Protein AF-A0A928CBV4-F1 (afdb_monomer_lite)

Secondary structure (DSSP, 8-state):
-----SEEEE-HHHHHHHHHHHHHSTTS--EEEEEEEE-TTSEEEEEEEE-S-SS-EEETTEEE--HHHHHHHHHHHHTTBSSPPEEEEEEEEPSTT--S--HHHHHHHHHHHHHSTT-EEEEEEEESSSEEEEEEEE--GGGSS---SS--EEEEEEEE-TTTS-GGGGPBP---STT--------------PPP----------------------------------HHHHHHHHHHHHHHH-HHHHHHHHHHHHHHHHHHHHHHHHHHHHHHHHHHHHT--S-PPPEES-SEEEEETT-EEE--EES--HHHHTTEEEEES-TTTEEE-SSSEEEE-SSEEEEEEEEETTEEEEEEEEEEE--PPP-----EES-SEEEEETT-EEE--EET-S-GGG-EEEES-TTTEEEETTEEEE-SSEEEEEEEEETTEEEEEEEEEEPPP-TT-TTS---EE--TTSSSEEEEETT---EE--EE--TT--GGGEEEEES-TTTEEE-TT-EEEE-SSEEEEEEEEETTEEEEEEEEEEE---

Structure (mmCIF, N/CA/C/O backbone):
data_AF-A0A928CBV4-F1
#
_entry.id   AF-A0A928CBV4-F1
#
loop_
_atom_site.group_PDB
_atom_site.id
_atom_site.type_symbol
_atom_site.label_atom_id
_atom_site.label_alt_id
_atom_site.label_comp_id
_atom_site.label_asym_id
_atom_site.label_entity_id
_atom_site.label_seq_id
_atom_site.pdbx_PDB_ins_code
_atom_site.Cartn_x
_atom_site.Cartn_y
_atom_site.Cartn_z
_atom_site.occupancy
_atom_site.B_iso_or_equiv
_atom_site.auth_seq_id
_atom_site.auth_comp_id
_atom_site.auth_asym_id
_atom_site.auth_atom_id
_atom_site.pdbx_PDB_model_num
ATOM 1 N N . MET A 1 1 ? 35.008 -13.295 -8.088 1.00 47.06 1 MET A N 1
ATOM 2 C CA . MET A 1 1 ? 34.255 -12.497 -7.094 1.00 47.06 1 MET A CA 1
ATOM 3 C C . MET A 1 1 ? 32.815 -12.404 -7.572 1.00 47.06 1 MET A C 1
ATOM 5 O O . MET A 1 1 ? 32.587 -12.706 -8.739 1.00 47.06 1 MET A O 1
ATOM 9 N N . SER A 1 2 ? 31.862 -12.097 -6.693 1.00 55.38 2 SER A N 1
ATOM 10 C CA . SER A 1 2 ? 30.449 -11.984 -7.071 1.00 55.38 2 SER A CA 1
ATOM 11 C C . SER A 1 2 ? 30.082 -10.518 -7.265 1.00 55.38 2 SER A C 1
ATOM 13 O O . SER A 1 2 ? 30.429 -9.701 -6.419 1.00 55.38 2 SER A O 1
ATOM 15 N N . ASN A 1 3 ? 29.360 -10.201 -8.341 1.00 70.12 3 ASN A N 1
ATOM 16 C CA . ASN A 1 3 ? 28.824 -8.856 -8.582 1.00 70.12 3 ASN A CA 1
ATOM 17 C C . ASN A 1 3 ? 27.465 -8.635 -7.885 1.00 70.12 3 ASN A C 1
ATOM 19 O O . ASN A 1 3 ? 26.872 -7.563 -8.017 1.00 70.12 3 ASN A O 1
ATOM 23 N N . ARG A 1 4 ? 26.961 -9.650 -7.164 1.00 87.12 4 ARG A N 1
ATOM 24 C CA . ARG A 1 4 ? 25.744 -9.571 -6.347 1.00 87.12 4 ARG A CA 1
ATOM 25 C C . ARG A 1 4 ? 25.828 -8.372 -5.404 1.00 87.12 4 ARG A C 1
ATOM 27 O O . ARG A 1 4 ? 26.847 -8.206 -4.736 1.00 87.12 4 ARG A O 1
ATOM 34 N N . CYS A 1 5 ? 24.772 -7.565 -5.332 1.00 92.75 5 CYS A N 1
ATOM 35 C CA . CYS A 1 5 ? 24.719 -6.487 -4.352 1.00 92.75 5 CYS A CA 1
ATOM 36 C C . CYS A 1 5 ? 24.679 -7.063 -2.928 1.00 92.75 5 CYS A C 1
ATOM 38 O O . CYS A 1 5 ? 23.989 -8.050 -2.674 1.00 92.75 5 CYS A O 1
ATOM 40 N N . GLN A 1 6 ? 25.435 -6.450 -2.022 1.00 92.12 6 GLN A N 1
ATOM 41 C CA . GLN A 1 6 ? 25.448 -6.740 -0.585 1.00 92.12 6 GLN A CA 1
ATOM 42 C C . GLN A 1 6 ? 25.257 -5.473 0.259 1.00 92.12 6 GLN A C 1
ATOM 44 O O . GLN A 1 6 ? 24.829 -5.569 1.402 1.00 92.12 6 GLN A O 1
ATOM 49 N N . MET A 1 7 ? 25.546 -4.293 -0.303 1.00 94.31 7 MET A N 1
ATOM 50 C CA . MET A 1 7 ? 25.329 -2.990 0.328 1.00 94.31 7 MET A CA 1
ATOM 51 C C . MET A 1 7 ? 25.141 -1.916 -0.750 1.00 94.31 7 MET A C 1
ATOM 53 O O . MET A 1 7 ? 25.846 -1.936 -1.765 1.00 94.31 7 MET A O 1
ATOM 57 N N . VAL A 1 8 ? 24.234 -0.963 -0.523 1.00 98.00 8 VAL A N 1
ATOM 58 C CA . VAL A 1 8 ? 24.065 0.228 -1.371 1.00 98.00 8 VAL A CA 1
ATOM 59 C C . VAL A 1 8 ? 24.601 1.458 -0.638 1.00 98.00 8 VAL A C 1
ATOM 61 O O . VAL A 1 8 ? 24.186 1.736 0.484 1.00 98.00 8 VAL A O 1
ATOM 64 N N . VAL A 1 9 ? 25.493 2.219 -1.274 1.00 97.62 9 VAL A N 1
ATOM 65 C CA . VAL A 1 9 ? 26.042 3.471 -0.721 1.00 97.62 9 VAL A CA 1
ATOM 66 C C . VAL A 1 9 ? 25.567 4.642 -1.571 1.00 97.62 9 VAL A C 1
ATOM 68 O O . VAL A 1 9 ? 25.917 4.738 -2.748 1.00 97.62 9 VAL A O 1
ATOM 71 N N . PHE A 1 10 ? 24.780 5.546 -0.996 1.00 98.50 10 PHE A N 1
ATOM 72 C CA . PHE A 1 10 ? 24.317 6.748 -1.688 1.00 98.50 10 PHE A CA 1
ATOM 73 C C . PHE A 1 10 ? 25.259 7.931 -1.461 1.00 98.50 10 PHE A C 1
ATOM 75 O O . PHE A 1 10 ? 25.691 8.204 -0.338 1.00 98.50 10 PHE A O 1
ATOM 82 N N . SER A 1 11 ? 25.486 8.717 -2.515 1.00 98.25 11 SER A N 1
ATOM 83 C CA . SER A 1 11 ? 26.001 10.075 -2.348 1.00 98.25 11 SER A CA 1
ATOM 84 C C . SER A 1 11 ? 24.976 10.942 -1.605 1.00 98.25 11 SER A C 1
ATOM 86 O O . SER A 1 11 ? 23.759 10.769 -1.739 1.00 98.25 11 SER A O 1
ATOM 88 N N . ASN A 1 12 ? 25.453 11.950 -0.874 1.00 97.69 12 ASN A N 1
ATOM 89 C CA . ASN A 1 12 ? 24.594 12.918 -0.186 1.00 97.69 12 ASN A CA 1
ATOM 90 C C . ASN A 1 12 ? 23.652 13.647 -1.165 1.00 97.69 12 ASN A C 1
ATOM 92 O O . ASN A 1 12 ? 22.557 14.055 -0.784 1.00 97.69 12 ASN A O 1
ATOM 96 N N . LYS A 1 13 ? 24.058 13.792 -2.437 1.00 97.12 13 LYS A N 1
ATOM 97 C CA . LYS A 1 13 ? 23.230 14.371 -3.504 1.00 97.12 13 LYS A CA 1
ATOM 98 C C . LYS A 1 13 ? 22.113 13.411 -3.923 1.00 97.12 13 LYS A C 1
ATOM 100 O O . LYS A 1 13 ? 20.958 13.825 -3.979 1.00 97.12 13 LYS A O 1
ATOM 105 N N . ALA A 1 14 ? 22.458 12.148 -4.175 1.00 98.00 14 ALA A N 1
ATOM 106 C CA . ALA A 1 14 ? 21.537 11.087 -4.568 1.00 98.00 14 ALA A CA 1
ATOM 107 C C . ALA A 1 14 ? 20.443 10.857 -3.511 1.00 98.00 14 ALA A C 1
ATOM 109 O O . ALA A 1 14 ? 19.254 10.908 -3.825 1.00 98.00 14 ALA A O 1
ATOM 110 N N . TYR A 1 15 ? 20.831 10.697 -2.244 1.00 97.81 15 TYR A N 1
ATOM 111 C CA . TYR A 1 15 ? 19.887 10.484 -1.144 1.00 97.81 15 TYR A CA 1
ATOM 112 C C . TYR A 1 15 ? 18.975 11.700 -0.901 1.00 97.81 15 TYR A C 1
ATOM 114 O O . TYR A 1 15 ? 17.758 11.563 -0.773 1.00 97.81 15 TYR A O 1
ATOM 122 N N . ASN A 1 16 ? 19.533 12.916 -0.925 1.00 97.25 16 ASN A N 1
ATOM 123 C CA . ASN A 1 16 ? 18.741 14.140 -0.789 1.00 97.25 16 ASN A CA 1
ATOM 124 C C . ASN A 1 16 ? 17.763 14.352 -1.962 1.00 97.25 16 ASN A C 1
ATOM 126 O O . ASN A 1 16 ? 16.713 14.958 -1.760 1.00 97.25 16 ASN A O 1
ATOM 130 N N . ALA A 1 17 ? 18.068 13.857 -3.168 1.00 97.12 17 ALA A N 1
ATOM 131 C CA . ALA A 1 17 ? 17.142 13.898 -4.301 1.00 97.12 17 ALA A CA 1
ATOM 132 C C . ALA A 1 17 ? 15.922 12.982 -4.087 1.00 97.12 17 ALA A C 1
ATOM 134 O O . ALA A 1 17 ? 14.800 13.434 -4.318 1.00 97.12 17 ALA A O 1
ATOM 135 N N . ILE A 1 18 ? 16.118 11.763 -3.560 1.00 97.06 18 ILE A N 1
ATOM 136 C CA . ILE A 1 18 ? 15.019 10.858 -3.164 1.00 97.06 18 ILE A CA 1
ATOM 137 C C . ILE A 1 18 ? 14.111 11.542 -2.136 1.00 97.06 18 ILE A C 1
ATOM 139 O O . ILE A 1 18 ? 12.898 11.599 -2.332 1.00 97.06 18 ILE A O 1
ATOM 143 N N . ILE A 1 19 ? 14.689 12.116 -1.073 1.00 95.81 19 ILE A N 1
ATOM 144 C CA . ILE A 1 19 ? 13.935 12.846 -0.039 1.00 95.81 19 ILE A CA 1
ATOM 145 C C . ILE A 1 19 ? 13.153 14.013 -0.659 1.00 95.81 19 ILE A C 1
ATOM 147 O O . ILE A 1 19 ? 11.958 14.152 -0.404 1.00 95.81 19 ILE A O 1
ATOM 151 N N . ARG A 1 20 ? 13.801 14.838 -1.495 1.00 95.56 20 ARG A N 1
ATOM 152 C CA . ARG A 1 20 ? 13.164 15.993 -2.148 1.00 95.56 20 ARG A CA 1
ATOM 153 C C . ARG A 1 20 ? 11.945 15.597 -2.969 1.00 95.56 20 ARG A C 1
ATOM 155 O O . ARG A 1 20 ? 10.896 16.198 -2.781 1.00 95.56 20 ARG A O 1
ATOM 162 N N . GLU A 1 21 ? 12.086 14.609 -3.846 1.00 94.06 21 GLU A N 1
ATOM 163 C CA . GLU A 1 21 ? 11.002 14.152 -4.719 1.00 94.06 21 GLU A CA 1
ATOM 164 C C . GLU A 1 21 ? 9.874 13.494 -3.904 1.00 94.06 21 GLU A C 1
ATOM 166 O O . GLU A 1 21 ? 8.704 13.808 -4.104 1.00 94.06 21 GLU A O 1
ATOM 171 N N . SER A 1 22 ? 10.218 12.667 -2.910 1.00 93.38 22 SER A N 1
ATOM 172 C CA . SER A 1 22 ? 9.241 11.948 -2.074 1.00 93.38 22 SER A CA 1
ATOM 173 C C . SER A 1 22 ? 8.344 12.871 -1.243 1.00 93.38 22 SER A C 1
ATOM 175 O O . SER A 1 22 ? 7.163 12.576 -1.081 1.00 93.38 22 SER A O 1
ATOM 177 N N . PHE A 1 23 ? 8.887 13.974 -0.714 1.00 92.38 23 PHE A N 1
ATOM 178 C CA . PHE A 1 23 ? 8.116 14.956 0.061 1.00 92.38 23 PHE A CA 1
ATOM 179 C C . PHE A 1 23 ? 7.431 16.023 -0.808 1.00 92.38 23 PHE A C 1
ATOM 181 O O . PHE A 1 23 ? 6.402 16.550 -0.399 1.00 92.38 23 PHE A O 1
ATOM 188 N N . ASP A 1 24 ? 7.954 16.335 -1.999 1.00 91.38 24 ASP A N 1
ATOM 189 C CA . ASP A 1 24 ? 7.304 17.246 -2.959 1.00 91.38 24 ASP A CA 1
ATOM 190 C C . ASP A 1 24 ? 6.057 16.617 -3.614 1.00 91.38 24 ASP A C 1
ATOM 192 O O . ASP A 1 24 ? 5.159 17.332 -4.055 1.00 91.38 24 ASP A O 1
ATOM 196 N N . LYS A 1 25 ? 5.980 15.277 -3.646 1.00 87.69 25 LYS A N 1
ATOM 197 C CA . LYS A 1 25 ? 4.849 14.508 -4.193 1.00 87.69 25 LYS A CA 1
ATOM 198 C C . LYS A 1 25 ? 3.967 13.827 -3.144 1.00 87.69 25 LYS A C 1
ATOM 200 O O . LYS A 1 25 ? 3.065 13.083 -3.514 1.00 87.69 25 LYS A O 1
ATOM 205 N N . ASP A 1 26 ? 4.164 14.067 -1.850 1.00 84.44 26 ASP A N 1
ATOM 206 C CA . ASP A 1 26 ? 3.254 13.512 -0.843 1.00 84.44 26 ASP A CA 1
ATOM 207 C C . ASP A 1 26 ? 1.815 14.059 -1.047 1.00 84.44 26 ASP A C 1
ATOM 209 O O . ASP A 1 26 ? 1.653 15.267 -1.243 1.00 84.44 26 ASP A O 1
ATOM 213 N N . PRO A 1 27 ? 0.750 13.224 -1.047 1.00 85.31 27 PRO A N 1
ATOM 214 C CA . PRO A 1 27 ? 0.710 11.796 -0.724 1.00 85.31 27 PRO A CA 1
ATOM 215 C C . PRO A 1 27 ? 0.592 10.846 -1.939 1.00 85.31 27 PRO A C 1
ATOM 217 O O . PRO A 1 27 ? 0.231 9.681 -1.742 1.00 85.31 27 PRO A O 1
ATOM 220 N N . VAL A 1 28 ? 0.847 11.298 -3.174 1.00 83.69 28 VAL A N 1
ATOM 221 C CA . VAL A 1 28 ? 0.812 10.452 -4.390 1.00 83.69 28 VAL A CA 1
ATOM 222 C C . VAL A 1 28 ? 2.101 9.640 -4.572 1.00 83.69 28 VAL A C 1
ATOM 224 O O . VAL A 1 28 ? 3.093 9.844 -3.867 1.00 83.69 28 VAL A O 1
ATOM 227 N N . GLU A 1 29 ? 2.086 8.662 -5.474 1.00 83.38 29 GLU A N 1
ATOM 228 C CA . GLU A 1 29 ? 3.308 7.945 -5.843 1.00 83.38 29 GLU A CA 1
ATOM 229 C C . GLU A 1 29 ? 4.219 8.814 -6.717 1.00 83.38 29 GLU A C 1
ATOM 231 O O . GLU A 1 29 ? 3.778 9.724 -7.417 1.00 83.38 29 GLU A O 1
ATOM 236 N N . THR A 1 30 ? 5.514 8.534 -6.645 1.00 91.50 30 THR A N 1
ATOM 237 C CA . THR A 1 30 ? 6.577 9.105 -7.483 1.00 91.50 30 THR A CA 1
ATOM 238 C C . THR A 1 30 ? 7.781 8.168 -7.413 1.00 91.50 30 THR A C 1
ATOM 240 O O . THR A 1 30 ? 7.786 7.231 -6.615 1.00 91.50 30 THR A O 1
ATOM 243 N N . GLY A 1 31 ? 8.825 8.422 -8.191 1.00 92.50 31 GLY A N 1
ATOM 244 C CA . GLY A 1 31 ? 10.029 7.604 -8.174 1.00 92.50 31 GLY A CA 1
ATOM 245 C C . GLY A 1 31 ? 11.146 8.169 -9.031 1.00 92.50 31 GLY A C 1
ATOM 246 O O . GLY A 1 31 ? 11.235 9.372 -9.264 1.00 92.50 31 GLY A O 1
ATOM 247 N N . GLY A 1 32 ? 12.023 7.299 -9.510 1.00 94.00 32 GLY A N 1
ATOM 248 C CA . GLY A 1 32 ? 13.152 7.713 -10.330 1.00 94.00 32 GLY A CA 1
ATOM 249 C C . GLY A 1 32 ? 14.060 6.566 -10.742 1.00 94.00 32 GLY A C 1
ATOM 250 O O . GLY A 1 32 ? 13.740 5.394 -10.545 1.00 94.00 32 GLY A O 1
ATOM 251 N N . ILE A 1 33 ? 15.202 6.924 -11.323 1.00 95.38 33 ILE A N 1
ATOM 252 C CA . ILE A 1 33 ? 16.275 5.992 -11.700 1.00 95.38 33 ILE A CA 1
ATOM 253 C C . ILE 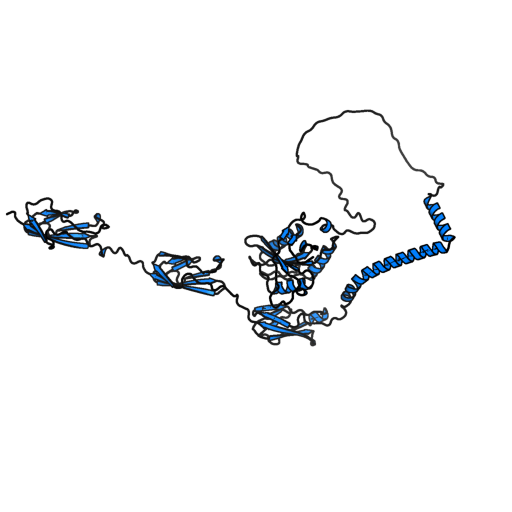A 1 33 ? 17.525 6.237 -10.849 1.00 95.38 33 ILE A C 1
ATOM 255 O O . ILE A 1 33 ? 17.829 7.376 -10.481 1.00 95.38 33 ILE A O 1
ATOM 259 N N . LEU A 1 34 ? 18.249 5.158 -10.555 1.00 97.75 34 LEU A N 1
ATOM 260 C CA . LEU A 1 34 ? 19.475 5.142 -9.758 1.00 97.75 34 LEU A CA 1
ATOM 261 C C . LEU A 1 34 ? 20.688 4.996 -10.689 1.00 97.75 34 LEU A C 1
ATOM 263 O O . LEU A 1 34 ? 20.795 3.996 -11.407 1.00 97.75 34 LEU A O 1
ATOM 267 N N . LEU A 1 35 ? 21.601 5.972 -10.677 1.00 96.31 35 LEU A N 1
ATOM 268 C CA . LEU A 1 35 ? 22.799 5.993 -11.524 1.00 96.31 35 LEU A CA 1
ATOM 269 C C . LEU A 1 35 ? 24.081 5.942 -10.684 1.00 96.31 35 LEU A C 1
ATOM 271 O O . LEU A 1 35 ? 24.207 6.652 -9.683 1.00 96.31 35 LEU A O 1
ATOM 275 N N . GLY A 1 36 ? 25.061 5.140 -11.102 1.00 96.56 36 GLY A N 1
ATOM 276 C CA . GLY A 1 36 ? 26.296 4.969 -10.340 1.00 96.56 36 GLY A CA 1
ATOM 277 C C . GLY A 1 36 ? 27.193 3.827 -10.816 1.00 96.56 36 GLY A C 1
ATOM 278 O O . GLY A 1 36 ? 27.378 3.660 -12.018 1.00 96.56 36 GLY A O 1
ATOM 279 N N . HIS A 1 37 ? 27.782 3.070 -9.885 1.00 93.75 37 HIS A N 1
ATOM 280 C CA . HIS A 1 37 ? 28.795 2.048 -10.183 1.00 93.75 37 HIS A CA 1
ATOM 281 C C . HIS A 1 37 ? 28.633 0.770 -9.346 1.00 93.75 37 HIS A C 1
ATOM 283 O O . HIS A 1 37 ? 28.264 0.822 -8.172 1.00 93.75 37 HIS A O 1
ATOM 289 N N . ILE A 1 38 ? 28.986 -0.373 -9.938 1.00 92.12 38 ILE A N 1
ATOM 290 C CA . ILE A 1 38 ? 29.034 -1.687 -9.278 1.00 92.12 38 ILE A CA 1
ATOM 291 C C . ILE A 1 38 ? 30.487 -2.015 -8.927 1.00 92.12 38 ILE A C 1
ATOM 293 O O . ILE A 1 38 ? 31.346 -2.031 -9.809 1.00 92.12 38 ILE A O 1
ATOM 297 N N . LEU A 1 39 ? 30.775 -2.305 -7.656 1.00 89.12 39 LEU A N 1
ATOM 298 C CA . LEU A 1 39 ? 32.111 -2.699 -7.208 1.00 89.12 39 LEU A CA 1
ATOM 299 C C . LEU A 1 39 ? 32.251 -4.222 -7.063 1.00 89.12 39 LEU A C 1
ATOM 301 O O . LEU A 1 39 ? 31.340 -4.933 -6.642 1.00 89.12 39 LEU A O 1
ATOM 305 N N . ASN A 1 40 ? 33.462 -4.721 -7.331 1.00 85.19 40 ASN A N 1
ATOM 306 C CA . ASN A 1 40 ? 33.817 -6.151 -7.301 1.00 85.19 40 ASN A CA 1
ATOM 307 C C . ASN A 1 40 ? 33.739 -6.813 -5.903 1.00 85.19 40 ASN A C 1
ATOM 309 O O . ASN A 1 40 ? 34.012 -8.008 -5.775 1.00 85.19 40 ASN A O 1
ATOM 313 N N . ASN A 1 41 ? 33.427 -6.044 -4.857 1.00 83.69 41 ASN A N 1
ATOM 314 C CA . ASN A 1 41 ? 33.218 -6.492 -3.478 1.00 83.69 41 ASN A CA 1
ATOM 315 C C . ASN A 1 41 ? 31.727 -6.553 -3.079 1.00 83.69 41 ASN A C 1
ATOM 317 O O . ASN A 1 41 ? 31.441 -6.749 -1.905 1.00 83.69 41 ASN A O 1
ATOM 321 N N . GLY A 1 42 ? 30.797 -6.357 -4.021 1.00 87.69 42 GLY A N 1
ATOM 322 C CA . GLY A 1 42 ? 29.351 -6.374 -3.768 1.00 87.69 42 GLY A CA 1
ATOM 323 C C . GLY A 1 42 ? 28.753 -5.035 -3.322 1.00 87.69 42 GLY A C 1
ATOM 324 O O . GLY A 1 42 ? 27.537 -4.941 -3.160 1.00 87.69 42 GLY A O 1
ATOM 325 N N . VAL A 1 43 ? 29.560 -3.981 -3.167 1.00 92.00 43 VAL A N 1
ATOM 326 C CA . VAL A 1 43 ? 29.062 -2.626 -2.881 1.00 92.00 43 VAL A CA 1
ATOM 327 C C . VAL A 1 43 ? 28.589 -1.959 -4.173 1.00 92.00 43 VAL A C 1
ATOM 329 O O . VAL A 1 43 ? 29.301 -1.959 -5.178 1.00 92.00 43 VAL A O 1
ATOM 332 N N . TRP A 1 44 ? 27.385 -1.394 -4.166 1.00 96.56 44 TRP A N 1
ATOM 333 C CA . TRP A 1 44 ? 26.820 -0.647 -5.292 1.00 96.56 44 TRP A CA 1
ATOM 334 C C . TRP A 1 44 ? 26.702 0.829 -4.892 1.00 96.56 44 TRP A C 1
ATOM 336 O O . TRP A 1 44 ? 25.985 1.169 -3.953 1.00 96.56 44 TRP A O 1
ATOM 346 N N . ILE A 1 45 ? 27.430 1.711 -5.576 1.00 96.69 45 ILE A N 1
ATOM 347 C CA . ILE A 1 45 ? 27.485 3.142 -5.254 1.00 96.69 45 ILE A CA 1
ATOM 348 C C . ILE A 1 45 ? 26.481 3.891 -6.126 1.00 96.69 45 ILE A C 1
ATOM 350 O O . ILE A 1 45 ? 26.659 3.923 -7.340 1.00 96.69 45 ILE A O 1
ATOM 354 N N . VAL A 1 46 ? 25.483 4.547 -5.531 1.00 98.44 46 VAL A N 1
ATOM 355 C CA . VAL A 1 46 ? 24.546 5.443 -6.231 1.00 98.44 46 VAL A CA 1
ATOM 356 C C . VAL A 1 46 ? 25.077 6.876 -6.166 1.00 98.44 46 VAL A C 1
ATOM 358 O O . VAL A 1 46 ? 25.024 7.541 -5.129 1.00 98.44 46 VAL A O 1
ATOM 361 N N . MET A 1 47 ? 25.587 7.363 -7.296 1.00 97.50 47 MET A N 1
ATOM 362 C CA . MET A 1 47 ? 26.172 8.700 -7.428 1.00 97.50 47 MET A CA 1
ATOM 363 C C . MET A 1 47 ? 25.107 9.775 -7.645 1.00 97.50 47 MET A C 1
ATOM 365 O O . MET A 1 47 ? 25.187 10.848 -7.041 1.00 97.50 47 MET A O 1
ATOM 369 N N . GLU A 1 48 ? 24.110 9.474 -8.478 1.00 97.62 48 GLU A N 1
ATOM 370 C CA . GLU A 1 48 ? 23.055 10.386 -8.926 1.00 97.62 48 GLU A CA 1
ATOM 371 C C . GLU A 1 48 ? 21.692 9.685 -8.896 1.00 97.62 48 GLU A C 1
ATOM 373 O O . GLU A 1 48 ? 21.583 8.482 -9.143 1.00 97.62 48 GLU A O 1
ATOM 378 N N . VAL A 1 49 ? 20.637 10.459 -8.645 1.00 98.00 49 VAL A N 1
ATOM 379 C CA . VAL A 1 49 ? 19.241 10.013 -8.754 1.00 98.00 49 VAL A CA 1
ATOM 380 C C . VAL A 1 49 ? 18.486 11.029 -9.588 1.00 98.00 49 VAL A C 1
ATOM 382 O O . VAL A 1 49 ? 18.589 12.231 -9.336 1.00 98.00 49 VAL A O 1
ATOM 385 N N . LEU A 1 50 ? 17.735 10.550 -10.579 1.00 95.00 50 LEU A N 1
ATOM 386 C CA . LEU A 1 50 ? 16.955 11.405 -11.471 1.00 95.00 50 LEU A CA 1
ATOM 387 C C . LEU A 1 50 ? 15.449 11.182 -11.247 1.00 95.00 50 LEU A C 1
ATOM 389 O O . LEU A 1 50 ? 15.042 10.024 -11.114 1.00 95.00 50 LEU A O 1
ATOM 393 N N . PRO A 1 51 ? 14.640 12.262 -11.199 1.00 93.25 51 PRO A N 1
ATOM 394 C CA . PRO A 1 51 ? 13.186 12.197 -11.015 1.00 93.25 51 PRO A CA 1
ATOM 395 C C . PRO A 1 51 ? 12.507 11.562 -12.244 1.00 93.25 51 PRO A C 1
ATOM 397 O O . PRO A 1 51 ? 13.156 11.409 -13.285 1.00 93.25 51 PRO A O 1
ATOM 400 N N . PRO A 1 52 ? 11.203 11.226 -12.191 1.00 89.56 52 PRO A N 1
ATOM 401 C CA . PRO A 1 52 ? 10.582 10.413 -13.233 1.00 89.56 52 PRO A CA 1
ATOM 402 C C . PRO A 1 52 ? 10.293 11.206 -14.519 1.00 89.56 52 PRO A C 1
ATOM 404 O O . PRO A 1 52 ? 9.945 10.622 -15.543 1.00 89.56 52 PRO A O 1
ATOM 407 N N . GLY A 1 53 ? 10.475 12.533 -14.486 1.00 87.00 53 GLY A N 1
ATOM 408 C CA . GLY A 1 53 ? 10.407 13.422 -15.643 1.00 87.00 53 GLY A CA 1
ATOM 409 C C . GLY A 1 53 ? 9.480 14.624 -15.466 1.00 87.00 53 GLY A C 1
ATOM 410 O O . GLY A 1 53 ? 9.126 14.991 -14.349 1.00 87.00 53 GLY A O 1
ATOM 411 N N . ILE A 1 54 ? 9.132 15.277 -16.582 1.00 80.38 54 ILE A N 1
ATOM 412 C CA . ILE A 1 54 ? 8.336 16.521 -16.589 1.00 80.38 54 ILE A CA 1
ATOM 413 C C . ILE A 1 54 ? 6.861 16.255 -16.926 1.00 80.38 54 ILE A C 1
ATOM 415 O O . ILE A 1 54 ? 5.985 16.947 -16.415 1.00 80.38 54 ILE A O 1
ATOM 419 N N . LYS A 1 55 ? 6.570 15.268 -17.782 1.00 82.81 55 LYS A N 1
ATOM 420 C CA . LYS A 1 55 ? 5.202 14.923 -18.224 1.00 82.81 55 LYS A CA 1
ATOM 421 C C . LYS A 1 55 ? 4.615 13.705 -17.510 1.00 82.81 55 LYS A C 1
ATOM 423 O O . LYS A 1 55 ? 3.746 13.038 -18.064 1.00 82.81 55 LYS A O 1
ATOM 428 N N . CYS A 1 56 ? 5.115 13.403 -16.319 1.00 80.31 56 CYS A N 1
ATOM 429 C CA . CYS A 1 56 ? 4.677 12.253 -15.545 1.00 80.31 56 CYS A CA 1
ATOM 430 C C . CYS A 1 56 ? 3.190 12.333 -15.208 1.00 80.31 56 CYS A C 1
ATOM 432 O O . CYS A 1 56 ? 2.656 13.410 -14.925 1.00 80.31 56 CYS A O 1
ATOM 434 N N . ILE A 1 57 ? 2.552 11.171 -15.170 1.00 75.50 57 ILE A N 1
ATOM 435 C CA . ILE A 1 57 ? 1.248 10.999 -14.535 1.00 75.50 57 ILE A CA 1
ATOM 436 C C . ILE A 1 57 ? 1.528 10.539 -13.105 1.00 75.50 57 ILE A C 1
ATOM 438 O O . ILE A 1 57 ? 2.312 9.615 -12.917 1.00 75.50 57 ILE A O 1
ATOM 442 N N . PHE A 1 58 ? 0.916 11.185 -12.112 1.00 75.94 58 PHE A N 1
ATOM 443 C CA . PHE A 1 58 ? 1.038 10.821 -10.699 1.00 75.94 58 PHE A CA 1
ATOM 444 C C . PHE A 1 58 ? -0.353 10.527 -10.130 1.00 75.94 58 PHE A C 1
ATOM 446 O O . PHE A 1 58 ? -1.228 11.397 -10.145 1.00 75.94 58 PHE A O 1
ATOM 453 N N . GLU A 1 59 ? -0.558 9.322 -9.607 1.00 67.56 59 GLU A N 1
ATOM 454 C CA . GLU A 1 59 ? -1.783 8.896 -8.931 1.00 67.56 59 GLU A CA 1
ATOM 455 C C . GLU A 1 59 ? -1.475 8.371 -7.517 1.00 67.56 59 GLU A C 1
ATOM 457 O O . GLU A 1 59 ? -0.329 8.283 -7.082 1.00 67.56 59 GLU A O 1
ATOM 462 N N . ARG A 1 60 ? -2.513 8.033 -6.743 1.00 58.41 60 ARG A N 1
ATOM 463 C CA . ARG A 1 60 ? -2.359 7.577 -5.347 1.00 58.41 60 ARG A CA 1
ATOM 464 C C . ARG A 1 60 ? -1.668 6.207 -5.210 1.00 58.41 60 ARG A C 1
ATOM 466 O O . ARG A 1 60 ? -1.196 5.910 -4.120 1.00 58.41 60 ARG A O 1
ATOM 473 N N . ALA A 1 61 ? -1.671 5.390 -6.263 1.00 58.09 61 ALA A N 1
ATOM 474 C CA . ALA A 1 61 ? -1.140 4.020 -6.281 1.00 58.09 61 ALA A CA 1
ATOM 475 C C . ALA A 1 61 ? -0.613 3.620 -7.683 1.00 58.09 61 ALA A C 1
ATOM 477 O O . ALA A 1 61 ? -0.786 2.479 -8.114 1.00 58.09 61 ALA A O 1
ATOM 478 N N . TYR A 1 62 ? -0.121 4.607 -8.443 1.00 63.12 62 TYR A N 1
ATOM 479 C CA . TYR A 1 62 ? 0.490 4.450 -9.767 1.00 63.12 62 TYR A CA 1
ATOM 480 C C . TYR A 1 62 ? 1.227 5.742 -10.159 1.00 63.12 62 TYR A C 1
ATOM 482 O O . TYR A 1 62 ? 0.774 6.837 -9.816 1.00 63.12 62 TYR A O 1
ATOM 490 N N . PHE A 1 63 ? 2.299 5.644 -10.947 1.00 72.50 63 PHE A N 1
ATOM 491 C CA . PHE A 1 63 ? 2.859 6.777 -11.689 1.00 72.50 63 PHE A CA 1
ATOM 492 C C . PHE A 1 63 ? 3.500 6.324 -13.016 1.00 72.50 63 PHE A C 1
ATOM 494 O O . PHE A 1 63 ? 3.901 5.170 -13.161 1.00 72.50 63 PHE A O 1
ATOM 501 N N . GLU A 1 64 ? 3.603 7.234 -13.989 1.00 73.56 64 GLU A N 1
ATOM 502 C CA . GLU A 1 64 ? 4.196 6.983 -15.315 1.00 73.56 64 GLU A CA 1
ATOM 503 C C . GLU A 1 64 ? 5.371 7.939 -15.582 1.00 73.56 64 GLU A C 1
ATOM 505 O O . GLU A 1 64 ? 5.278 9.132 -15.289 1.00 73.56 64 GLU A O 1
ATOM 510 N N . TYR A 1 65 ? 6.472 7.424 -16.142 1.00 79.00 65 TYR A N 1
ATOM 511 C CA . TYR A 1 65 ? 7.695 8.182 -16.445 1.00 79.00 65 TYR A CA 1
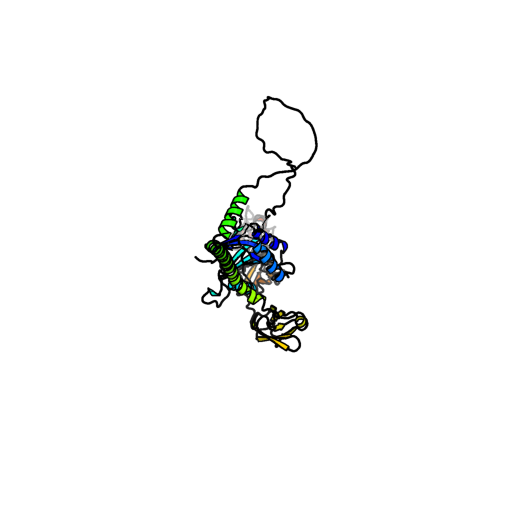ATOM 512 C C . TYR A 1 65 ? 7.588 8.964 -17.772 1.00 79.00 65 TYR A C 1
ATOM 514 O O . TYR A 1 65 ? 7.005 8.495 -18.748 1.00 79.00 65 TYR A O 1
ATOM 522 N N . ASP A 1 66 ? 8.256 10.121 -17.875 1.00 84.25 66 ASP A N 1
ATOM 523 C CA . ASP A 1 66 ? 8.550 10.756 -19.174 1.00 84.25 66 ASP A CA 1
ATOM 524 C C . ASP A 1 66 ? 9.802 10.092 -19.776 1.00 84.25 66 ASP A C 1
ATOM 526 O O . ASP A 1 66 ? 10.899 10.658 -19.753 1.00 84.25 66 ASP A O 1
ATOM 530 N N . ASP A 1 67 ? 9.645 8.862 -20.283 1.00 79.12 67 ASP A N 1
ATOM 531 C CA . ASP A 1 67 ? 10.726 8.007 -20.808 1.00 79.12 67 ASP A CA 1
ATOM 532 C C . ASP A 1 67 ? 11.717 8.761 -21.705 1.00 79.12 67 ASP A C 1
ATOM 534 O O . ASP A 1 67 ? 12.934 8.590 -21.598 1.00 79.12 67 ASP A O 1
ATOM 538 N N . ALA A 1 68 ? 11.208 9.606 -22.604 1.00 79.88 68 ALA A N 1
ATOM 539 C CA . ALA A 1 68 ? 12.029 10.350 -23.553 1.00 79.88 68 ALA A CA 1
ATOM 540 C C . ALA A 1 68 ? 12.908 11.401 -22.855 1.00 79.88 68 ALA A C 1
ATOM 542 O O . ALA A 1 68 ? 14.071 11.581 -23.226 1.00 79.88 68 ALA A O 1
ATOM 543 N N . PHE A 1 69 ? 12.374 12.076 -21.834 1.00 86.06 69 PHE A N 1
ATOM 544 C CA . PHE A 1 69 ? 13.131 13.012 -21.010 1.00 86.06 69 PHE A CA 1
ATOM 545 C C . PHE A 1 69 ? 14.134 12.286 -20.105 1.00 86.06 69 PHE A C 1
ATOM 547 O O . PHE A 1 69 ? 15.293 12.695 -20.038 1.00 86.06 69 PHE A O 1
ATOM 554 N N . VAL A 1 70 ? 13.723 11.200 -19.444 1.00 87.31 70 VAL A N 1
ATOM 555 C CA . VAL A 1 70 ? 14.568 10.469 -18.486 1.00 87.31 70 VAL A CA 1
ATOM 556 C C . VAL A 1 70 ? 15.744 9.787 -19.179 1.00 87.31 70 VAL A C 1
ATOM 558 O O . VAL A 1 70 ? 16.868 9.931 -18.708 1.00 87.31 70 VAL A O 1
ATOM 561 N N . ASN A 1 71 ? 15.542 9.137 -20.330 1.00 84.69 71 ASN A N 1
ATOM 562 C CA . ASN A 1 71 ? 16.647 8.540 -21.093 1.00 84.69 71 ASN A CA 1
ATOM 563 C C . ASN A 1 71 ? 17.663 9.599 -21.566 1.00 84.69 71 ASN A C 1
ATOM 565 O O . ASN A 1 71 ? 18.874 9.388 -21.460 1.00 84.69 71 ASN A O 1
ATOM 569 N N . TYR A 1 72 ? 17.189 10.761 -22.034 1.00 88.94 72 TYR A N 1
ATOM 570 C CA . TYR A 1 72 ? 18.063 11.879 -22.404 1.00 88.94 72 TYR A CA 1
ATOM 571 C C . TYR A 1 72 ? 18.834 12.431 -21.194 1.00 88.94 72 TYR A C 1
ATOM 573 O O . TYR A 1 72 ? 20.053 12.599 -21.261 1.00 88.94 72 TYR A O 1
ATOM 581 N N . LEU A 1 73 ? 18.147 12.688 -20.076 1.00 91.06 73 LEU A N 1
ATOM 582 C CA . LEU A 1 73 ? 18.764 13.241 -18.871 1.00 91.06 73 LEU A CA 1
ATOM 583 C C . LEU A 1 73 ? 19.767 12.260 -18.253 1.00 91.06 73 LEU A C 1
ATOM 585 O O . LEU A 1 73 ? 20.860 12.679 -17.880 1.00 91.06 73 LEU A O 1
ATOM 589 N N . ALA A 1 74 ? 19.447 10.963 -18.218 1.00 88.88 74 ALA A N 1
ATOM 590 C CA . ALA A 1 74 ? 20.347 9.909 -17.761 1.00 88.88 74 ALA A CA 1
ATOM 591 C C . ALA A 1 74 ? 21.652 9.908 -18.556 1.00 88.88 74 ALA A C 1
ATOM 593 O O . ALA A 1 74 ? 22.732 9.995 -17.973 1.00 88.88 74 ALA A O 1
ATOM 594 N N . GLN A 1 75 ? 21.565 9.899 -19.890 1.00 87.31 75 GLN A N 1
ATOM 595 C CA . GLN A 1 75 ? 22.748 9.936 -20.745 1.00 87.31 75 GLN A CA 1
ATOM 596 C C . GLN A 1 75 ? 23.506 11.270 -20.629 1.00 87.31 75 GLN A C 1
ATOM 598 O O . GLN A 1 75 ? 24.739 11.274 -20.656 1.00 87.31 75 GLN A O 1
ATOM 603 N N . SER A 1 76 ? 22.806 12.394 -20.446 1.00 89.81 76 SER A N 1
ATOM 604 C CA . SER A 1 76 ? 23.426 13.709 -20.245 1.00 89.81 76 SER A CA 1
ATOM 605 C C . SER A 1 76 ? 24.154 13.829 -18.903 1.00 89.81 76 SER A C 1
ATOM 607 O O . SER A 1 76 ? 25.182 14.501 -18.845 1.00 89.81 76 SER A O 1
ATOM 609 N N . VAL A 1 77 ? 23.641 13.227 -17.827 1.00 91.44 77 VAL A N 1
ATOM 610 C CA . VAL A 1 77 ? 24.245 13.256 -16.482 1.00 91.44 77 VAL A CA 1
ATOM 611 C C . VAL A 1 77 ? 25.371 12.232 -16.373 1.00 91.44 77 VAL A C 1
ATOM 613 O O . VAL A 1 77 ? 26.476 12.590 -15.973 1.00 91.44 77 VAL A O 1
ATOM 616 N N . ALA A 1 78 ? 25.157 10.995 -16.828 1.00 89.00 78 ALA A N 1
ATOM 617 C CA . ALA A 1 78 ? 26.167 9.938 -16.784 1.00 89.00 78 ALA A CA 1
ATOM 618 C C . ALA A 1 78 ? 27.480 10.321 -17.492 1.00 89.00 78 ALA A C 1
ATOM 620 O O . ALA A 1 78 ? 28.557 9.984 -17.008 1.00 89.00 78 ALA A O 1
ATOM 621 N N . ASN A 1 79 ? 27.406 11.064 -18.604 1.00 87.12 79 ASN A N 1
ATOM 622 C CA . ASN A 1 79 ? 28.578 11.505 -19.371 1.00 87.12 79 ASN A CA 1
ATOM 623 C C . ASN A 1 79 ? 29.300 12.746 -18.802 1.00 87.12 79 ASN A C 1
ATOM 625 O O . ASN A 1 79 ? 30.354 13.110 -19.328 1.00 87.12 79 ASN A O 1
ATOM 629 N N . GLN A 1 80 ? 28.778 13.392 -17.750 1.00 88.31 80 GLN A N 1
ATOM 630 C CA . GLN A 1 80 ? 29.486 14.473 -17.042 1.00 88.31 80 GLN A CA 1
ATOM 631 C C . GLN A 1 80 ? 30.572 13.940 -16.100 1.00 88.31 80 GLN A C 1
ATOM 633 O O . GLN A 1 80 ? 31.454 14.696 -15.700 1.00 88.31 80 GLN A O 1
ATOM 638 N N . TYR A 1 81 ? 30.543 12.651 -15.763 1.00 87.12 81 TYR A N 1
ATOM 639 C CA . TYR A 1 81 ? 31.525 12.009 -14.897 1.00 87.12 81 TYR A CA 1
ATOM 640 C C . TYR A 1 81 ? 32.695 11.426 -15.702 1.00 87.12 81 TYR A C 1
ATOM 642 O O . TYR A 1 81 ? 32.534 10.950 -16.828 1.00 87.12 81 TYR A O 1
ATOM 650 N N . LYS A 1 82 ? 33.905 11.466 -15.128 1.00 86.25 82 LYS A N 1
ATOM 651 C CA . LYS A 1 82 ? 35.128 10.925 -15.746 1.00 86.25 82 LYS A CA 1
ATOM 652 C C . LYS A 1 82 ? 35.114 9.396 -15.806 1.00 86.25 82 LYS A C 1
ATOM 654 O O . LYS A 1 82 ? 35.657 8.821 -16.747 1.00 86.25 82 LYS A O 1
ATOM 659 N N . ILE A 1 83 ? 34.477 8.765 -14.823 1.00 86.75 83 ILE A N 1
ATOM 660 C CA . ILE A 1 83 ? 34.007 7.381 -14.880 1.00 86.75 83 ILE A CA 1
ATOM 661 C C . ILE A 1 83 ? 32.503 7.483 -15.182 1.00 86.75 83 ILE A C 1
ATOM 663 O O . ILE A 1 83 ? 31.773 7.948 -14.309 1.00 86.75 83 ILE A O 1
ATOM 667 N N . PRO A 1 84 ? 32.022 7.147 -16.393 1.00 87.00 84 PRO A N 1
ATOM 668 C CA . PRO A 1 84 ? 30.610 7.314 -16.727 1.00 87.00 84 PRO A CA 1
ATOM 669 C C . PRO A 1 84 ? 29.701 6.495 -15.807 1.00 87.00 84 PRO A C 1
ATOM 671 O O . PRO A 1 84 ? 30.034 5.362 -15.459 1.00 87.00 84 PRO A O 1
ATOM 674 N N . LEU A 1 85 ? 28.560 7.066 -15.415 1.00 92.12 85 LEU A N 1
ATOM 675 C CA . LEU A 1 85 ? 27.606 6.378 -14.541 1.00 92.12 85 LEU A CA 1
ATOM 676 C C . LEU A 1 85 ? 26.821 5.302 -15.309 1.00 92.12 85 LEU A C 1
ATOM 678 O O . LEU A 1 85 ? 26.351 5.540 -16.422 1.00 92.12 85 LEU A O 1
ATOM 682 N N . GLU A 1 86 ? 26.623 4.147 -14.684 1.00 91.69 86 GLU A N 1
ATOM 683 C CA . GLU A 1 86 ? 25.777 3.059 -15.178 1.00 91.69 86 GLU A CA 1
ATOM 684 C C . GLU A 1 86 ? 24.385 3.103 -14.530 1.00 91.69 86 GLU A C 1
ATOM 686 O O . GLU A 1 86 ? 24.200 3.647 -13.440 1.00 91.69 86 GLU A O 1
ATOM 691 N N . LEU A 1 87 ? 23.393 2.510 -15.199 1.00 92.88 87 LEU A N 1
ATOM 692 C CA . LEU A 1 87 ? 22.041 2.344 -14.665 1.00 92.88 87 LEU A CA 1
ATOM 693 C C . LEU A 1 87 ? 22.011 1.166 -13.682 1.00 92.88 87 LEU A C 1
ATOM 695 O O . LEU A 1 87 ? 22.096 0.005 -14.084 1.00 92.88 87 LEU A O 1
ATOM 699 N N . LEU A 1 88 ? 21.878 1.477 -12.393 1.00 94.44 88 LEU A N 1
ATOM 700 C CA . LEU A 1 88 ? 21.846 0.484 -11.316 1.00 94.44 88 LEU A CA 1
ATOM 701 C C . LEU A 1 88 ? 20.431 -0.038 -11.043 1.00 94.44 88 LEU A C 1
ATOM 703 O O . LEU A 1 88 ? 20.267 -1.180 -10.615 1.00 94.44 88 LEU A O 1
ATOM 707 N N . GLY A 1 89 ? 19.413 0.785 -11.306 1.00 93.94 89 GLY A N 1
ATOM 708 C CA . GLY A 1 89 ? 18.015 0.398 -11.161 1.00 93.94 89 GLY A CA 1
ATOM 709 C C . GLY A 1 89 ? 17.085 1.563 -10.851 1.00 93.94 89 GLY A C 1
ATOM 710 O O . GLY A 1 89 ? 17.205 2.633 -11.450 1.00 93.94 89 GLY A O 1
ATOM 711 N N . LEU A 1 90 ? 16.133 1.327 -9.951 1.00 94.62 90 LEU A N 1
ATOM 712 C CA . LEU A 1 90 ? 14.921 2.132 -9.781 1.00 94.62 90 LEU A CA 1
ATOM 713 C C . LEU A 1 90 ? 14.631 2.435 -8.311 1.00 94.62 90 LEU A C 1
ATOM 715 O O . LEU A 1 90 ? 15.129 1.763 -7.409 1.00 94.62 90 LEU A O 1
ATOM 719 N N . TRP A 1 91 ? 13.776 3.422 -8.067 1.00 95.19 91 TRP A N 1
ATOM 720 C CA . TRP A 1 91 ? 13.102 3.579 -6.780 1.00 95.19 91 TRP A CA 1
ATOM 721 C C . TRP A 1 91 ? 11.716 4.194 -6.969 1.00 95.19 91 TRP A C 1
ATOM 723 O O . TRP A 1 91 ? 11.516 4.947 -7.925 1.00 95.19 91 TRP A O 1
ATOM 733 N N . HIS A 1 92 ? 10.796 3.934 -6.039 1.00 92.69 92 HIS A N 1
ATOM 734 C CA . HIS A 1 92 ? 9.515 4.638 -5.956 1.00 92.69 92 HIS A CA 1
ATOM 735 C C . HIS A 1 92 ? 8.952 4.725 -4.535 1.00 92.69 92 HIS A C 1
ATOM 737 O O . HIS A 1 92 ? 9.408 4.047 -3.615 1.00 92.69 92 HIS A O 1
ATOM 743 N N . ARG A 1 93 ? 7.972 5.612 -4.351 1.00 89.62 93 ARG A N 1
ATOM 744 C CA . ARG A 1 93 ? 7.208 5.824 -3.117 1.00 89.62 93 ARG A CA 1
ATOM 745 C C . ARG A 1 93 ? 5.877 5.080 -3.197 1.00 89.62 93 ARG A C 1
ATOM 747 O O . ARG A 1 93 ? 5.132 5.309 -4.144 1.00 89.62 93 ARG A O 1
ATOM 754 N N . HIS A 1 94 ? 5.543 4.305 -2.166 1.00 83.50 94 HIS A N 1
ATOM 755 C CA . HIS A 1 94 ? 4.188 3.779 -1.951 1.00 83.50 94 HIS A CA 1
ATOM 756 C C . HIS A 1 94 ? 3.391 4.665 -0.971 1.00 83.50 94 HIS A C 1
ATOM 758 O O . HIS A 1 94 ? 3.981 5.311 -0.097 1.00 83.50 94 HIS A O 1
ATOM 764 N N . PRO A 1 95 ? 2.046 4.665 -1.031 1.00 68.88 95 PRO A N 1
ATOM 765 C CA . PRO A 1 95 ? 1.209 5.190 0.044 1.00 68.88 95 PRO A CA 1
ATOM 766 C C . PRO A 1 95 ? 1.289 4.295 1.299 1.00 68.88 95 PRO A C 1
ATOM 768 O O . PRO A 1 95 ? 1.097 3.081 1.226 1.00 68.88 95 PRO A O 1
ATOM 771 N N . GLY A 1 96 ? 1.513 4.900 2.470 1.00 73.44 96 GLY A N 1
ATOM 772 C CA . GLY A 1 96 ? 1.596 4.185 3.753 1.00 73.44 96 GLY A CA 1
ATOM 773 C C . GLY A 1 96 ? 2.840 3.294 3.888 1.00 73.44 96 GLY A C 1
ATOM 774 O O . GLY A 1 96 ? 3.853 3.508 3.221 1.00 73.44 96 GLY A O 1
ATOM 775 N N . SER A 1 97 ? 2.765 2.287 4.760 1.00 75.00 97 SER A N 1
ATOM 776 C CA . SER A 1 97 ? 3.906 1.466 5.219 1.00 75.00 97 SER A CA 1
ATOM 777 C C . SER A 1 97 ? 4.224 0.214 4.379 1.00 75.00 97 SER A C 1
ATOM 779 O O . SER A 1 97 ? 4.853 -0.714 4.882 1.00 75.00 97 SER A O 1
ATOM 781 N N . MET A 1 98 ? 3.784 0.133 3.119 1.00 74.06 98 MET A N 1
ATOM 782 C CA . MET A 1 98 ? 3.965 -1.074 2.296 1.00 74.06 98 MET A CA 1
ATOM 783 C C . MET A 1 98 ? 5.394 -1.220 1.735 1.00 74.06 98 MET A C 1
ATOM 785 O O . MET A 1 98 ? 5.747 -0.589 0.740 1.00 74.06 98 MET A O 1
ATOM 789 N N . ASP A 1 99 ? 6.175 -2.131 2.323 1.00 77.12 99 ASP A N 1
ATOM 790 C CA . ASP A 1 99 ? 7.506 -2.591 1.865 1.00 77.12 99 ASP A CA 1
ATOM 791 C C . ASP A 1 99 ? 7.464 -3.668 0.758 1.00 77.12 99 ASP A C 1
ATOM 793 O O . ASP A 1 99 ? 8.449 -4.360 0.499 1.00 77.12 99 ASP A O 1
ATOM 797 N N . VAL A 1 100 ? 6.313 -3.888 0.123 1.00 80.81 100 VAL A N 1
ATOM 798 C CA . VAL A 1 100 ? 6.131 -4.988 -0.832 1.00 80.81 100 VAL A CA 1
ATOM 799 C C . VAL A 1 100 ? 5.779 -4.421 -2.198 1.00 80.81 100 VAL A C 1
ATOM 801 O O . VAL A 1 100 ? 4.720 -3.826 -2.363 1.00 80.81 100 VAL A O 1
ATOM 804 N N . PHE A 1 101 ? 6.661 -4.643 -3.175 1.00 81.69 101 PHE A N 1
ATOM 805 C CA . PHE A 1 101 ? 6.437 -4.338 -4.590 1.00 81.69 101 PHE A CA 1
ATOM 806 C C . PHE A 1 101 ? 5.092 -4.891 -5.102 1.00 81.69 101 PHE A C 1
ATOM 808 O O . PHE A 1 101 ? 4.610 -5.926 -4.624 1.00 81.69 101 PHE A O 1
ATOM 815 N N . SER A 1 102 ? 4.518 -4.265 -6.123 1.00 78.31 102 SER A N 1
ATOM 816 C CA . SER A 1 102 ? 3.393 -4.803 -6.894 1.00 78.31 102 SER A CA 1
ATOM 817 C C . SER A 1 102 ? 3.851 -5.825 -7.949 1.00 78.31 102 SER A C 1
ATOM 819 O O . SER A 1 102 ? 5.039 -5.972 -8.236 1.00 78.31 102 SER A O 1
ATOM 821 N N . SER A 1 103 ? 2.901 -6.510 -8.596 1.00 69.75 103 SER A N 1
ATOM 822 C CA . SER A 1 103 ? 3.193 -7.354 -9.767 1.00 69.75 103 SER A CA 1
ATOM 823 C C . SER A 1 103 ? 3.611 -6.556 -11.011 1.00 69.75 103 SER A C 1
ATOM 825 O O . SER A 1 103 ? 4.199 -7.122 -11.932 1.00 69.75 103 SER A O 1
ATOM 827 N N . THR A 1 104 ? 3.311 -5.255 -11.056 1.00 69.50 104 THR A N 1
ATOM 828 C CA . THR A 1 104 ? 3.780 -4.349 -12.115 1.00 69.50 104 THR A CA 1
ATOM 829 C C . THR A 1 104 ? 5.259 -4.040 -11.903 1.00 69.50 104 THR A C 1
ATOM 831 O O . THR A 1 104 ? 6.064 -4.198 -12.821 1.00 69.50 104 THR A O 1
ATOM 834 N N . ASP A 1 105 ? 5.635 -3.720 -10.663 1.00 77.88 105 ASP A N 1
ATOM 835 C CA . ASP A 1 105 ? 7.026 -3.488 -10.266 1.00 77.88 105 ASP A CA 1
ATOM 836 C C . ASP A 1 105 ? 7.874 -4.745 -10.449 1.00 77.88 105 ASP A C 1
ATOM 838 O O . ASP A 1 105 ? 9.006 -4.650 -10.915 1.00 77.88 105 ASP A O 1
ATOM 842 N N . ASP A 1 106 ? 7.328 -5.931 -10.154 1.00 80.19 106 ASP A N 1
ATOM 843 C CA . ASP A 1 106 ? 7.971 -7.212 -10.462 1.00 80.19 106 ASP A CA 1
ATOM 844 C C . ASP A 1 106 ? 8.360 -7.297 -11.947 1.00 80.19 106 ASP A C 1
ATOM 846 O O . ASP A 1 106 ? 9.490 -7.667 -12.270 1.00 80.19 106 ASP A O 1
ATOM 850 N N . GLY A 1 107 ? 7.455 -6.927 -12.860 1.00 75.38 107 GLY A N 1
ATOM 851 C CA . GLY A 1 107 ? 7.702 -6.925 -14.306 1.00 75.38 107 GLY A CA 1
ATOM 852 C C . GLY A 1 107 ? 8.753 -5.897 -14.736 1.00 75.38 107 GLY A C 1
ATOM 853 O O . GLY A 1 107 ? 9.661 -6.220 -15.512 1.00 75.38 107 GLY A O 1
ATOM 854 N N . THR A 1 108 ? 8.682 -4.681 -14.193 1.00 78.44 108 THR A N 1
ATOM 855 C CA . THR A 1 108 ? 9.645 -3.603 -14.466 1.00 78.44 108 THR A CA 1
ATOM 856 C C . THR A 1 108 ? 11.037 -3.961 -13.941 1.00 78.44 108 THR A C 1
ATOM 858 O O . THR A 1 108 ? 12.001 -3.989 -14.708 1.00 78.44 108 THR A O 1
ATOM 861 N N . ASN A 1 109 ? 11.147 -4.348 -12.669 1.00 84.62 109 ASN A N 1
ATOM 862 C CA . ASN A 1 109 ? 12.394 -4.788 -12.044 1.00 84.62 109 ASN A CA 1
ATOM 863 C C . ASN A 1 109 ? 12.992 -5.998 -12.778 1.00 84.62 109 ASN A C 1
ATOM 865 O O . ASN A 1 109 ? 14.181 -5.989 -13.085 1.00 84.62 109 ASN A O 1
ATOM 869 N N . THR A 1 110 ? 12.176 -6.988 -13.165 1.00 82.25 110 THR A N 1
ATOM 870 C CA . THR A 1 110 ? 12.618 -8.125 -13.999 1.00 82.25 110 THR A CA 1
ATOM 871 C C . THR A 1 110 ? 13.202 -7.655 -15.332 1.00 82.25 110 THR A C 1
ATOM 873 O O . THR A 1 110 ? 14.236 -8.160 -15.770 1.00 82.25 110 THR A O 1
ATOM 876 N N . THR A 1 111 ? 12.578 -6.666 -15.973 1.00 81.12 111 THR A N 1
ATOM 877 C CA . THR A 1 111 ? 13.024 -6.126 -17.265 1.00 81.12 111 THR A CA 1
ATOM 878 C C . THR A 1 111 ? 14.378 -5.421 -17.155 1.00 81.12 111 THR A C 1
ATOM 880 O O . THR A 1 111 ? 15.232 -5.617 -18.021 1.00 81.12 111 THR A O 1
ATOM 883 N N . PHE A 1 112 ? 14.617 -4.663 -16.082 1.00 82.12 112 PHE A N 1
ATOM 884 C CA . PHE A 1 112 ? 15.909 -4.015 -15.818 1.00 82.12 112 PHE A CA 1
ATOM 885 C C . PHE A 1 112 ? 16.969 -5.047 -15.384 1.00 82.12 112 PHE A C 1
ATOM 887 O O . PHE A 1 112 ? 18.080 -5.059 -15.920 1.00 82.12 112 PHE A O 1
ATOM 894 N N . ALA A 1 113 ? 16.608 -5.993 -14.509 1.00 85.69 113 ALA A N 1
ATOM 895 C CA . ALA A 1 113 ? 17.472 -7.092 -14.072 1.00 85.69 113 ALA A CA 1
ATOM 896 C C . ALA A 1 113 ? 17.937 -7.982 -15.233 1.00 85.69 113 ALA A C 1
ATOM 898 O O . ALA A 1 113 ? 19.034 -8.522 -15.174 1.00 85.69 113 ALA A O 1
ATOM 899 N N . LEU A 1 114 ? 17.136 -8.140 -16.293 1.00 80.44 114 LEU A N 1
ATOM 900 C CA . LEU A 1 114 ? 17.514 -8.874 -17.508 1.00 80.44 114 LEU A CA 1
ATOM 901 C C . LEU A 1 114 ? 18.536 -8.133 -18.387 1.00 80.44 114 LEU A C 1
ATOM 903 O O . LEU A 1 114 ? 19.248 -8.791 -19.154 1.00 80.44 114 LEU A O 1
ATOM 907 N N . GLN A 1 115 ? 18.602 -6.801 -18.300 1.00 78.94 115 GLN A N 1
ATOM 908 C CA . GLN A 1 115 ? 19.520 -5.963 -19.082 1.00 78.94 115 GLN A CA 1
ATOM 909 C C . GLN A 1 115 ? 20.911 -5.876 -18.442 1.00 78.94 115 GLN A C 1
ATOM 911 O O . GLN A 1 115 ? 21.910 -5.914 -19.157 1.00 78.94 115 GLN A O 1
ATOM 916 N N . ASN A 1 116 ? 20.987 -5.821 -17.110 1.00 82.69 116 ASN A N 1
ATOM 917 C CA . ASN A 1 116 ? 22.247 -5.783 -16.370 1.00 82.69 116 ASN A CA 1
ATOM 918 C C . ASN A 1 116 ? 22.670 -7.208 -15.926 1.00 82.69 116 ASN A C 1
ATOM 920 O O . ASN A 1 116 ? 21.945 -7.853 -15.166 1.00 82.69 116 ASN A O 1
ATOM 924 N N . PRO A 1 117 ? 23.835 -7.741 -16.356 1.00 84.50 117 PRO A N 1
ATOM 925 C CA . PRO A 1 117 ? 24.301 -9.079 -15.961 1.00 84.50 117 PRO A CA 1
ATOM 926 C C . PRO A 1 117 ? 24.467 -9.286 -14.448 1.00 84.50 117 PRO A C 1
ATOM 928 O O . PRO A 1 117 ? 24.403 -10.423 -13.977 1.00 84.50 117 PRO A O 1
ATOM 931 N N . SER A 1 118 ? 24.668 -8.201 -13.694 1.00 88.00 118 SER A N 1
ATOM 932 C CA . SER A 1 118 ? 24.851 -8.211 -12.240 1.00 88.00 118 SER A CA 1
ATOM 933 C C . SER A 1 118 ? 23.528 -8.190 -11.458 1.00 88.00 118 SER A C 1
ATOM 935 O O . SER A 1 118 ? 23.564 -8.338 -10.240 1.00 88.00 118 SER A O 1
ATOM 937 N N . GLY A 1 119 ? 22.373 -8.032 -12.118 1.00 91.19 119 GLY A N 1
ATOM 938 C CA . GLY A 1 119 ? 21.062 -7.824 -11.484 1.00 91.19 119 GLY A CA 1
ATOM 939 C C . GLY A 1 119 ? 20.654 -6.347 -11.434 1.00 91.19 119 GLY A C 1
ATOM 940 O O . GLY A 1 119 ? 21.169 -5.539 -12.200 1.00 91.19 119 GLY A O 1
ATOM 941 N N . VAL A 1 120 ? 19.732 -5.989 -10.542 1.00 93.88 120 VAL A N 1
ATOM 942 C CA . VAL A 1 120 ? 19.213 -4.620 -10.360 1.00 93.88 120 VAL A CA 1
ATOM 943 C C . VAL A 1 120 ? 19.042 -4.305 -8.871 1.00 93.88 120 VAL A C 1
ATOM 945 O O . VAL A 1 120 ? 18.802 -5.219 -8.078 1.00 93.88 120 VAL A O 1
ATOM 948 N N . ILE A 1 121 ? 19.131 -3.026 -8.498 1.00 96.31 121 ILE A N 1
ATOM 949 C CA . ILE A 1 121 ? 18.681 -2.533 -7.186 1.00 96.31 121 ILE A CA 1
ATOM 950 C C . ILE A 1 121 ? 17.385 -1.722 -7.307 1.00 96.31 121 ILE A C 1
ATOM 952 O O . ILE A 1 121 ? 17.226 -0.910 -8.220 1.00 96.31 121 ILE A O 1
ATOM 956 N N . SER A 1 122 ? 16.470 -1.934 -6.367 1.00 95.88 122 SER A N 1
ATOM 957 C CA . SER A 1 122 ? 15.116 -1.377 -6.381 1.00 95.88 122 SER A CA 1
ATOM 958 C C . SER A 1 122 ? 14.773 -0.825 -4.998 1.00 95.88 122 SER A C 1
ATOM 960 O O . SER A 1 122 ? 14.785 -1.571 -4.019 1.00 95.88 122 SER A O 1
ATOM 962 N N . GLY A 1 123 ? 14.502 0.475 -4.895 1.00 95.50 123 GLY A N 1
ATOM 963 C CA . GLY A 1 123 ? 14.171 1.142 -3.631 1.00 95.50 123 GLY A CA 1
ATOM 964 C C . GLY A 1 123 ? 12.674 1.372 -3.437 1.00 95.50 123 GLY A C 1
ATOM 965 O O . GLY A 1 123 ? 12.010 1.853 -4.350 1.00 95.50 123 GLY A O 1
ATOM 966 N N . LEU A 1 124 ? 12.164 1.101 -2.237 1.00 94.44 124 LEU A N 1
ATOM 967 C CA . LEU A 1 124 ? 10.846 1.558 -1.792 1.00 94.44 124 LEU A CA 1
ATOM 968 C C . LEU A 1 124 ? 10.986 2.674 -0.760 1.00 94.44 124 LEU A C 1
ATOM 970 O O . LEU A 1 124 ? 11.792 2.574 0.165 1.00 94.44 124 LEU A O 1
ATOM 974 N N . VAL A 1 125 ? 10.188 3.727 -0.919 1.00 94.69 125 VAL A N 1
ATOM 975 C CA . VAL A 1 125 ? 10.056 4.823 0.043 1.00 94.69 125 VAL A CA 1
ATOM 976 C C . VAL A 1 125 ? 8.677 4.794 0.691 1.00 94.69 125 VAL A C 1
ATOM 978 O O . VAL A 1 125 ? 7.651 4.784 0.010 1.00 94.69 125 VAL A O 1
ATOM 981 N N . ASN A 1 126 ? 8.667 4.867 2.018 1.00 91.81 126 ASN A N 1
ATOM 982 C CA . ASN A 1 126 ? 7.476 5.035 2.843 1.00 91.81 126 ASN A CA 1
ATOM 983 C C . ASN A 1 126 ? 7.643 6.291 3.719 1.00 91.81 126 ASN A C 1
ATOM 985 O O . ASN A 1 126 ? 8.764 6.669 4.072 1.00 91.81 126 ASN A O 1
ATOM 989 N N . ILE A 1 127 ? 6.536 6.949 4.069 1.00 88.19 127 ILE A N 1
ATOM 990 C CA . ILE A 1 127 ? 6.523 8.153 4.921 1.00 88.19 127 ILE A CA 1
ATOM 991 C C . ILE A 1 127 ? 5.451 7.981 6.006 1.00 88.19 127 ILE A C 1
ATOM 993 O O . ILE A 1 127 ? 4.462 8.705 6.037 1.00 88.19 127 ILE A O 1
ATOM 997 N N . ASP A 1 128 ? 5.612 6.965 6.856 1.00 80.69 128 ASP A N 1
ATOM 998 C CA . ASP A 1 128 ? 4.637 6.654 7.906 1.00 80.69 128 ASP A CA 1
ATOM 999 C C . ASP A 1 128 ? 5.266 5.827 9.052 1.00 80.69 128 ASP A C 1
ATOM 1001 O O . ASP A 1 128 ? 5.865 4.779 8.790 1.00 80.69 128 ASP A O 1
ATOM 1005 N N . PRO A 1 129 ? 5.238 6.291 10.320 1.00 76.44 129 PRO A N 1
ATOM 1006 C CA . PRO A 1 129 ? 5.129 7.695 10.740 1.00 76.44 129 PRO A CA 1
ATOM 1007 C C . PRO A 1 129 ? 6.430 8.488 10.475 1.00 76.44 129 PRO A C 1
ATOM 1009 O O . PRO A 1 129 ? 6.535 9.663 10.824 1.00 76.44 129 PRO A O 1
ATOM 1012 N N . GLN A 1 130 ? 7.456 7.842 9.910 1.00 86.44 130 GLN A N 1
ATOM 1013 C CA . GLN A 1 130 ? 8.769 8.413 9.598 1.00 86.44 130 GLN A CA 1
ATOM 1014 C C . GLN A 1 130 ? 9.159 8.101 8.147 1.00 86.44 130 GLN A C 1
ATOM 1016 O O . GLN A 1 130 ? 8.724 7.097 7.583 1.00 86.44 130 GLN A O 1
ATOM 1021 N N . PHE A 1 131 ? 10.004 8.950 7.549 1.00 90.81 131 PHE A N 1
ATOM 1022 C CA . PHE A 1 131 ? 10.618 8.658 6.251 1.00 90.81 131 PHE A CA 1
ATOM 1023 C C . PHE A 1 131 ? 11.489 7.405 6.349 1.00 90.81 131 PHE A C 1
ATOM 1025 O O . PHE A 1 131 ? 12.335 7.299 7.242 1.00 90.81 131 PHE A O 1
ATOM 1032 N N . ARG A 1 132 ? 11.317 6.484 5.403 1.00 92.69 132 ARG A N 1
ATOM 1033 C CA . ARG A 1 132 ? 12.039 5.217 5.368 1.00 92.69 132 ARG A CA 1
ATOM 1034 C C . ARG A 1 132 ? 12.316 4.813 3.925 1.00 92.69 132 ARG A C 1
ATOM 1036 O O . ARG A 1 132 ? 11.394 4.753 3.121 1.00 92.69 132 ARG A O 1
ATOM 1043 N N . LEU A 1 133 ? 13.584 4.538 3.623 1.00 94.56 133 LEU A N 1
ATOM 1044 C CA . LEU A 1 133 ? 14.038 3.974 2.353 1.00 94.56 133 LEU A CA 1
ATOM 1045 C C . LEU A 1 133 ? 14.443 2.516 2.594 1.00 94.56 133 LEU A C 1
ATOM 1047 O O . LEU A 1 133 ? 15.393 2.256 3.334 1.00 94.56 133 LEU A O 1
ATOM 1051 N N . THR A 1 134 ? 13.742 1.576 1.968 1.00 94.69 134 THR A N 1
ATOM 1052 C CA . THR A 1 134 ? 14.084 0.150 1.990 1.00 94.69 134 THR A CA 1
ATOM 1053 C C . THR A 1 134 ? 14.637 -0.244 0.622 1.00 94.69 134 THR A C 1
ATOM 1055 O O . THR A 1 134 ? 13.918 -0.206 -0.374 1.00 94.69 134 THR A O 1
ATOM 1058 N N . M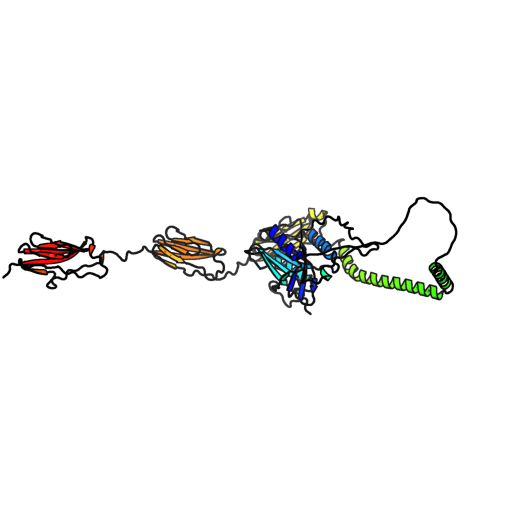ET A 1 135 ? 15.919 -0.615 0.558 1.00 96.25 135 MET A N 1
ATOM 1059 C CA . MET A 1 135 ? 16.549 -1.088 -0.679 1.00 96.25 135 MET A CA 1
ATOM 1060 C C . MET A 1 135 ? 16.466 -2.607 -0.815 1.00 96.25 135 MET A C 1
ATOM 1062 O O . MET A 1 135 ? 16.681 -3.356 0.141 1.00 96.25 135 MET A O 1
ATOM 1066 N N . TYR A 1 136 ? 16.224 -3.046 -2.044 1.00 95.88 136 TYR A N 1
ATOM 1067 C CA . TYR A 1 136 ? 16.228 -4.441 -2.456 1.00 95.88 136 TYR A CA 1
ATOM 1068 C C . TYR A 1 136 ? 17.196 -4.664 -3.612 1.00 95.88 136 TYR A C 1
ATOM 1070 O O . TYR A 1 136 ? 17.431 -3.773 -4.427 1.00 95.88 136 TYR A O 1
ATOM 1078 N N . TYR A 1 137 ? 17.704 -5.884 -3.714 1.00 95.19 137 TYR A N 1
ATOM 1079 C CA . TYR A 1 137 ? 18.434 -6.397 -4.861 1.00 95.19 137 TYR A CA 1
ATOM 1080 C C . TYR A 1 137 ? 17.679 -7.570 -5.481 1.00 95.19 137 TYR A C 1
ATOM 1082 O O . TYR A 1 137 ? 17.182 -8.453 -4.777 1.00 95.19 137 TYR A O 1
ATOM 1090 N N . MET A 1 138 ? 17.636 -7.595 -6.809 1.00 91.62 138 MET A N 1
ATOM 1091 C CA . MET A 1 138 ? 17.141 -8.715 -7.598 1.00 91.62 138 MET A CA 1
ATOM 1092 C C . MET A 1 138 ? 18.238 -9.183 -8.559 1.00 91.62 138 MET A C 1
ATOM 1094 O O . MET A 1 138 ? 18.759 -8.418 -9.371 1.00 91.62 138 MET A O 1
ATOM 1098 N N . GLU A 1 139 ? 18.565 -10.470 -8.498 1.00 89.81 139 GLU A N 1
ATOM 1099 C CA . GLU A 1 139 ? 19.540 -11.100 -9.390 1.00 89.81 139 GLU A CA 1
ATOM 1100 C C . GLU A 1 139 ? 18.994 -11.259 -10.819 1.00 89.81 139 GLU A C 1
ATOM 1102 O O . GLU A 1 139 ? 17.799 -11.490 -11.015 1.00 89.81 139 GLU A O 1
ATOM 1107 N N . ASN A 1 140 ? 19.870 -11.165 -11.831 1.00 86.38 140 ASN A N 1
ATOM 1108 C CA . ASN A 1 140 ? 19.480 -11.340 -13.233 1.00 86.38 140 ASN A CA 1
ATOM 1109 C C . ASN A 1 140 ? 18.822 -12.726 -13.431 1.00 86.38 140 ASN A C 1
ATOM 1111 O O . ASN A 1 140 ? 19.487 -13.742 -13.201 1.00 86.38 140 ASN A O 1
ATOM 1115 N N . PRO A 1 141 ? 17.561 -12.808 -13.907 1.00 80.50 141 PRO A N 1
ATOM 1116 C CA . PRO A 1 141 ? 16.838 -14.073 -14.059 1.00 80.50 141 PRO A CA 1
ATOM 1117 C C . PRO A 1 141 ? 17.567 -15.148 -14.872 1.00 80.50 141 PRO A C 1
ATOM 1119 O O . PRO A 1 141 ? 17.362 -16.336 -14.635 1.00 80.50 141 PRO A O 1
ATOM 1122 N N . ARG A 1 142 ? 18.446 -14.759 -15.806 1.00 79.12 142 ARG A N 1
ATOM 1123 C CA . ARG A 1 142 ? 19.235 -15.696 -16.629 1.00 79.12 142 ARG A CA 1
ATOM 1124 C C . ARG A 1 142 ? 20.253 -16.502 -15.818 1.00 79.12 142 ARG A C 1
ATOM 1126 O O . ARG A 1 142 ? 20.656 -17.571 -16.266 1.00 79.12 142 ARG A O 1
ATOM 1133 N N . ASN A 1 143 ? 20.636 -16.013 -14.640 1.00 70.06 143 ASN A N 1
ATOM 1134 C CA . ASN A 1 143 ? 21.553 -16.691 -13.724 1.00 70.06 143 ASN A CA 1
ATOM 1135 C C . ASN A 1 143 ? 20.812 -17.689 -12.805 1.00 70.06 143 ASN A C 1
ATOM 1137 O O . ASN A 1 143 ? 21.445 -18.539 -12.179 1.00 70.06 143 ASN A O 1
ATOM 1141 N N . VAL A 1 144 ? 19.475 -17.615 -12.723 1.00 66.19 144 VAL A N 1
ATOM 1142 C CA . VAL A 1 144 ? 18.661 -18.377 -11.764 1.00 66.19 144 VAL A CA 1
ATOM 1143 C C . VAL A 1 144 ? 18.119 -19.659 -12.399 1.00 66.19 144 VAL A C 1
ATOM 1145 O O . VAL A 1 144 ? 17.237 -19.645 -13.259 1.00 66.19 144 VAL A O 1
ATOM 1148 N N . VAL A 1 145 ? 18.611 -20.812 -11.939 1.00 49.31 145 VAL A N 1
ATOM 1149 C CA . VAL A 1 145 ? 18.176 -22.123 -12.442 1.00 49.31 145 VAL A CA 1
ATOM 1150 C C . VAL A 1 145 ? 16.780 -22.468 -11.902 1.00 49.31 145 VAL A C 1
ATOM 1152 O O . VAL A 1 145 ? 16.651 -23.071 -10.840 1.00 49.31 145 VAL A O 1
ATOM 1155 N N . ARG A 1 146 ? 15.755 -22.153 -12.712 1.00 46.56 146 ARG A N 1
ATOM 1156 C CA . ARG A 1 146 ? 14.294 -22.279 -12.482 1.00 46.56 146 ARG A CA 1
ATOM 1157 C C . ARG A 1 146 ? 13.673 -21.113 -11.697 1.00 46.56 146 ARG A C 1
ATOM 1159 O O . ARG A 1 146 ? 13.680 -21.103 -10.471 1.00 46.56 146 ARG A O 1
ATOM 1166 N N . GLN A 1 147 ? 12.989 -20.221 -12.412 1.00 50.31 147 GLN A N 1
ATOM 1167 C CA . GLN A 1 147 ? 11.950 -19.353 -11.848 1.00 50.31 147 GLN A CA 1
ATOM 1168 C C . GLN A 1 147 ? 10.571 -19.856 -12.308 1.00 50.31 147 GLN A C 1
ATOM 1170 O O . GLN A 1 147 ? 10.302 -19.932 -13.503 1.00 50.31 147 GLN A O 1
ATOM 1175 N N . TYR A 1 148 ? 9.718 -20.224 -11.348 1.00 42.38 148 TYR A N 1
ATOM 1176 C CA . TYR A 1 148 ? 8.302 -20.597 -11.547 1.00 42.38 148 TYR A CA 1
ATOM 1177 C C . TYR A 1 148 ? 7.354 -19.745 -10.682 1.00 42.38 148 TYR A C 1
ATOM 1179 O O . TYR A 1 148 ? 6.159 -20.012 -10.606 1.00 42.38 148 TYR A O 1
ATOM 1187 N N . HIS A 1 149 ? 7.902 -18.736 -10.005 1.00 56.47 149 HIS A N 1
ATOM 1188 C CA . HIS A 1 149 ? 7.235 -17.898 -9.015 1.00 56.47 149 HIS A CA 1
ATOM 1189 C C . HIS A 1 149 ? 7.725 -16.451 -9.160 1.00 56.47 149 HIS A C 1
ATOM 1191 O O . HIS A 1 149 ? 8.580 -16.161 -9.999 1.00 56.47 149 HIS A O 1
ATOM 1197 N N . ARG A 1 150 ? 7.180 -15.571 -8.316 1.00 70.38 150 ARG A N 1
ATOM 1198 C CA . ARG A 1 150 ? 7.563 -14.165 -8.152 1.00 70.38 150 ARG A CA 1
ATOM 1199 C C . ARG A 1 150 ? 9.095 -13.951 -8.122 1.00 70.38 150 ARG A C 1
ATOM 1201 O O . ARG A 1 150 ? 9.789 -14.807 -7.565 1.00 70.38 150 ARG A O 1
ATOM 1208 N N . PRO A 1 151 ? 9.628 -12.829 -8.656 1.00 76.69 151 PRO A N 1
ATOM 1209 C CA . PRO A 1 151 ? 11.031 -12.463 -8.484 1.00 76.69 151 PRO A CA 1
ATOM 1210 C C . PRO A 1 151 ? 11.490 -12.518 -7.023 1.00 76.69 151 PRO A C 1
ATOM 1212 O O . PRO A 1 151 ? 10.768 -12.112 -6.112 1.00 76.69 151 PRO A O 1
ATOM 1215 N N . ASN A 1 152 ? 12.701 -13.032 -6.804 1.00 83.06 152 ASN A N 1
ATOM 1216 C CA . ASN A 1 152 ? 13.291 -13.115 -5.474 1.00 83.06 152 ASN A CA 1
ATOM 1217 C C . ASN A 1 152 ? 14.060 -11.827 -5.163 1.00 83.06 152 ASN A C 1
ATOM 1219 O O . ASN A 1 152 ? 15.098 -11.572 -5.778 1.00 83.06 152 ASN A O 1
ATOM 1223 N N . TYR A 1 153 ? 13.553 -11.055 -4.204 1.00 89.75 153 TYR A N 1
ATOM 1224 C CA . TYR A 1 153 ? 14.185 -9.840 -3.702 1.00 89.75 153 TYR A CA 1
ATOM 1225 C C . TYR A 1 153 ? 14.924 -10.119 -2.397 1.00 89.75 153 TYR A C 1
ATOM 1227 O O . TYR A 1 153 ? 14.342 -10.610 -1.431 1.00 89.75 153 TYR A O 1
ATOM 1235 N N . GLU A 1 154 ? 16.197 -9.753 -2.352 1.00 91.88 154 GLU A N 1
ATOM 1236 C CA . GLU A 1 154 ? 16.993 -9.710 -1.128 1.00 91.88 154 GLU A CA 1
ATOM 1237 C C . GLU A 1 154 ? 16.982 -8.272 -0.604 1.00 91.88 154 GLU A C 1
ATOM 1239 O O . GLU A 1 154 ? 17.230 -7.346 -1.373 1.00 91.88 154 GLU A O 1
ATOM 1244 N N . ARG A 1 155 ? 16.656 -8.052 0.675 1.00 93.62 155 ARG A N 1
ATOM 1245 C CA . ARG A 1 155 ? 16.763 -6.718 1.286 1.00 93.62 155 ARG A CA 1
ATOM 1246 C C . ARG A 1 155 ? 18.239 -6.413 1.539 1.00 93.62 155 ARG A C 1
ATOM 1248 O O . ARG A 1 155 ? 18.943 -7.265 2.071 1.00 93.62 155 ARG A O 1
ATOM 1255 N N . ILE A 1 156 ? 18.679 -5.214 1.174 1.00 94.25 156 ILE A N 1
ATOM 1256 C CA . ILE A 1 156 ? 20.084 -4.797 1.216 1.00 94.25 156 ILE A CA 1
ATOM 1257 C C . ILE A 1 156 ? 20.273 -3.627 2.185 1.00 94.25 156 ILE A C 1
ATOM 1259 O O . ILE A 1 156 ? 19.422 -2.738 2.267 1.00 94.25 156 ILE A O 1
ATOM 1263 N N . ASP A 1 157 ? 21.400 -3.626 2.898 1.00 94.00 157 ASP A N 1
ATOM 1264 C CA . ASP A 1 157 ? 21.788 -2.545 3.803 1.00 94.00 157 ASP A CA 1
ATOM 1265 C C . ASP A 1 157 ? 22.184 -1.270 3.042 1.00 94.00 157 ASP A C 1
ATOM 1267 O O . ASP A 1 157 ? 22.698 -1.313 1.919 1.00 94.00 157 ASP A O 1
ATOM 1271 N N . VAL A 1 158 ? 21.919 -0.117 3.661 1.00 96.56 158 VAL A N 1
ATOM 1272 C CA . VAL A 1 158 ? 22.036 1.201 3.029 1.00 96.56 158 VAL A CA 1
ATOM 1273 C C . VAL A 1 158 ? 22.898 2.128 3.873 1.00 96.56 158 VAL A C 1
ATOM 1275 O O . VAL A 1 158 ? 22.560 2.418 5.019 1.00 96.56 158 VAL A O 1
ATOM 1278 N N . GLU A 1 159 ? 23.953 2.665 3.268 1.00 95.69 159 GLU A N 1
ATOM 1279 C CA . GLU A 1 159 ? 24.749 3.758 3.828 1.00 95.69 159 GLU A CA 1
ATOM 1280 C C . GLU A 1 159 ? 24.597 5.033 2.983 1.00 95.69 159 GLU A C 1
ATOM 1282 O O . GLU A 1 159 ? 24.272 4.991 1.792 1.00 95.69 159 GLU A O 1
ATOM 1287 N N . VAL A 1 160 ? 24.833 6.191 3.601 1.00 97.06 160 VAL A N 1
ATOM 1288 C CA . VAL A 1 160 ? 24.769 7.503 2.944 1.00 97.06 160 VAL A CA 1
ATOM 1289 C C . VAL A 1 160 ? 25.956 8.342 3.403 1.00 97.06 160 VAL A C 1
ATOM 1291 O O . VAL A 1 160 ? 26.073 8.637 4.591 1.00 97.06 160 VAL A O 1
ATOM 1294 N N . GLY A 1 161 ? 26.817 8.743 2.470 1.00 90.88 161 GLY A N 1
ATOM 1295 C CA . GLY A 1 161 ? 27.977 9.578 2.780 1.00 90.88 161 GLY A CA 1
ATOM 1296 C C . GLY A 1 161 ? 28.905 9.779 1.586 1.00 90.88 161 GLY A C 1
ATOM 1297 O O . GLY A 1 161 ? 29.335 8.825 0.941 1.00 90.88 161 GLY A O 1
ATOM 1298 N N . ASN A 1 162 ? 29.261 11.034 1.297 1.00 93.12 162 ASN A N 1
ATOM 1299 C CA . ASN A 1 162 ? 30.277 11.345 0.280 1.00 93.12 162 ASN A CA 1
ATOM 1300 C C . ASN A 1 162 ? 31.694 10.934 0.718 1.00 93.12 162 ASN A C 1
ATOM 1302 O O . ASN A 1 162 ? 32.564 10.762 -0.123 1.00 93.12 162 ASN A O 1
ATOM 1306 N N . ASP A 1 163 ? 31.917 10.809 2.021 1.00 93.06 163 ASP A N 1
ATOM 1307 C CA . ASP A 1 163 ? 33.147 10.373 2.684 1.00 93.06 163 ASP A CA 1
ATOM 1308 C C . ASP A 1 163 ? 33.355 8.848 2.648 1.00 93.06 163 ASP A C 1
ATOM 1310 O O . ASP A 1 163 ? 34.482 8.378 2.791 1.00 93.06 163 ASP A O 1
ATOM 1314 N N . ILE A 1 164 ? 32.287 8.087 2.385 1.00 92.19 164 ILE A N 1
ATOM 1315 C CA . ILE A 1 164 ? 32.307 6.629 2.174 1.00 92.19 164 ILE A CA 1
ATOM 1316 C C . ILE A 1 164 ? 32.706 6.296 0.720 1.00 92.19 164 ILE A C 1
ATOM 1318 O O . ILE A 1 164 ? 33.276 5.242 0.432 1.00 92.19 164 ILE A O 1
ATOM 1322 N N . ILE A 1 165 ? 32.418 7.206 -0.216 1.00 91.88 165 ILE A N 1
ATOM 1323 C CA . ILE A 1 165 ? 32.612 7.025 -1.660 1.00 91.88 165 ILE A CA 1
ATOM 1324 C C . ILE A 1 165 ? 34.005 7.538 -2.081 1.00 91.88 165 ILE A C 1
ATOM 1326 O O . ILE A 1 165 ? 34.318 8.704 -1.835 1.00 91.88 165 ILE A O 1
ATOM 1330 N N . PRO A 1 166 ? 34.839 6.731 -2.771 1.00 89.94 166 PRO A N 1
ATOM 1331 C CA . PRO A 1 166 ? 36.156 7.173 -3.232 1.00 89.94 166 PRO A CA 1
ATOM 1332 C C . PRO A 1 166 ? 36.108 8.398 -4.160 1.00 89.94 166 PRO A C 1
ATOM 1334 O O . PRO A 1 166 ? 35.285 8.487 -5.075 1.00 89.94 166 PRO A O 1
ATOM 1337 N N . GLU A 1 167 ? 37.028 9.340 -3.939 1.00 91.12 167 GLU A N 1
ATOM 1338 C CA . GLU A 1 167 ? 37.047 10.659 -4.588 1.00 91.12 167 GLU A CA 1
ATOM 1339 C C . GLU A 1 167 ? 37.100 10.576 -6.127 1.00 91.12 167 GLU A C 1
ATOM 1341 O O . GLU A 1 167 ? 36.599 11.460 -6.822 1.00 91.12 167 GLU A O 1
ATOM 1346 N N . GLU A 1 168 ? 37.686 9.519 -6.697 1.00 89.75 168 GLU A N 1
ATOM 1347 C CA . GLU A 1 168 ? 37.725 9.300 -8.144 1.00 89.75 168 GLU A CA 1
ATOM 1348 C C . GLU A 1 168 ? 36.351 9.204 -8.813 1.00 89.75 168 GLU A C 1
ATOM 1350 O O . GLU A 1 168 ? 36.228 9.648 -9.957 1.00 89.75 168 GLU A O 1
ATOM 1355 N N . TYR A 1 169 ? 35.319 8.733 -8.108 1.00 91.19 169 TYR A N 1
ATOM 1356 C CA . TYR A 1 169 ? 33.959 8.670 -8.647 1.00 91.19 169 TYR A CA 1
ATOM 1357 C C . TYR A 1 169 ? 33.283 10.044 -8.711 1.00 91.19 169 TYR A C 1
ATOM 1359 O O . TYR A 1 169 ? 32.394 10.245 -9.529 1.00 91.19 169 TYR A O 1
ATOM 1367 N N . PHE A 1 170 ? 33.733 11.033 -7.931 1.00 91.25 170 PHE A N 1
ATOM 1368 C CA . PHE A 1 170 ? 33.236 12.413 -8.018 1.00 91.25 170 PHE A CA 1
ATOM 1369 C C . PHE A 1 170 ? 33.929 13.254 -9.105 1.00 91.25 170 PHE A C 1
ATOM 1371 O O . PHE A 1 170 ? 33.536 14.399 -9.337 1.00 91.25 170 PHE A O 1
ATOM 1378 N N . LYS A 1 171 ? 34.963 12.730 -9.779 1.00 87.25 171 LYS A N 1
ATOM 1379 C CA . LYS A 1 171 ? 35.747 13.505 -10.754 1.00 87.25 171 LYS A CA 1
ATOM 1380 C C . LYS A 1 171 ? 34.941 13.699 -12.035 1.00 87.25 171 LYS A C 1
ATOM 1382 O O . LYS A 1 171 ? 34.623 12.739 -12.733 1.00 87.25 171 LYS A O 1
ATOM 1387 N N . LEU A 1 172 ? 34.633 14.954 -12.351 1.00 86.62 172 LEU A N 1
ATOM 1388 C CA . LEU A 1 172 ? 33.922 15.326 -13.572 1.00 86.62 172 LEU A CA 1
ATOM 1389 C C . LEU A 1 172 ? 34.832 15.255 -14.807 1.00 86.62 172 LEU A C 1
ATOM 1391 O O . LEU A 1 172 ? 36.064 15.313 -14.721 1.00 86.62 172 LEU A O 1
ATOM 1395 N N . LYS A 1 173 ? 34.200 15.116 -15.969 1.00 79.69 173 LYS A N 1
ATOM 1396 C CA . LYS A 1 173 ? 34.823 15.138 -17.288 1.00 79.69 173 LYS A CA 1
ATOM 1397 C C . LYS A 1 173 ? 34.804 16.564 -17.838 1.00 79.69 173 LYS A C 1
ATOM 1399 O O . LYS A 1 173 ? 33.750 17.188 -17.921 1.00 79.69 173 LYS A O 1
ATOM 1404 N N . TYR A 1 174 ? 35.972 17.054 -18.240 1.00 73.12 174 TYR A N 1
ATOM 1405 C CA . TYR A 1 174 ? 36.158 18.384 -18.823 1.00 73.12 174 TYR A CA 1
ATOM 1406 C C . TYR A 1 174 ? 36.439 18.279 -20.332 1.00 73.12 174 TYR A C 1
ATOM 1408 O O . TYR A 1 174 ? 36.375 17.194 -20.911 1.00 73.12 174 TYR A O 1
ATOM 1416 N N . TYR A 1 175 ? 36.684 19.412 -20.992 1.00 65.69 175 TYR A N 1
ATOM 1417 C CA . TYR A 1 175 ? 36.974 19.468 -22.425 1.00 65.69 175 TYR A CA 1
ATOM 1418 C C . TYR A 1 175 ? 38.483 19.340 -22.685 1.00 65.69 175 TYR A C 1
ATOM 1420 O O . TYR A 1 175 ? 39.247 20.245 -22.359 1.00 65.69 175 TYR A O 1
ATOM 1428 N N . ASP A 1 176 ? 38.902 18.233 -23.302 1.00 57.09 176 ASP A N 1
ATOM 1429 C CA . ASP A 1 176 ? 40.312 17.829 -23.455 1.00 57.09 176 ASP A CA 1
ATOM 1430 C C . ASP A 1 176 ? 41.067 18.515 -24.631 1.00 57.09 176 ASP A C 1
ATOM 1432 O O . ASP A 1 176 ? 41.993 17.938 -25.202 1.00 57.09 176 ASP A O 1
ATOM 1436 N N . GLY A 1 177 ? 40.655 19.717 -25.057 1.00 60.91 177 GLY A N 1
ATOM 1437 C CA . GLY A 1 177 ? 41.264 20.452 -26.183 1.00 60.91 177 GLY A CA 1
ATOM 1438 C C . GLY A 1 177 ? 42.362 21.448 -25.780 1.00 60.91 177 GLY A C 1
ATOM 1439 O O . GLY A 1 177 ? 42.472 21.832 -24.621 1.00 60.91 177 GLY A O 1
ATOM 1440 N N . GLU A 1 178 ? 43.165 21.929 -26.737 1.00 48.88 178 GLU A N 1
ATOM 1441 C CA . GLU A 1 178 ? 44.141 22.998 -26.463 1.00 48.88 178 GLU A CA 1
ATOM 1442 C C . GLU A 1 178 ? 43.440 24.272 -25.949 1.00 48.88 178 GLU A C 1
ATOM 1444 O O . GLU A 1 178 ? 42.415 24.691 -26.487 1.00 48.88 178 GLU A O 1
ATOM 1449 N N . GLY A 1 179 ? 43.989 24.882 -24.891 1.00 55.53 179 GLY A N 1
ATOM 1450 C CA . GLY A 1 179 ? 43.356 26.005 -24.183 1.00 55.53 179 GLY A CA 1
ATOM 1451 C C . GLY A 1 179 ? 42.359 25.601 -23.085 1.00 55.53 179 GLY A C 1
ATOM 1452 O O . GLY A 1 179 ? 41.572 26.436 -22.653 1.00 55.53 179 GLY A O 1
ATOM 1453 N N . CYS A 1 180 ? 42.388 24.349 -22.612 1.00 50.34 180 CYS A N 1
ATOM 1454 C CA . CYS A 1 180 ? 41.451 23.755 -21.645 1.00 50.34 180 CYS A CA 1
ATOM 1455 C C . CYS A 1 180 ? 41.390 24.357 -20.220 1.00 50.34 180 CYS A C 1
ATOM 1457 O O . CYS A 1 180 ? 40.758 23.750 -19.354 1.00 50.34 180 CYS A O 1
ATOM 1459 N N . ASP A 1 181 ? 41.958 25.537 -19.947 1.00 51.97 181 ASP A N 1
ATOM 1460 C CA . ASP A 1 181 ? 41.650 26.275 -18.709 1.00 51.97 181 ASP A CA 1
ATOM 1461 C C . ASP A 1 181 ? 40.331 27.052 -18.865 1.00 51.97 181 ASP A C 1
ATOM 1463 O O . ASP A 1 181 ? 40.283 28.278 -18.919 1.00 51.97 181 ASP A O 1
ATOM 1467 N N . LEU A 1 182 ? 39.232 26.300 -18.981 1.00 60.47 182 LEU A N 1
ATOM 1468 C CA . LEU A 1 182 ? 37.864 26.829 -19.037 1.00 60.47 182 LEU A CA 1
ATOM 1469 C C . LEU A 1 182 ? 37.290 27.113 -17.636 1.00 60.47 182 LEU A C 1
ATOM 1471 O O . LEU A 1 182 ? 36.072 27.221 -17.472 1.00 60.47 182 LEU A O 1
ATOM 1475 N N . ASN A 1 183 ? 38.143 27.227 -16.613 1.00 56.44 183 ASN A N 1
ATOM 1476 C CA . ASN A 1 183 ? 37.713 27.700 -15.305 1.00 56.44 183 ASN A CA 1
ATOM 1477 C C . ASN A 1 183 ? 37.290 29.175 -15.422 1.00 56.44 183 ASN A C 1
ATOM 1479 O O . ASN A 1 183 ? 38.057 29.992 -15.935 1.00 56.44 183 ASN A O 1
ATOM 1483 N N . PRO A 1 184 ? 36.102 29.570 -14.930 1.00 54.41 184 PRO A N 1
ATOM 1484 C CA . PRO A 1 184 ? 35.752 30.980 -14.878 1.00 54.41 184 PRO A CA 1
ATOM 1485 C C . PRO A 1 184 ? 36.727 31.703 -13.943 1.00 54.41 184 PRO A C 1
ATOM 1487 O O . PRO A 1 184 ? 36.876 31.323 -12.779 1.00 54.41 184 PRO A O 1
ATOM 1490 N N . PHE A 1 185 ? 37.371 32.766 -14.430 1.00 53.72 185 PHE A N 1
ATOM 1491 C CA . PHE A 1 185 ? 38.192 33.640 -13.593 1.00 53.72 185 PHE A CA 1
ATOM 1492 C C . PHE A 1 185 ? 37.288 34.405 -12.615 1.00 53.72 185 PHE A C 1
ATOM 1494 O O . PHE A 1 185 ? 36.774 35.483 -12.913 1.00 53.72 185 PHE A O 1
ATOM 1501 N N . VAL A 1 186 ? 37.045 33.814 -11.442 1.00 56.88 186 VAL A N 1
ATOM 1502 C CA . VAL A 1 186 ? 36.266 34.440 -10.369 1.00 56.88 186 VAL A CA 1
ATOM 1503 C C . VAL A 1 186 ? 37.150 35.464 -9.663 1.00 56.88 186 VAL A C 1
ATOM 1505 O O . VAL A 1 186 ? 37.831 35.159 -8.680 1.00 56.88 186 VAL A O 1
ATOM 1508 N N . GLU A 1 187 ? 37.134 36.688 -10.183 1.00 50.66 187 GLU A N 1
ATOM 1509 C CA . GLU A 1 187 ? 37.810 37.838 -9.594 1.00 50.66 187 GLU A CA 1
ATOM 1510 C C . GLU A 1 187 ? 37.286 38.079 -8.167 1.00 50.66 187 GLU A C 1
ATOM 1512 O O . GLU A 1 187 ? 36.138 38.467 -7.943 1.00 50.66 187 GLU A O 1
ATOM 1517 N N . ARG A 1 188 ? 38.118 37.775 -7.163 1.00 45.94 188 ARG A N 1
ATOM 1518 C CA . ARG A 1 188 ? 37.712 37.811 -5.753 1.00 45.94 188 ARG A CA 1
ATOM 1519 C C . ARG A 1 188 ? 37.649 39.248 -5.243 1.00 45.94 188 ARG A C 1
ATOM 1521 O O . ARG A 1 188 ? 38.611 39.742 -4.659 1.00 45.94 188 ARG A O 1
ATOM 1528 N N . SER A 1 189 ? 36.494 39.896 -5.382 1.00 42.53 189 SER A N 1
ATOM 1529 C CA . SER A 1 189 ? 36.218 41.182 -4.733 1.00 42.53 189 SER A CA 1
ATOM 1530 C C . SER A 1 189 ? 36.428 41.074 -3.213 1.00 42.53 189 SER A C 1
ATOM 1532 O O . SER A 1 189 ? 35.683 40.385 -2.509 1.00 42.53 189 SER A O 1
ATOM 1534 N N . HIS A 1 190 ? 37.464 41.734 -2.692 1.00 47.19 190 HIS A N 1
ATOM 1535 C CA . HIS A 1 190 ? 37.860 41.639 -1.287 1.00 47.19 190 HIS A CA 1
ATOM 1536 C C . HIS A 1 190 ? 36.899 42.408 -0.362 1.00 47.19 190 HIS A C 1
ATOM 1538 O O . HIS A 1 190 ? 37.170 43.535 0.042 1.00 47.19 190 HIS A O 1
ATOM 1544 N N . THR A 1 191 ? 35.801 41.768 0.048 1.00 41.03 191 THR A N 1
ATOM 1545 C CA . THR A 1 191 ? 34.874 42.305 1.065 1.00 41.03 191 THR A CA 1
ATOM 1546 C C . THR A 1 191 ? 34.695 41.334 2.237 1.00 41.03 191 THR A C 1
ATOM 1548 O O . THR A 1 191 ? 33.595 40.916 2.591 1.00 41.03 191 THR A O 1
ATOM 1551 N N . ARG A 1 192 ? 35.812 40.966 2.884 1.00 38.12 192 ARG A N 1
ATOM 1552 C CA . ARG A 1 192 ? 35.794 40.262 4.178 1.00 38.12 192 ARG A CA 1
ATOM 1553 C C . ARG A 1 192 ? 35.251 41.186 5.278 1.00 38.12 192 ARG A C 1
ATOM 1555 O O . ARG A 1 192 ? 36.023 41.877 5.936 1.00 38.12 192 ARG A O 1
ATOM 1562 N N . MET A 1 193 ? 33.952 41.118 5.565 1.00 33.03 193 MET A N 1
ATOM 1563 C CA . MET A 1 193 ? 33.457 41.430 6.912 1.00 33.03 193 MET A CA 1
ATOM 1564 C C . MET A 1 193 ? 33.628 40.199 7.805 1.00 33.03 193 MET A C 1
ATOM 1566 O O . MET A 1 193 ? 32.756 39.340 7.905 1.00 33.03 193 MET A O 1
ATOM 1570 N N . SER A 1 194 ? 34.794 40.090 8.438 1.00 36.91 194 SER A N 1
ATOM 1571 C CA . SER A 1 194 ? 35.082 39.039 9.415 1.00 36.91 194 SER A CA 1
ATOM 1572 C C . SER A 1 194 ? 34.360 39.291 10.740 1.00 36.91 194 SER A C 1
ATOM 1574 O O . SER A 1 194 ? 34.526 40.361 11.328 1.00 36.91 194 SER A O 1
ATOM 1576 N N . ARG A 1 195 ? 33.669 38.278 11.278 1.00 30.22 195 ARG A N 1
ATOM 1577 C CA . ARG A 1 195 ? 33.372 38.203 12.719 1.00 30.22 195 ARG A CA 1
ATOM 1578 C C . ARG A 1 195 ? 34.423 37.316 13.394 1.00 30.22 195 ARG A C 1
ATOM 1580 O O . ARG A 1 195 ? 34.868 36.330 12.817 1.00 30.22 195 ARG A O 1
ATOM 1587 N N . SER A 1 196 ? 34.900 37.742 14.557 1.00 36.09 196 SER A N 1
ATOM 1588 C CA . SER A 1 196 ? 36.196 37.335 15.110 1.00 36.09 196 SER A CA 1
ATOM 1589 C C . SER A 1 196 ? 36.184 36.040 15.925 1.00 36.09 196 SER A C 1
ATOM 1591 O O . SER A 1 196 ? 35.324 35.870 16.785 1.00 36.09 196 SER A O 1
ATOM 1593 N N . VAL A 1 197 ? 37.268 35.270 15.812 1.00 30.41 197 VAL A N 1
ATOM 1594 C CA . VAL A 1 197 ? 37.904 34.597 16.961 1.00 30.41 197 VAL A CA 1
ATOM 1595 C C . VAL A 1 197 ? 39.238 35.314 17.217 1.00 30.41 197 VAL A C 1
ATOM 1597 O O . VAL A 1 197 ? 39.830 35.846 16.275 1.00 30.41 197 VAL A O 1
ATOM 1600 N N . ARG A 1 198 ? 39.662 35.440 18.482 1.00 30.22 198 ARG A N 1
ATOM 1601 C CA . ARG A 1 198 ? 40.671 36.424 18.911 1.00 30.22 198 ARG A CA 1
ATOM 1602 C C . ARG A 1 198 ? 41.679 35.844 19.909 1.00 30.22 198 ARG A C 1
ATOM 1604 O O . ARG A 1 198 ? 41.319 35.590 21.051 1.00 30.22 198 ARG A O 1
ATOM 1611 N N . THR A 1 199 ? 42.936 35.778 19.484 1.00 30.16 199 THR A N 1
ATOM 1612 C CA . THR A 1 199 ? 44.167 35.708 20.296 1.00 30.16 199 THR A CA 1
ATOM 1613 C C . THR A 1 199 ? 45.220 36.476 19.485 1.00 30.16 199 THR A C 1
ATOM 1615 O O . THR A 1 199 ? 45.443 36.147 18.325 1.00 30.16 199 THR A O 1
ATOM 1618 N N . GLU A 1 200 ? 45.681 37.664 19.877 1.00 27.84 200 GLU A N 1
ATOM 1619 C CA . GLU A 1 200 ? 46.642 37.919 20.966 1.00 27.84 200 GLU A CA 1
ATOM 1620 C C . GLU A 1 200 ? 47.988 37.199 20.728 1.00 27.84 200 GLU A C 1
ATOM 1622 O O . GLU A 1 200 ? 48.047 35.979 20.812 1.00 27.84 200 GLU A O 1
ATOM 1627 N N . GLY A 1 201 ? 49.081 37.904 20.392 1.00 27.88 201 GLY A N 1
ATOM 1628 C CA . GLY A 1 201 ? 49.188 39.350 20.121 1.00 27.88 201 GLY A CA 1
ATOM 1629 C C . GLY A 1 201 ? 50.619 39.846 19.833 1.00 27.88 201 GLY A C 1
ATOM 1630 O O . GLY A 1 201 ? 51.521 39.038 19.668 1.00 27.88 201 GLY A O 1
ATOM 1631 N N . THR A 1 202 ? 50.800 41.181 19.862 1.00 27.33 202 THR A N 1
ATOM 1632 C CA . THR A 1 202 ? 52.100 41.905 19.985 1.00 27.33 202 THR A CA 1
ATOM 1633 C C . THR A 1 202 ? 53.002 41.863 18.721 1.00 27.33 202 THR A C 1
ATOM 1635 O O . THR A 1 202 ? 53.493 40.812 18.347 1.00 27.33 202 THR A O 1
ATOM 1638 N N . ARG A 1 203 ? 53.112 42.932 17.899 1.00 25.73 203 ARG A N 1
ATOM 1639 C CA . ARG A 1 203 ? 53.890 44.205 18.061 1.00 25.73 203 ARG A CA 1
ATOM 1640 C C . ARG A 1 203 ? 55.426 43.991 18.048 1.00 25.73 203 ARG A C 1
ATOM 1642 O O . ARG A 1 203 ? 55.882 43.120 18.768 1.00 25.73 203 ARG A O 1
ATOM 1649 N N . HIS A 1 204 ? 56.269 44.778 17.357 1.00 24.55 204 HIS A N 1
ATOM 1650 C CA . HIS A 1 204 ? 56.080 45.929 16.437 1.00 24.55 204 HIS A CA 1
ATOM 1651 C C . HIS A 1 204 ? 57.349 46.135 15.546 1.00 24.55 204 HIS A C 1
ATOM 1653 O O . HIS A 1 204 ? 58.191 45.246 15.495 1.00 24.55 204 HIS A O 1
ATOM 1659 N N . CYS A 1 205 ? 57.464 47.275 14.843 1.00 23.66 205 CYS A N 1
ATOM 1660 C CA . CYS A 1 205 ? 58.611 47.732 14.022 1.00 23.66 205 CYS A CA 1
ATOM 1661 C C . CYS A 1 205 ? 59.919 47.879 14.854 1.00 23.66 205 CYS A C 1
ATOM 1663 O O . CYS A 1 205 ? 59.837 47.828 16.080 1.00 23.66 205 CYS A O 1
ATOM 1665 N N . THR A 1 206 ? 61.137 48.021 14.298 1.00 25.39 206 THR A N 1
ATOM 1666 C CA . THR A 1 206 ? 61.684 49.084 13.394 1.00 25.39 206 THR A CA 1
ATOM 1667 C C . THR A 1 206 ? 63.027 48.634 12.723 1.00 25.39 206 THR A C 1
ATOM 1669 O O . THR A 1 206 ? 63.534 47.592 13.126 1.00 25.39 206 THR A O 1
ATOM 1672 N N . GLU A 1 207 ? 63.721 49.275 11.750 1.00 26.00 207 GLU A N 1
ATOM 1673 C CA . GLU A 1 207 ? 63.502 50.351 10.733 1.00 26.00 207 GLU A CA 1
ATOM 1674 C C . GLU A 1 207 ? 64.698 50.431 9.714 1.00 26.00 207 GLU A C 1
ATOM 1676 O O . GLU A 1 207 ? 65.694 49.753 9.931 1.00 26.00 207 GLU A O 1
ATOM 1681 N N . ILE A 1 208 ? 64.561 51.240 8.633 1.00 28.47 208 ILE A N 1
ATOM 1682 C CA . ILE A 1 208 ? 65.537 52.132 7.901 1.00 28.47 208 ILE A CA 1
ATOM 1683 C C . ILE A 1 208 ? 67.025 51.659 7.745 1.00 28.47 208 ILE A C 1
ATOM 1685 O O . ILE A 1 208 ? 67.664 51.341 8.740 1.00 28.47 208 ILE A O 1
ATOM 1689 N N . THR A 1 209 ? 67.675 51.575 6.562 1.00 27.50 209 THR A N 1
ATOM 1690 C CA . THR A 1 209 ? 68.106 52.585 5.530 1.00 27.50 209 THR A CA 1
ATOM 1691 C C . THR A 1 209 ? 68.264 51.929 4.115 1.00 27.50 209 THR A C 1
ATOM 1693 O O . THR A 1 209 ? 68.269 50.703 4.042 1.00 27.50 209 THR A O 1
ATOM 1696 N N . ASP A 1 210 ? 68.442 52.577 2.940 1.00 25.64 210 ASP A N 1
ATOM 1697 C CA . ASP A 1 210 ? 68.395 53.992 2.478 1.00 25.64 210 ASP A CA 1
ATOM 1698 C C . ASP A 1 210 ? 68.263 54.119 0.922 1.00 25.64 210 ASP A C 1
ATOM 1700 O O . ASP A 1 210 ? 68.579 53.170 0.212 1.00 25.64 210 ASP A O 1
ATOM 1704 N N . VAL A 1 211 ? 67.862 55.319 0.440 1.00 30.58 211 VAL A N 1
ATOM 1705 C CA . VAL A 1 211 ? 68.318 56.098 -0.767 1.00 30.58 211 VAL A CA 1
ATOM 1706 C C . VAL A 1 211 ? 68.511 55.407 -2.146 1.00 30.58 211 VAL A C 1
ATOM 1708 O O . VAL A 1 211 ? 69.290 54.468 -2.252 1.00 30.58 211 VAL A O 1
ATOM 1711 N N . THR A 1 212 ? 68.008 55.881 -3.309 1.00 28.95 212 THR A N 1
ATOM 1712 C CA . THR A 1 212 ? 66.933 56.831 -3.754 1.00 28.95 212 THR A CA 1
ATOM 1713 C C . THR A 1 212 ? 66.442 56.359 -5.176 1.00 28.95 212 THR A C 1
ATOM 1715 O O . THR A 1 212 ? 66.265 55.152 -5.304 1.00 28.95 212 THR A O 1
ATOM 1718 N N . ASP A 1 213 ? 66.152 57.059 -6.302 1.00 27.17 213 ASP A N 1
ATOM 1719 C CA . ASP A 1 213 ? 66.175 58.471 -6.774 1.00 27.17 213 ASP A CA 1
ATOM 1720 C C . ASP A 1 213 ? 65.222 58.734 -7.989 1.00 27.17 213 ASP A C 1
ATOM 1722 O O . ASP A 1 213 ? 64.171 58.102 -8.088 1.00 27.17 213 ASP A O 1
ATOM 1726 N N . THR A 1 214 ? 65.514 59.721 -8.855 1.00 26.23 214 THR A N 1
ATOM 1727 C CA . THR A 1 214 ? 64.538 60.477 -9.673 1.00 26.23 214 THR A CA 1
ATOM 1728 C C . THR A 1 214 ? 64.318 60.079 -11.150 1.00 26.23 214 THR A C 1
ATOM 1730 O O . THR A 1 214 ? 65.125 59.451 -11.828 1.00 26.23 214 THR A O 1
ATOM 1733 N N . THR A 1 215 ? 63.143 60.502 -11.628 1.00 30.41 215 THR A N 1
ATOM 1734 C CA . THR A 1 215 ? 62.468 60.340 -12.933 1.00 30.41 215 THR A CA 1
ATOM 1735 C C . THR A 1 215 ? 63.035 61.148 -14.119 1.00 30.41 215 THR A C 1
ATOM 1737 O O . THR A 1 215 ? 63.359 62.312 -13.908 1.00 30.41 215 THR A O 1
ATOM 1740 N N . GLN A 1 216 ? 62.895 60.659 -15.373 1.00 26.66 216 GLN A N 1
ATOM 1741 C CA . GLN A 1 216 ? 61.997 61.286 -16.388 1.00 26.66 216 GLN A CA 1
ATOM 1742 C C . GLN A 1 216 ? 61.815 60.524 -17.738 1.00 26.66 216 GLN A C 1
ATOM 1744 O O . GLN A 1 216 ? 62.754 59.986 -18.305 1.00 26.66 216 GLN A O 1
ATOM 1749 N N . GLU A 1 217 ? 60.563 60.538 -18.223 1.00 26.27 217 GLU A N 1
ATOM 1750 C CA . GLU A 1 217 ? 60.022 60.696 -19.603 1.00 26.27 217 GLU A CA 1
ATOM 1751 C C . GLU A 1 217 ? 60.609 60.103 -20.930 1.00 26.27 217 GLU A C 1
ATOM 1753 O O . GLU A 1 217 ? 61.705 60.419 -21.370 1.00 26.27 217 GLU A O 1
ATOM 1758 N N . ASN A 1 218 ? 59.672 59.488 -21.685 1.00 27.03 218 ASN A N 1
ATOM 1759 C CA . ASN A 1 218 ? 59.308 59.685 -23.117 1.00 27.03 218 ASN A CA 1
ATOM 1760 C C . ASN A 1 218 ? 59.996 59.002 -24.346 1.00 27.03 218 ASN A C 1
ATOM 1762 O O . ASN A 1 218 ? 61.147 59.225 -24.689 1.00 27.03 218 ASN A O 1
ATOM 1766 N N . HIS A 1 219 ? 59.114 58.336 -25.121 1.00 25.64 219 HIS A N 1
ATOM 1767 C CA . HIS A 1 219 ? 58.977 58.198 -26.594 1.00 25.64 219 HIS A CA 1
ATOM 1768 C C . HIS A 1 219 ? 60.057 57.619 -27.555 1.00 25.64 219 HIS A C 1
ATOM 1770 O O . HIS A 1 219 ? 61.095 58.204 -27.829 1.00 25.64 219 HIS A O 1
ATOM 1776 N N . ASN A 1 220 ? 59.623 56.560 -28.263 1.00 29.23 220 ASN A N 1
ATOM 1777 C CA . ASN A 1 220 ? 59.844 56.177 -29.677 1.00 29.23 220 ASN A CA 1
ATOM 1778 C C . ASN A 1 220 ? 60.868 56.943 -30.554 1.00 29.23 220 ASN A C 1
ATOM 1780 O O . ASN A 1 220 ? 60.600 58.083 -30.946 1.00 29.23 220 ASN A O 1
ATOM 1784 N N . ARG A 1 221 ? 61.810 56.199 -31.167 1.00 24.30 221 ARG A N 1
ATOM 1785 C CA . ARG A 1 221 ? 61.968 56.174 -32.645 1.00 24.30 221 ARG A CA 1
ATOM 1786 C C . ARG A 1 221 ? 62.766 54.973 -33.190 1.00 24.30 221 ARG A C 1
ATOM 1788 O O . ARG A 1 221 ? 63.364 54.219 -32.436 1.00 24.30 221 ARG A O 1
ATOM 1795 N N . THR A 1 222 ? 62.665 54.823 -34.512 1.00 30.22 222 THR A N 1
ATOM 1796 C CA . THR A 1 222 ? 63.333 53.896 -35.453 1.00 30.22 222 THR A CA 1
ATOM 1797 C C . THR A 1 222 ? 64.864 53.813 -35.253 1.00 30.22 222 THR A C 1
ATOM 1799 O O . THR A 1 222 ? 65.444 54.717 -34.665 1.00 30.22 222 THR A O 1
ATOM 1802 N N . ASP A 1 223 ? 65.593 52.761 -35.651 1.00 26.17 223 ASP A N 1
ATOM 1803 C CA . ASP A 1 223 ? 65.622 52.091 -36.969 1.00 26.17 223 ASP A CA 1
ATOM 1804 C C . ASP A 1 223 ? 66.081 50.610 -36.918 1.00 26.17 223 ASP A C 1
ATOM 1806 O O . ASP A 1 223 ? 66.378 50.071 -35.854 1.00 26.17 223 ASP A O 1
ATOM 1810 N N . ALA A 1 224 ? 66.135 49.935 -38.076 1.00 31.92 224 ALA A N 1
ATOM 1811 C CA . ALA A 1 224 ? 66.479 48.513 -38.203 1.00 31.92 224 ALA A CA 1
ATOM 1812 C C . ALA A 1 224 ? 67.796 48.249 -38.961 1.00 31.92 224 ALA A C 1
ATOM 1814 O O . ALA A 1 224 ? 67.995 48.794 -40.047 1.00 31.92 224 ALA A O 1
ATOM 1815 N N . ASN A 1 225 ? 68.623 47.312 -38.467 1.00 33.38 225 ASN A N 1
ATOM 1816 C CA . ASN A 1 225 ? 69.022 46.108 -39.225 1.00 33.38 225 ASN A CA 1
ATOM 1817 C C . ASN A 1 225 ? 69.957 45.155 -38.454 1.00 33.38 225 ASN A C 1
ATOM 1819 O O . ASN A 1 225 ? 70.749 45.584 -37.624 1.00 33.38 225 ASN A O 1
ATOM 1823 N N . ASN A 1 226 ? 69.921 43.884 -38.878 1.00 31.31 226 ASN A N 1
ATOM 1824 C CA . ASN A 1 226 ? 70.827 42.767 -38.561 1.00 31.31 226 ASN A CA 1
ATOM 1825 C C . ASN A 1 226 ? 70.862 42.262 -37.090 1.00 31.31 226 ASN A C 1
ATOM 1827 O O . ASN A 1 226 ? 70.887 43.037 -36.147 1.00 31.31 226 ASN A O 1
ATOM 1831 N N . GLY A 1 227 ? 70.928 40.949 -36.827 1.00 40.97 227 GLY A N 1
ATOM 1832 C CA . GLY A 1 227 ? 70.818 39.843 -37.789 1.00 40.97 227 GLY A CA 1
ATOM 1833 C C . GLY A 1 227 ? 71.501 38.535 -37.385 1.00 40.97 227 GLY A C 1
ATOM 1834 O O . GLY A 1 227 ? 72.358 38.073 -38.131 1.00 40.97 227 GLY A O 1
ATOM 1835 N N . GLU A 1 228 ? 71.115 37.910 -36.269 1.00 43.72 228 GLU A N 1
ATOM 1836 C CA . GLU A 1 228 ? 71.553 36.543 -35.933 1.00 43.72 228 GLU A CA 1
ATOM 1837 C C . GLU A 1 228 ? 70.374 35.561 -35.892 1.00 43.72 228 GLU A C 1
ATOM 1839 O O . GLU A 1 228 ? 69.286 35.879 -35.413 1.00 43.72 228 GLU A O 1
ATOM 1844 N N . ILE A 1 229 ? 70.590 34.354 -36.425 1.00 52.88 229 ILE A N 1
ATOM 1845 C CA . ILE A 1 229 ? 69.577 33.295 -36.525 1.00 52.88 229 ILE A CA 1
ATOM 1846 C C . ILE A 1 229 ? 69.784 32.301 -35.367 1.00 52.88 229 ILE A C 1
ATOM 1848 O O . ILE A 1 229 ? 70.892 31.777 -35.225 1.00 52.88 229 ILE A O 1
ATOM 1852 N N . PRO A 1 230 ? 68.750 31.988 -34.560 1.00 58.94 230 PRO A N 1
ATOM 1853 C CA . PRO A 1 230 ? 68.896 31.116 -33.395 1.00 58.94 230 PRO A CA 1
ATOM 1854 C C . PRO A 1 230 ? 69.275 29.677 -33.784 1.00 58.94 230 PRO A C 1
ATOM 1856 O O . PRO A 1 230 ? 68.827 29.145 -34.804 1.00 58.94 230 PRO A O 1
ATOM 1859 N N . SER A 1 231 ? 70.094 29.027 -32.949 1.00 51.88 231 SER A N 1
ATOM 1860 C CA . SER A 1 231 ? 70.795 27.771 -33.277 1.00 51.88 231 SER A CA 1
ATOM 1861 C C . SER A 1 231 ? 69.887 26.621 -33.720 1.00 51.88 231 SER A C 1
ATOM 1863 O O . SER A 1 231 ? 70.238 25.908 -34.659 1.00 51.88 231 SER A O 1
ATOM 1865 N N . TRP A 1 232 ? 68.693 26.488 -33.134 1.00 64.88 232 TRP A N 1
ATOM 1866 C CA . TRP A 1 232 ? 67.725 25.444 -33.494 1.00 64.88 232 TRP A CA 1
ATOM 1867 C C . TRP A 1 232 ? 67.316 25.481 -34.977 1.00 64.88 232 TRP A C 1
ATOM 1869 O O . TRP A 1 232 ? 67.018 24.437 -35.559 1.00 64.88 232 TRP A O 1
ATOM 1879 N N . LEU A 1 233 ? 67.363 26.651 -35.629 1.00 56.41 233 LEU A N 1
ATOM 1880 C CA . LEU A 1 233 ? 67.102 26.760 -37.065 1.00 56.41 233 LEU A CA 1
ATOM 1881 C C . LEU A 1 233 ? 68.268 26.193 -37.895 1.00 56.41 233 LEU A C 1
ATOM 1883 O O . LEU A 1 233 ? 68.038 25.544 -38.915 1.00 56.41 233 LEU A O 1
ATOM 1887 N N . ASN A 1 234 ? 69.513 26.360 -37.435 1.00 62.91 234 ASN A N 1
ATOM 1888 C CA . ASN A 1 234 ? 70.680 25.705 -38.036 1.00 62.91 234 ASN A CA 1
ATOM 1889 C C . ASN A 1 234 ? 70.634 24.180 -37.849 1.00 62.91 234 ASN A C 1
ATOM 1891 O O . ASN A 1 234 ? 71.014 23.449 -38.766 1.00 62.91 234 ASN A O 1
ATOM 1895 N N . ASP A 1 235 ? 70.123 23.683 -36.722 1.00 62.09 235 ASP A N 1
ATOM 1896 C CA . ASP A 1 235 ? 69.940 22.244 -36.504 1.00 62.09 235 ASP A CA 1
ATOM 1897 C C . ASP A 1 235 ? 68.810 21.659 -37.368 1.00 62.09 235 ASP A C 1
ATOM 1899 O O . ASP A 1 235 ? 68.987 20.591 -37.960 1.00 62.09 235 ASP A O 1
ATOM 1903 N N . LEU A 1 236 ? 67.711 22.394 -37.581 1.00 58.50 236 LEU A N 1
ATOM 1904 C CA . LEU A 1 236 ? 66.695 22.030 -38.579 1.00 58.50 236 LEU A CA 1
ATOM 1905 C C . LEU A 1 236 ? 67.260 22.018 -40.008 1.00 58.50 236 LEU A C 1
ATOM 1907 O O . LEU A 1 236 ? 67.001 21.078 -40.758 1.00 58.50 236 LEU A O 1
ATOM 1911 N N . ILE A 1 237 ? 68.083 23.002 -40.387 1.00 61.56 237 ILE A N 1
ATOM 1912 C CA . ILE A 1 237 ? 68.756 23.035 -41.698 1.00 61.56 237 ILE A CA 1
ATOM 1913 C C . ILE A 1 237 ? 69.754 21.867 -41.835 1.00 61.56 237 ILE A C 1
ATOM 1915 O O . ILE A 1 237 ? 69.870 21.271 -42.912 1.00 61.56 237 ILE A O 1
ATOM 1919 N N . ARG A 1 238 ? 70.438 21.469 -40.755 1.00 57.97 238 ARG A N 1
ATOM 1920 C CA . ARG A 1 238 ? 71.288 20.264 -40.717 1.00 57.97 238 ARG A CA 1
ATOM 1921 C C . ARG A 1 238 ? 70.465 18.985 -40.888 1.00 57.97 238 ARG A C 1
ATOM 1923 O O . ARG A 1 238 ? 70.803 18.185 -41.761 1.00 57.97 238 ARG A O 1
ATOM 1930 N N . MET A 1 239 ? 69.369 18.814 -40.146 1.00 58.03 239 MET A N 1
ATOM 1931 C CA . MET A 1 239 ? 68.437 17.688 -40.312 1.00 58.03 239 MET A CA 1
ATOM 1932 C C . MET A 1 239 ? 67.890 17.610 -41.741 1.00 58.03 239 MET A C 1
ATOM 1934 O O . MET A 1 239 ? 67.933 16.546 -42.359 1.00 58.03 239 MET A O 1
ATOM 1938 N N . TRP A 1 240 ? 67.445 18.737 -42.301 1.00 53.56 240 TRP A N 1
ATOM 1939 C CA . TRP A 1 240 ? 66.924 18.828 -43.666 1.00 53.56 240 TRP A CA 1
ATOM 1940 C C . TRP A 1 240 ? 67.960 18.389 -44.708 1.00 53.56 240 TRP A C 1
ATOM 1942 O O . TRP A 1 240 ? 67.645 17.619 -45.615 1.00 53.56 240 TRP A O 1
ATOM 1952 N N . ASN A 1 241 ? 69.222 18.800 -44.552 1.00 56.28 241 ASN A N 1
ATOM 1953 C CA . ASN A 1 241 ? 70.313 18.396 -45.442 1.00 56.28 241 ASN A CA 1
ATOM 1954 C C . ASN A 1 241 ? 70.734 16.922 -45.268 1.00 56.28 241 ASN A C 1
ATOM 1956 O O . ASN A 1 241 ? 71.093 16.274 -46.254 1.00 56.28 241 ASN A O 1
ATOM 1960 N N . ILE A 1 242 ? 70.640 16.357 -44.059 1.00 59.03 242 ILE A N 1
ATOM 1961 C CA . ILE A 1 242 ? 70.851 14.917 -43.814 1.00 59.03 242 ILE A CA 1
ATOM 1962 C C . ILE A 1 242 ? 69.746 14.091 -44.495 1.00 59.03 242 ILE A C 1
ATOM 1964 O O . ILE A 1 242 ? 70.050 13.142 -45.225 1.00 59.03 242 ILE A O 1
ATOM 1968 N N . LEU A 1 243 ? 68.482 14.498 -44.334 1.00 54.94 243 LEU A N 1
ATOM 1969 C CA . LEU A 1 243 ? 67.317 13.884 -44.983 1.00 54.94 243 LEU A CA 1
ATOM 1970 C C . LEU A 1 243 ? 67.400 13.967 -46.516 1.00 54.94 243 LEU A C 1
ATOM 1972 O O . LEU A 1 243 ? 67.120 12.980 -47.195 1.00 54.94 243 LEU A O 1
ATOM 1976 N N . LYS A 1 244 ? 67.860 15.100 -47.067 1.00 51.00 244 LYS A N 1
ATOM 1977 C CA . LYS A 1 244 ? 68.076 15.275 -48.516 1.00 51.00 244 LYS A CA 1
ATOM 1978 C C . LYS A 1 244 ? 69.155 14.355 -49.092 1.00 51.00 244 LYS A C 1
ATOM 1980 O O . LYS A 1 244 ? 69.065 13.989 -50.262 1.00 51.00 244 LYS A O 1
ATOM 1985 N N . ARG A 1 245 ? 70.192 14.016 -48.313 1.00 56.09 245 ARG A N 1
ATOM 1986 C CA . ARG A 1 245 ? 71.367 13.279 -48.814 1.00 56.09 245 ARG A CA 1
ATOM 1987 C C . ARG A 1 245 ? 71.197 11.759 -48.770 1.00 56.09 245 ARG A C 1
ATOM 1989 O O . ARG A 1 245 ? 71.660 11.084 -49.685 1.00 56.09 245 ARG A O 1
ATOM 1996 N N . ASN A 1 246 ? 70.500 11.219 -47.767 1.00 58.94 246 ASN A N 1
ATOM 1997 C CA . ASN A 1 246 ? 70.283 9.775 -47.624 1.00 58.94 246 ASN A CA 1
ATOM 1998 C C . ASN A 1 246 ? 68.822 9.382 -47.890 1.00 58.94 246 ASN A C 1
ATOM 2000 O O . ASN A 1 246 ? 68.001 9.352 -46.972 1.00 58.94 246 ASN A O 1
ATOM 2004 N N . LYS A 1 247 ? 68.529 8.953 -49.129 1.00 59.69 247 LYS A N 1
ATOM 2005 C CA . LYS A 1 247 ? 67.211 8.408 -49.525 1.00 59.69 247 LYS A CA 1
ATOM 2006 C C . LYS A 1 247 ? 66.703 7.308 -48.579 1.00 59.69 247 LYS A C 1
ATOM 2008 O O . LYS A 1 247 ? 65.511 7.247 -48.313 1.00 59.69 247 LYS A O 1
ATOM 2013 N N . ILE A 1 248 ? 67.605 6.487 -48.029 1.00 63.44 248 ILE A N 1
ATOM 2014 C CA . ILE A 1 248 ? 67.283 5.424 -47.060 1.00 63.44 248 ILE A CA 1
ATOM 2015 C C . ILE A 1 248 ? 66.720 6.001 -45.748 1.00 63.44 248 ILE A C 1
ATOM 2017 O O . ILE A 1 248 ? 65.733 5.486 -45.236 1.00 63.44 248 ILE A O 1
ATOM 2021 N N . ILE A 1 249 ? 67.287 7.092 -45.219 1.00 61.28 249 ILE A N 1
ATOM 2022 C CA . ILE A 1 249 ? 66.813 7.708 -43.964 1.00 61.28 249 ILE A CA 1
ATOM 2023 C C . ILE A 1 249 ? 65.465 8.401 -44.191 1.00 61.28 249 ILE A C 1
ATOM 2025 O O . ILE A 1 249 ? 64.553 8.248 -43.382 1.00 61.28 249 ILE A O 1
ATOM 2029 N N . SER A 1 250 ? 65.303 9.094 -45.323 1.00 63.03 250 SER A N 1
ATOM 2030 C CA . SER A 1 250 ? 64.011 9.672 -45.715 1.00 63.03 250 SER A CA 1
ATOM 2031 C C . SER A 1 250 ? 62.923 8.595 -45.871 1.00 63.03 250 SER A C 1
ATOM 2033 O O . SER A 1 250 ? 61.802 8.801 -45.410 1.00 63.03 250 SER A O 1
ATOM 2035 N N . LEU A 1 251 ? 63.265 7.424 -46.426 1.00 65.00 251 LEU A N 1
ATOM 2036 C CA . LEU A 1 251 ? 62.361 6.274 -46.515 1.00 65.00 251 LEU A CA 1
ATOM 2037 C C . LEU A 1 251 ? 62.000 5.709 -45.130 1.00 65.00 251 LEU A C 1
ATOM 2039 O O . LEU A 1 251 ? 60.834 5.420 -44.889 1.00 65.00 251 LEU A O 1
ATOM 2043 N N . ILE A 1 252 ? 62.960 5.590 -44.205 1.00 71.25 252 ILE A N 1
ATOM 2044 C CA . ILE A 1 252 ? 62.709 5.105 -42.835 1.00 71.25 252 ILE A CA 1
ATOM 2045 C C . ILE A 1 252 ? 61.775 6.052 -42.071 1.00 71.25 252 ILE A C 1
ATOM 2047 O O . ILE A 1 252 ? 60.831 5.586 -41.440 1.00 71.25 252 ILE A O 1
ATOM 2051 N N . VAL A 1 253 ? 61.975 7.372 -42.160 1.00 69.31 253 VAL A N 1
ATOM 2052 C CA . VAL A 1 253 ? 61.077 8.353 -41.520 1.00 69.31 253 VAL A CA 1
ATOM 2053 C C . VAL A 1 253 ? 59.674 8.292 -42.134 1.00 69.31 253 VAL A C 1
ATOM 2055 O O . VAL A 1 253 ? 58.690 8.292 -41.398 1.00 69.31 253 VAL A O 1
ATOM 2058 N N . LEU A 1 254 ? 59.564 8.153 -43.461 1.00 69.94 254 LEU A N 1
ATOM 2059 C CA . LEU A 1 254 ? 58.276 7.958 -44.133 1.00 69.94 254 LEU A CA 1
ATOM 2060 C C . LEU A 1 254 ? 57.581 6.663 -43.677 1.00 69.94 254 LEU A C 1
ATOM 2062 O O . LEU A 1 254 ? 56.386 6.682 -43.399 1.00 69.94 254 LEU A O 1
ATOM 2066 N N . ILE A 1 255 ? 58.322 5.559 -43.538 1.00 72.19 255 ILE A N 1
ATOM 2067 C CA . ILE A 1 255 ? 57.808 4.282 -43.020 1.00 72.19 255 ILE A CA 1
ATOM 2068 C C . ILE A 1 255 ? 57.346 4.425 -41.565 1.00 72.19 255 ILE A C 1
ATOM 2070 O O . ILE A 1 255 ? 56.275 3.929 -41.235 1.00 72.19 255 ILE A O 1
ATOM 2074 N N . LEU A 1 256 ? 58.083 5.133 -40.704 1.00 68.75 256 LEU A N 1
ATOM 2075 C CA . LEU A 1 256 ? 57.683 5.368 -39.309 1.00 68.75 256 LEU A CA 1
ATOM 2076 C C . LEU A 1 256 ? 56.422 6.239 -39.198 1.00 68.75 256 LEU A C 1
ATOM 2078 O O . LEU A 1 256 ? 55.570 5.957 -38.359 1.00 68.75 256 LEU A O 1
ATOM 2082 N N . ILE A 1 257 ? 56.256 7.239 -40.070 1.00 68.31 257 ILE A N 1
ATOM 2083 C CA . ILE A 1 257 ? 55.024 8.041 -40.161 1.00 68.31 257 ILE A CA 1
ATOM 2084 C C . ILE A 1 257 ? 53.858 7.187 -40.684 1.00 68.31 257 ILE A C 1
ATOM 2086 O O . ILE A 1 257 ? 52.762 7.233 -40.135 1.00 68.31 257 ILE A O 1
ATOM 2090 N N . ILE A 1 258 ? 54.081 6.349 -41.700 1.00 67.31 258 ILE A N 1
ATOM 2091 C CA . ILE A 1 258 ? 53.058 5.416 -42.196 1.00 67.31 258 ILE A CA 1
ATOM 2092 C C . ILE A 1 258 ? 52.679 4.397 -41.112 1.00 67.31 258 ILE A C 1
ATOM 2094 O O . ILE A 1 258 ? 51.496 4.112 -40.953 1.00 67.31 258 ILE A O 1
ATOM 2098 N N . LEU A 1 259 ? 53.636 3.890 -40.329 1.00 61.28 259 LEU A N 1
ATOM 2099 C CA . LEU A 1 259 ? 53.395 2.967 -39.216 1.00 61.28 259 LEU A CA 1
ATOM 2100 C C . LEU A 1 259 ? 52.690 3.636 -38.029 1.00 61.28 259 LEU A C 1
ATOM 2102 O O . LEU A 1 259 ? 51.848 2.987 -37.408 1.00 61.28 259 LEU A O 1
ATOM 2106 N N . SER A 1 260 ? 52.960 4.909 -37.721 1.00 62.31 260 SER A N 1
ATOM 2107 C CA . SER A 1 260 ? 52.205 5.629 -36.686 1.00 62.31 260 SER A CA 1
ATOM 2108 C C . SER A 1 260 ? 50.776 5.911 -37.151 1.00 62.31 260 SER A C 1
ATOM 2110 O O . SER A 1 260 ? 49.845 5.667 -36.390 1.00 62.31 260 SER A O 1
ATOM 2112 N N . ILE A 1 261 ? 50.574 6.275 -38.423 1.00 59.84 261 ILE A N 1
ATOM 2113 C CA . ILE A 1 261 ? 49.245 6.386 -39.047 1.00 59.84 261 ILE A CA 1
ATOM 2114 C C . ILE A 1 261 ? 48.527 5.025 -39.062 1.00 59.84 261 ILE A C 1
ATOM 2116 O O . ILE A 1 261 ? 47.334 4.973 -38.776 1.00 59.84 261 ILE A O 1
ATOM 2120 N N . PHE A 1 262 ? 49.220 3.910 -39.319 1.00 51.72 262 PHE A N 1
ATOM 2121 C CA . PHE A 1 262 ? 48.639 2.560 -39.245 1.00 51.72 262 PHE A CA 1
ATOM 2122 C C . PHE A 1 262 ? 48.299 2.140 -37.806 1.00 51.72 262 PHE A C 1
ATOM 2124 O O . PHE A 1 262 ? 47.270 1.508 -37.571 1.00 51.72 262 PHE A O 1
ATOM 2131 N N . SER A 1 263 ? 49.126 2.517 -36.830 1.00 52.69 263 SER A N 1
ATOM 2132 C CA . SER A 1 263 ? 48.868 2.281 -35.402 1.00 52.69 263 SER A CA 1
ATOM 2133 C C . SER A 1 263 ? 47.666 3.100 -34.927 1.00 52.69 263 SER A C 1
ATOM 2135 O O . SER A 1 263 ? 46.759 2.569 -34.293 1.00 52.69 263 SER A O 1
ATOM 2137 N N . PHE A 1 264 ? 47.594 4.373 -35.319 1.00 47.47 264 PHE A N 1
ATOM 2138 C CA . PHE A 1 264 ? 46.456 5.241 -35.032 1.00 47.47 264 PHE A CA 1
ATOM 2139 C C . PHE A 1 264 ? 45.191 4.742 -35.736 1.00 47.47 264 PHE A C 1
ATOM 2141 O O . PHE A 1 264 ? 44.128 4.695 -35.126 1.00 47.47 264 PHE A O 1
ATOM 2148 N N . LYS A 1 265 ? 45.305 4.268 -36.984 1.00 49.56 265 LYS A N 1
ATOM 2149 C CA . LYS A 1 265 ? 44.202 3.628 -37.704 1.00 49.56 265 LYS A CA 1
ATOM 2150 C C . LYS A 1 265 ? 43.730 2.355 -37.004 1.00 49.56 265 LYS A C 1
ATOM 2152 O O . LYS A 1 265 ? 42.537 2.219 -36.800 1.00 49.56 265 LYS A O 1
ATOM 2157 N N . THR A 1 266 ? 44.616 1.461 -36.566 1.00 49.97 266 THR A N 1
ATOM 2158 C CA . THR A 1 266 ? 44.210 0.245 -35.830 1.00 49.97 266 THR A CA 1
ATOM 2159 C C . THR A 1 266 ? 43.648 0.542 -34.434 1.00 49.97 266 THR A C 1
ATOM 2161 O O . THR A 1 266 ? 42.787 -0.201 -33.966 1.00 49.97 266 THR A O 1
ATOM 2164 N N . ALA A 1 267 ? 44.047 1.644 -33.791 1.00 48.81 267 ALA A N 1
ATOM 2165 C CA . ALA A 1 267 ? 43.405 2.141 -32.572 1.00 48.81 267 ALA A CA 1
ATOM 2166 C C . ALA A 1 267 ? 41.999 2.707 -32.854 1.00 48.81 267 ALA A C 1
ATOM 2168 O O . ALA A 1 267 ? 41.039 2.322 -32.190 1.00 48.81 267 ALA A O 1
ATOM 2169 N N . VAL A 1 268 ? 41.850 3.545 -33.886 1.00 49.16 268 VAL A N 1
ATOM 2170 C CA . VAL A 1 268 ? 40.555 4.072 -34.353 1.00 49.16 268 VAL A CA 1
ATOM 2171 C C . VAL A 1 268 ? 39.629 2.948 -34.816 1.00 49.16 268 VAL A C 1
ATOM 2173 O O . VAL A 1 268 ? 38.450 2.974 -34.488 1.00 49.16 268 VAL A O 1
ATOM 2176 N N . ASP A 1 269 ? 40.140 1.936 -35.514 1.00 47.56 269 ASP A N 1
ATOM 2177 C CA . ASP A 1 269 ? 39.366 0.790 -35.993 1.00 47.56 269 ASP A CA 1
ATOM 2178 C C . ASP A 1 269 ? 38.992 -0.159 -34.830 1.00 47.56 269 ASP A C 1
ATOM 2180 O O . ASP A 1 269 ? 37.909 -0.743 -34.842 1.00 47.56 269 ASP A O 1
ATOM 2184 N N . ARG A 1 270 ? 39.792 -0.231 -33.749 1.00 41.53 270 ARG A N 1
ATOM 2185 C CA . ARG A 1 270 ? 39.372 -0.859 -32.478 1.00 41.53 270 ARG A CA 1
ATOM 2186 C C . ARG A 1 270 ? 38.255 -0.072 -31.790 1.00 41.53 270 ARG A C 1
ATOM 2188 O O . ARG A 1 270 ? 37.259 -0.683 -31.408 1.00 41.53 270 ARG A O 1
ATOM 2195 N N . CYS A 1 271 ? 38.354 1.255 -31.699 1.00 40.91 271 CYS A N 1
ATOM 2196 C CA . CYS A 1 271 ? 37.257 2.089 -31.194 1.00 40.91 271 CYS A CA 1
ATOM 2197 C C . CYS A 1 271 ? 35.993 1.952 -32.064 1.00 40.91 271 CYS A C 1
ATOM 2199 O O . CYS A 1 271 ? 34.893 1.826 -31.532 1.00 40.91 271 CYS A O 1
ATOM 2201 N N . LYS A 1 272 ? 36.138 1.876 -33.394 1.00 39.56 272 LYS A N 1
ATOM 2202 C CA . LYS A 1 272 ? 35.028 1.609 -34.318 1.00 39.56 272 LYS A CA 1
ATOM 2203 C C . LYS A 1 272 ? 34.425 0.223 -34.150 1.00 39.56 272 LYS A C 1
ATOM 2205 O O . LYS A 1 272 ? 33.214 0.118 -34.262 1.00 39.56 272 LYS A O 1
ATOM 2210 N N . SER A 1 273 ? 35.193 -0.820 -33.835 1.00 43.97 273 SER A N 1
ATOM 2211 C CA . SER A 1 273 ? 34.619 -2.164 -33.637 1.00 43.97 273 SER A CA 1
ATOM 2212 C C . SER A 1 273 ? 33.603 -2.217 -32.478 1.00 43.97 273 SER A C 1
ATOM 2214 O O . SER A 1 273 ? 32.574 -2.885 -32.583 1.00 43.97 273 SER A O 1
ATOM 2216 N N . GLY A 1 274 ? 33.815 -1.419 -31.423 1.00 45.00 274 GLY A N 1
ATOM 2217 C CA . GLY A 1 274 ? 32.818 -1.209 -30.364 1.00 45.00 274 GLY A CA 1
ATOM 2218 C C . GLY A 1 274 ? 31.615 -0.355 -30.795 1.00 45.00 274 GLY A C 1
ATOM 2219 O O . GLY A 1 274 ? 30.540 -0.481 -30.221 1.00 45.00 274 GLY A O 1
ATOM 2220 N N . ILE A 1 275 ? 31.772 0.485 -31.823 1.00 45.56 275 ILE A N 1
ATOM 2221 C CA . ILE A 1 275 ? 30.774 1.466 -32.276 1.00 45.56 275 ILE A CA 1
ATOM 2222 C C . ILE A 1 275 ? 29.928 0.958 -33.459 1.00 45.56 275 ILE A C 1
ATOM 2224 O O . ILE A 1 275 ? 28.734 1.236 -33.496 1.00 45.56 275 ILE A O 1
ATOM 2228 N N . GLU A 1 276 ? 30.460 0.179 -34.404 1.00 39.34 276 GLU A N 1
ATOM 2229 C CA . GLU A 1 276 ? 29.680 -0.381 -35.528 1.00 39.34 276 GLU A CA 1
ATOM 2230 C C . GLU A 1 276 ? 28.646 -1.413 -35.049 1.00 39.34 276 GLU A C 1
ATOM 2232 O O . GLU A 1 276 ? 27.548 -1.500 -35.605 1.00 39.34 276 GLU A O 1
ATOM 2237 N N . THR A 1 277 ? 28.932 -2.091 -33.933 1.00 43.16 277 THR A N 1
ATOM 2238 C CA . THR A 1 277 ? 27.970 -2.931 -33.197 1.00 43.16 277 THR A CA 1
ATOM 2239 C C . THR A 1 277 ? 26.773 -2.123 -32.662 1.00 43.16 277 THR A C 1
ATOM 2241 O O . THR A 1 277 ? 25.706 -2.687 -32.450 1.00 43.16 277 THR A O 1
ATOM 2244 N N . VAL A 1 278 ? 26.906 -0.798 -32.505 1.00 43.31 278 VAL A N 1
ATOM 2245 C CA . VAL A 1 278 ? 25.827 0.122 -32.092 1.00 43.31 278 VAL A CA 1
ATOM 2246 C C . VAL A 1 278 ? 25.205 0.837 -33.303 1.00 43.31 278 VAL A C 1
ATOM 2248 O O . VAL A 1 278 ? 23.984 0.883 -33.448 1.00 43.31 278 VAL A O 1
ATOM 2251 N N . ILE A 1 279 ? 26.018 1.353 -34.231 1.00 41.44 279 ILE A N 1
ATOM 2252 C CA . ILE A 1 279 ? 25.548 2.130 -35.395 1.00 41.44 279 ILE A CA 1
ATOM 2253 C C . ILE A 1 279 ? 24.743 1.273 -36.389 1.00 41.44 279 ILE A C 1
ATOM 2255 O O . ILE A 1 279 ? 23.788 1.779 -36.987 1.00 41.44 279 ILE A O 1
ATOM 2259 N N . SER A 1 280 ? 25.040 -0.027 -36.512 1.00 35.56 280 SER A N 1
ATOM 2260 C CA . SER A 1 280 ? 24.231 -0.966 -37.315 1.00 35.56 280 SER A CA 1
ATOM 2261 C C . SER A 1 280 ? 22.811 -1.198 -36.768 1.00 35.56 280 SER A C 1
ATOM 2263 O O . SER A 1 280 ? 21.942 -1.663 -37.505 1.00 35.56 280 SER A O 1
ATOM 2265 N N . TRP A 1 281 ? 22.541 -0.818 -35.513 1.00 40.94 281 TRP A N 1
ATOM 2266 C CA . TRP A 1 281 ? 21.207 -0.873 -34.901 1.00 40.94 281 TRP A CA 1
ATOM 2267 C C . TRP A 1 281 ? 20.492 0.484 -34.917 1.00 40.94 281 TRP A C 1
ATOM 2269 O O . TRP A 1 281 ? 19.267 0.520 -35.007 1.00 40.94 281 TRP A O 1
ATOM 2279 N N . VAL A 1 282 ? 21.240 1.594 -34.915 1.00 45.44 282 VAL A N 1
ATOM 2280 C CA . VAL A 1 282 ? 20.697 2.967 -35.004 1.00 45.44 282 VAL A CA 1
ATOM 2281 C C . VAL A 1 282 ? 20.347 3.374 -36.445 1.00 45.44 282 VAL A C 1
ATOM 2283 O O . VAL A 1 282 ? 19.461 4.195 -36.649 1.00 45.44 282 VAL A O 1
ATOM 2286 N N . SER A 1 283 ? 20.970 2.761 -37.459 1.00 43.28 283 SER A N 1
ATOM 2287 C CA . SER A 1 283 ? 20.649 3.015 -38.881 1.00 43.28 283 SER A CA 1
ATOM 2288 C C . SER A 1 283 ? 19.594 2.061 -39.466 1.00 43.28 283 SER A C 1
ATOM 2290 O O . SER A 1 283 ? 19.320 2.105 -40.661 1.00 43.28 283 SER A O 1
ATOM 2292 N N . ASN A 1 284 ? 18.997 1.193 -38.641 1.00 40.84 284 ASN A N 1
ATOM 2293 C CA . ASN A 1 284 ? 18.033 0.162 -39.053 1.00 40.84 284 ASN A CA 1
ATOM 2294 C C . ASN A 1 284 ? 16.565 0.587 -38.813 1.00 40.84 284 ASN A C 1
ATOM 2296 O O . ASN A 1 284 ? 15.689 -0.246 -38.573 1.00 40.84 284 ASN A O 1
ATOM 2300 N N . ASP A 1 285 ? 16.307 1.899 -38.836 1.00 44.38 285 ASP A N 1
ATOM 2301 C CA . ASP A 1 285 ? 14.968 2.485 -38.662 1.00 44.38 285 ASP A CA 1
ATOM 2302 C C . ASP A 1 285 ? 14.226 2.703 -39.998 1.00 44.38 285 ASP A C 1
ATOM 2304 O O . ASP A 1 285 ? 13.051 3.069 -40.026 1.00 44.38 285 ASP A O 1
ATOM 2308 N N . ASP A 1 286 ? 14.869 2.368 -41.122 1.00 51.47 286 ASP A N 1
ATOM 2309 C CA . ASP A 1 286 ? 14.208 2.222 -42.417 1.00 51.47 286 ASP A CA 1
ATOM 2310 C C . ASP A 1 286 ? 13.532 0.834 -42.514 1.00 51.47 286 ASP A C 1
ATOM 2312 O O . ASP A 1 286 ? 14.082 -0.133 -43.041 1.00 51.47 286 ASP A O 1
ATOM 2316 N N . LYS A 1 287 ? 12.288 0.767 -42.011 1.00 49.88 287 LYS A N 1
ATOM 2317 C CA . LYS A 1 287 ? 11.332 -0.367 -42.087 1.00 49.88 287 LYS A CA 1
ATOM 2318 C C . LYS A 1 287 ? 11.563 -1.555 -41.138 1.00 49.88 287 LYS A C 1
ATOM 2320 O O . LYS A 1 287 ? 11.651 -2.707 -41.566 1.00 49.88 287 LYS A O 1
ATOM 2325 N N . LYS A 1 288 ? 11.393 -1.319 -39.836 1.00 62.81 288 LYS A N 1
ATOM 2326 C CA . LYS A 1 288 ? 10.642 -2.299 -39.025 1.00 62.81 288 LYS A CA 1
ATOM 2327 C C . LYS A 1 288 ? 9.161 -2.204 -39.414 1.00 62.81 288 LYS A C 1
ATOM 2329 O O . LYS A 1 288 ? 8.639 -1.096 -39.525 1.00 62.81 288 LYS A O 1
ATOM 2334 N N . GLU A 1 289 ? 8.474 -3.327 -39.637 1.00 79.50 289 GLU A N 1
ATOM 2335 C CA . GLU A 1 289 ? 7.020 -3.278 -39.856 1.00 79.50 289 GLU A CA 1
ATOM 2336 C C . GLU A 1 289 ? 6.284 -2.859 -38.565 1.00 79.50 289 GLU A C 1
ATOM 2338 O O . GLU A 1 289 ? 6.745 -3.192 -37.465 1.00 79.50 289 GLU A O 1
ATOM 2343 N N . PRO A 1 290 ? 5.138 -2.152 -38.674 1.00 87.62 290 PRO A N 1
ATOM 2344 C CA . PRO A 1 290 ? 4.264 -1.889 -37.536 1.00 87.62 290 PRO A CA 1
ATOM 2345 C C . PRO A 1 290 ? 3.889 -3.187 -36.821 1.00 87.62 290 PRO A C 1
ATOM 2347 O O . PRO A 1 290 ? 3.557 -4.177 -37.475 1.00 87.62 290 PRO A O 1
ATOM 2350 N N . CYS A 1 291 ? 3.896 -3.182 -35.492 1.00 83.31 291 CYS A N 1
ATOM 2351 C CA . CYS A 1 291 ? 3.505 -4.340 -34.693 1.00 83.31 291 CYS A CA 1
ATOM 2352 C C . CYS A 1 291 ? 2.767 -3.936 -33.409 1.00 83.31 291 CYS A C 1
ATOM 2354 O O . CYS A 1 291 ? 2.759 -2.776 -32.996 1.00 83.31 291 CYS A O 1
ATOM 2356 N N . ILE A 1 292 ? 2.095 -4.910 -32.798 1.00 87.81 292 ILE A N 1
ATOM 2357 C CA . ILE A 1 292 ? 1.501 -4.781 -31.463 1.00 87.81 292 ILE A CA 1
ATOM 2358 C C . ILE A 1 292 ? 2.600 -4.881 -30.398 1.00 87.81 292 ILE A C 1
ATOM 2360 O O . ILE A 1 292 ? 3.652 -5.462 -30.669 1.00 87.81 292 ILE A O 1
ATOM 2364 N N . SER A 1 293 ? 2.392 -4.309 -29.208 1.00 76.56 293 SER A N 1
ATOM 2365 C CA . SER A 1 293 ? 3.417 -4.342 -28.168 1.00 76.56 293 SER A CA 1
ATOM 2366 C C . SER A 1 293 ? 3.697 -5.763 -27.712 1.00 76.56 293 SER A C 1
ATOM 2368 O O . SER A 1 293 ? 4.835 -6.205 -27.848 1.00 76.56 293 SER A O 1
ATOM 2370 N N . GLU A 1 294 ? 2.655 -6.457 -27.255 1.00 78.44 294 GLU A N 1
ATOM 2371 C CA . GLU A 1 294 ? 2.711 -7.809 -26.706 1.00 78.44 294 GLU A CA 1
ATOM 2372 C C . GLU A 1 294 ? 1.718 -8.728 -27.431 1.00 78.44 294 GLU A C 1
ATOM 2374 O O . GLU A 1 294 ? 0.642 -8.291 -27.847 1.00 78.44 294 GLU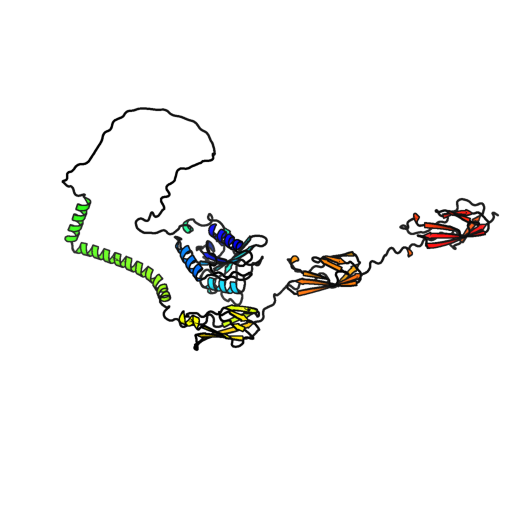 A O 1
ATOM 2379 N N . ASN A 1 295 ? 2.065 -10.011 -27.577 1.00 81.31 295 ASN A N 1
ATOM 2380 C CA . ASN A 1 295 ? 1.240 -11.002 -28.287 1.00 81.31 295 ASN A CA 1
ATOM 2381 C C . ASN A 1 295 ? 0.355 -11.851 -27.352 1.00 81.31 295 ASN A C 1
ATOM 2383 O O . ASN A 1 295 ? -0.622 -12.439 -27.810 1.00 81.31 295 ASN A O 1
ATOM 2387 N N . GLU A 1 296 ? 0.660 -11.897 -26.055 1.00 84.81 296 GLU A N 1
ATOM 2388 C CA . GLU A 1 296 ? -0.173 -12.512 -25.016 1.00 84.81 296 GLU A CA 1
ATOM 2389 C C . GLU A 1 296 ? 0.002 -11.727 -23.707 1.00 84.81 296 GLU A C 1
ATOM 2391 O O . GLU A 1 296 ? 1.120 -11.329 -23.383 1.00 84.81 296 GLU A O 1
ATOM 2396 N N . ILE A 1 297 ? -1.085 -11.499 -22.963 1.00 79.56 297 ILE A N 1
ATOM 2397 C CA . ILE A 1 297 ? -1.068 -10.903 -21.616 1.00 79.56 297 ILE A CA 1
ATOM 2398 C C . ILE A 1 297 ? -2.025 -11.656 -20.682 1.00 79.56 297 ILE A C 1
ATOM 2400 O O . ILE A 1 297 ? -3.083 -12.131 -21.101 1.00 79.56 297 ILE A O 1
ATOM 2404 N N . THR A 1 298 ? -1.674 -11.746 -19.396 1.00 91.19 298 THR A N 1
ATOM 2405 C CA . THR A 1 298 ? -2.545 -12.297 -18.343 1.00 91.19 298 THR A CA 1
ATOM 2406 C C . THR A 1 298 ? -2.860 -11.215 -17.314 1.00 91.19 298 THR A C 1
ATOM 2408 O O . THR A 1 298 ? -1.939 -10.586 -16.807 1.00 91.19 298 THR A O 1
ATOM 2411 N N . LEU A 1 299 ? -4.144 -11.011 -17.006 1.00 86.06 299 LEU A N 1
ATOM 2412 C CA . LEU A 1 299 ? -4.656 -9.960 -16.107 1.00 86.06 299 LEU A CA 1
ATOM 2413 C C . LEU A 1 299 ? -5.608 -10.577 -15.070 1.00 86.06 299 LEU A C 1
ATOM 2415 O O . LEU A 1 299 ? -6.309 -11.538 -15.404 1.00 86.06 299 LEU A O 1
ATOM 2419 N N . LYS A 1 300 ? -5.700 -10.045 -13.843 1.00 89.56 300 LYS A N 1
ATOM 2420 C CA . LYS A 1 300 ? -6.789 -10.427 -12.923 1.00 89.56 300 LYS A CA 1
ATOM 2421 C C . LYS A 1 300 ? -8.045 -9.599 -13.231 1.00 89.56 300 LYS A C 1
ATOM 2423 O O . LYS A 1 300 ? -7.974 -8.541 -13.851 1.00 89.56 300 LYS A O 1
ATOM 2428 N N . VAL A 1 301 ? -9.224 -10.080 -12.829 1.00 88.62 301 VAL A N 1
ATOM 2429 C CA . VAL A 1 301 ? -10.482 -9.318 -12.984 1.00 88.62 301 VAL A CA 1
ATOM 2430 C C . VAL A 1 301 ? -10.386 -7.964 -12.267 1.00 88.62 301 VAL A C 1
ATOM 2432 O O . VAL A 1 301 ? -10.115 -7.916 -11.069 1.00 88.62 301 VAL A O 1
ATOM 2435 N N . GLY A 1 302 ? -10.653 -6.879 -12.993 1.00 82.75 302 GLY A N 1
ATOM 2436 C CA . GLY A 1 302 ? -10.543 -5.499 -12.521 1.00 82.75 302 GLY A CA 1
ATOM 2437 C C . GLY A 1 302 ? -9.171 -4.852 -12.739 1.00 82.75 302 GLY A C 1
ATOM 2438 O O . GLY A 1 302 ? -9.047 -3.660 -12.481 1.00 82.75 302 GLY A O 1
ATOM 2439 N N . ASP A 1 303 ? -8.167 -5.598 -13.207 1.00 83.69 303 ASP A N 1
ATOM 2440 C CA . ASP A 1 303 ? -6.870 -5.043 -13.608 1.00 83.69 303 ASP A CA 1
ATOM 2441 C C . ASP A 1 303 ? -6.926 -4.518 -15.059 1.00 83.69 303 ASP A C 1
ATOM 2443 O O . ASP A 1 303 ? -7.833 -4.851 -15.836 1.00 83.69 303 ASP A O 1
ATOM 2447 N N . ASP A 1 304 ? -5.931 -3.721 -15.453 1.00 85.88 304 ASP A N 1
ATOM 2448 C CA . ASP A 1 304 ? -5.826 -3.167 -16.803 1.00 85.88 304 ASP A CA 1
ATOM 2449 C C . ASP A 1 304 ? -4.370 -3.091 -17.311 1.00 85.88 304 ASP A C 1
ATOM 2451 O O . ASP A 1 304 ? -3.427 -3.291 -16.546 1.00 85.88 304 ASP A O 1
ATOM 2455 N N . PHE A 1 305 ? -4.190 -2.911 -18.625 1.00 82.88 305 PHE A N 1
ATOM 2456 C CA . PHE A 1 305 ? -2.881 -2.932 -19.291 1.00 82.88 305 PHE A CA 1
ATOM 2457 C C . PHE A 1 305 ? -2.899 -2.178 -20.630 1.00 82.88 305 PHE A C 1
ATOM 2459 O O . PHE A 1 305 ? -3.758 -2.431 -21.474 1.00 82.88 305 PHE A O 1
ATOM 2466 N N . THR A 1 306 ? -1.921 -1.308 -20.889 1.00 90.25 306 THR A N 1
ATOM 2467 C CA . THR A 1 306 ? -1.855 -0.527 -22.140 1.00 90.25 306 THR A CA 1
ATOM 2468 C C . THR A 1 306 ? -1.075 -1.254 -23.240 1.00 90.25 306 THR A C 1
ATOM 2470 O O . THR A 1 306 ? 0.148 -1.381 -23.187 1.00 90.25 306 THR A O 1
ATOM 2473 N N . LEU A 1 307 ? -1.772 -1.690 -24.294 1.00 80.81 307 LEU A N 1
ATOM 2474 C CA . LEU A 1 307 ? -1.150 -2.185 -25.524 1.00 80.81 307 LEU A CA 1
ATOM 2475 C C . LEU A 1 307 ? -0.727 -1.011 -26.419 1.00 80.81 307 LEU A C 1
ATOM 2477 O O . LEU A 1 307 ? -1.519 -0.126 -26.728 1.00 80.81 307 LEU A O 1
ATOM 2481 N N . ILE A 1 308 ? 0.521 -1.027 -26.886 1.00 86.06 308 ILE A N 1
ATOM 2482 C CA . ILE A 1 308 ? 1.121 0.047 -27.691 1.00 86.06 308 ILE A CA 1
ATOM 2483 C C . ILE A 1 308 ? 1.332 -0.447 -29.124 1.00 86.06 308 ILE A C 1
ATOM 2485 O O . ILE A 1 308 ? 1.800 -1.561 -29.349 1.00 86.06 308 ILE A O 1
ATOM 2489 N N . ALA A 1 309 ? 1.036 0.390 -30.117 1.00 86.75 309 ALA A N 1
ATOM 2490 C CA . ALA A 1 309 ? 1.423 0.126 -31.499 1.00 86.75 309 ALA A CA 1
ATOM 2491 C C . ALA A 1 309 ? 2.888 0.563 -31.718 1.00 86.75 309 ALA A C 1
ATOM 2493 O O . ALA A 1 309 ? 3.192 1.758 -31.731 1.00 86.75 309 ALA A O 1
ATOM 2494 N N . LYS A 1 310 ? 3.800 -0.405 -31.863 1.00 84.81 310 LYS A N 1
ATOM 2495 C CA . LYS A 1 310 ? 5.246 -0.207 -32.074 1.00 84.81 310 LYS A CA 1
ATOM 2496 C C . LYS A 1 310 ? 5.544 -0.026 -33.584 1.00 84.81 310 LYS A C 1
ATOM 2498 O O . LYS A 1 310 ? 4.803 -0.517 -34.435 1.00 84.81 310 LYS A O 1
ATOM 2503 N N . ASN A 1 311 ? 6.627 0.686 -33.922 1.00 83.44 311 ASN A N 1
ATOM 2504 C CA . ASN A 1 311 ? 7.102 0.963 -35.299 1.00 83.44 311 ASN A CA 1
ATOM 2505 C C . ASN A 1 311 ? 6.086 1.678 -36.230 1.00 83.44 311 ASN A C 1
ATOM 2507 O O . ASN A 1 311 ? 5.948 1.336 -37.405 1.00 83.44 311 ASN A O 1
ATOM 2511 N N . VAL A 1 312 ? 5.343 2.667 -35.718 1.00 83.56 312 VAL A N 1
ATOM 2512 C CA . VAL A 1 312 ? 4.269 3.351 -36.467 1.00 83.56 312 VAL A CA 1
ATOM 2513 C C . VAL A 1 312 ? 4.692 4.754 -36.912 1.00 83.56 312 VAL A C 1
ATOM 2515 O O . VAL A 1 312 ? 5.014 5.604 -36.082 1.00 83.56 312 VAL A O 1
ATOM 2518 N N . THR A 1 313 ? 4.637 5.048 -38.216 1.00 83.56 313 THR A N 1
ATOM 2519 C CA . THR A 1 313 ? 4.920 6.408 -38.721 1.00 83.56 313 THR A CA 1
ATOM 2520 C C . THR A 1 313 ? 3.825 7.407 -38.322 1.00 83.56 313 THR A C 1
ATOM 2522 O O . THR A 1 313 ? 2.670 7.033 -38.117 1.00 83.56 313 THR A O 1
ATOM 2525 N N . LYS A 1 314 ? 4.140 8.713 -38.285 1.00 80.56 314 LYS A N 1
ATOM 2526 C CA . LYS A 1 314 ? 3.173 9.777 -37.920 1.00 80.56 314 LYS A CA 1
ATOM 2527 C C . LYS A 1 314 ? 1.846 9.676 -38.701 1.00 80.56 314 LYS A C 1
ATOM 2529 O O . LYS A 1 314 ? 0.784 9.668 -38.093 1.00 80.56 314 LYS A O 1
ATOM 2534 N N . LYS A 1 315 ? 1.919 9.464 -40.023 1.00 84.56 315 LYS A N 1
ATOM 2535 C CA . LYS A 1 315 ? 0.765 9.294 -40.935 1.00 84.56 315 LYS A CA 1
ATOM 2536 C C . LYS A 1 315 ? -0.044 8.004 -40.703 1.00 84.56 315 LYS A C 1
ATOM 2538 O O . LYS A 1 315 ? -1.183 7.896 -41.151 1.00 84.56 315 LYS A O 1
ATOM 2543 N N . GLN A 1 316 ? 0.542 7.002 -40.050 1.00 86.44 316 GLN A N 1
ATOM 2544 C CA . GLN A 1 316 ? -0.155 5.779 -39.644 1.00 86.44 316 GLN A CA 1
ATOM 2545 C C . GLN A 1 316 ? -0.763 5.899 -38.241 1.00 86.44 316 GLN A C 1
ATOM 2547 O O . GLN A 1 316 ? -1.777 5.253 -37.987 1.00 86.44 316 GLN A O 1
ATOM 2552 N N . LYS A 1 317 ? -0.199 6.733 -37.350 1.00 85.25 317 LYS A N 1
ATOM 2553 C CA . LYS A 1 317 ? -0.707 6.926 -35.979 1.00 85.25 317 LYS A CA 1
ATOM 2554 C C . LYS A 1 317 ? -2.148 7.449 -35.971 1.00 85.25 317 LYS A C 1
ATOM 2556 O O . LYS A 1 317 ? -2.974 6.940 -35.227 1.00 85.25 317 LYS A O 1
ATOM 2561 N N . GLU A 1 318 ? -2.469 8.361 -36.889 1.00 88.06 318 GLU A N 1
ATOM 2562 C CA . GLU A 1 318 ? -3.824 8.884 -37.158 1.00 88.06 318 GLU A CA 1
ATOM 2563 C C . GLU A 1 318 ? -4.833 7.823 -37.649 1.00 88.06 318 GLU A C 1
ATOM 2565 O O . GLU A 1 318 ? -6.018 8.114 -37.788 1.00 88.06 318 GLU A O 1
ATOM 2570 N N . LYS A 1 319 ? -4.376 6.600 -37.954 1.00 92.56 319 LYS A N 1
ATOM 2571 C CA . LYS A 1 319 ? -5.192 5.496 -38.484 1.00 92.56 319 LYS A CA 1
ATOM 2572 C C . LYS A 1 319 ? -5.189 4.249 -37.599 1.00 92.56 319 LYS A C 1
ATOM 2574 O O . LYS A 1 319 ? -5.689 3.211 -38.035 1.00 92.56 319 LYS A O 1
ATOM 2579 N N . ILE A 1 320 ? -4.607 4.323 -36.401 1.00 94.31 320 ILE A N 1
ATOM 2580 C CA . ILE A 1 320 ? -4.654 3.229 -35.426 1.00 94.31 320 ILE A CA 1
ATOM 2581 C C . ILE A 1 320 ? -6.108 2.999 -35.009 1.00 94.31 320 ILE A C 1
ATOM 2583 O O . ILE A 1 320 ? -6.836 3.942 -34.706 1.00 94.31 320 ILE A O 1
ATOM 2587 N N . SER A 1 321 ? -6.523 1.737 -34.961 1.00 95.94 321 SER A N 1
ATOM 2588 C CA . SER A 1 321 ? -7.750 1.339 -34.274 1.00 95.94 321 SER A CA 1
ATOM 2589 C C . SER A 1 321 ? -7.583 -0.014 -33.590 1.00 95.94 321 SER A C 1
ATOM 2591 O O . SER A 1 321 ? -6.951 -0.940 -34.111 1.00 95.94 321 SER A O 1
ATOM 2593 N N . TRP A 1 322 ? -8.165 -0.115 -32.400 1.00 96.69 322 TRP A N 1
ATOM 2594 C CA . TRP A 1 322 ? -8.140 -1.300 -31.556 1.00 96.69 322 TRP A CA 1
ATOM 2595 C C . TRP A 1 322 ? -9.515 -1.969 -31.533 1.00 96.69 322 TRP A C 1
ATOM 2597 O O . TRP A 1 322 ? -10.544 -1.303 -31.652 1.00 96.69 322 TRP A O 1
ATOM 2607 N N . LYS A 1 323 ? -9.552 -3.297 -31.388 1.00 96.69 323 LYS A N 1
ATOM 2608 C CA . LYS A 1 323 ? -10.813 -4.043 -31.273 1.00 96.69 323 LYS A CA 1
ATOM 2609 C C . LYS A 1 323 ? -10.663 -5.314 -30.445 1.00 96.69 323 LYS A C 1
ATOM 2611 O O . LYS A 1 323 ? -9.843 -6.166 -30.788 1.00 96.69 323 LYS A O 1
ATOM 2616 N N . SER A 1 324 ? -11.496 -5.483 -29.419 1.00 97.50 324 SER A N 1
ATOM 2617 C CA . SER A 1 324 ? -11.658 -6.775 -28.743 1.00 97.50 324 SER A CA 1
ATOM 2618 C C . SER A 1 324 ? -12.528 -7.728 -29.566 1.00 97.50 324 SER A C 1
ATOM 2620 O O . SER A 1 324 ? -13.384 -7.326 -30.353 1.00 97.50 324 SER A O 1
ATOM 2622 N N . SER A 1 325 ? -12.311 -9.026 -29.378 1.00 97.62 325 SER A N 1
ATOM 2623 C CA . SER A 1 325 ? -13.221 -10.084 -29.834 1.00 97.62 325 SER A CA 1
ATOM 2624 C C . SER A 1 325 ? -14.303 -10.435 -28.809 1.00 97.62 325 SER A C 1
ATOM 2626 O O . SER A 1 325 ? -15.257 -11.123 -29.170 1.00 97.62 325 SER A O 1
ATOM 2628 N N . LYS A 1 326 ? -14.151 -10.016 -27.543 1.00 97.50 326 LYS A N 1
ATOM 2629 C CA . LYS A 1 326 ? -15.061 -10.339 -26.433 1.00 97.50 326 LYS A CA 1
ATOM 2630 C C . LYS A 1 326 ? -15.008 -9.255 -25.348 1.00 97.50 326 LYS A C 1
ATOM 2632 O O . LYS A 1 326 ? -14.400 -9.458 -24.298 1.00 97.50 326 LYS A O 1
ATOM 2637 N N . ASP A 1 327 ? -15.702 -8.143 -25.563 1.00 95.69 327 ASP A N 1
ATOM 2638 C CA . ASP A 1 327 ? -15.746 -7.009 -24.620 1.00 95.69 327 ASP A CA 1
ATOM 2639 C C . ASP A 1 327 ? -16.200 -7.405 -23.201 1.00 95.69 327 ASP A C 1
ATOM 2641 O O . ASP A 1 327 ? -15.700 -6.879 -22.214 1.00 95.69 327 ASP A O 1
ATOM 2645 N N . ARG A 1 328 ? -17.069 -8.421 -23.078 1.00 96.19 328 ARG A N 1
ATOM 2646 C CA . ARG A 1 328 ? -17.508 -8.998 -21.787 1.00 96.19 328 ARG A CA 1
ATOM 2647 C C . ARG A 1 328 ? -16.412 -9.724 -20.986 1.00 96.19 328 ARG A C 1
ATOM 2649 O O . ARG A 1 328 ? -16.691 -10.157 -19.874 1.00 96.19 328 ARG A O 1
ATOM 2656 N N . ILE A 1 329 ? -15.230 -9.934 -21.566 1.00 95.88 329 ILE A N 1
ATOM 2657 C CA . ILE A 1 329 ? -14.053 -10.534 -20.916 1.00 95.88 329 ILE A CA 1
ATOM 2658 C C . ILE A 1 329 ? -12.973 -9.465 -20.775 1.00 95.88 329 ILE A C 1
ATOM 2660 O O . ILE A 1 329 ? -12.511 -9.224 -19.666 1.00 95.88 329 ILE A O 1
ATOM 2664 N N . ALA A 1 330 ? -12.636 -8.776 -21.869 1.00 94.31 330 ALA A N 1
ATOM 2665 C CA . ALA A 1 330 ? -11.782 -7.595 -21.836 1.00 94.31 330 ALA A CA 1
ATOM 2666 C C . ALA A 1 330 ? -12.162 -6.598 -22.942 1.00 94.31 330 ALA A C 1
ATOM 2668 O O . ALA A 1 330 ? -12.320 -6.993 -24.103 1.00 94.31 330 ALA A O 1
ATOM 2669 N N . THR A 1 331 ? -12.280 -5.316 -22.594 1.00 96.56 331 THR A N 1
ATOM 2670 C CA . THR A 1 331 ? -12.420 -4.193 -23.544 1.00 96.56 331 THR A CA 1
ATOM 2671 C C . THR A 1 331 ? -11.055 -3.598 -23.868 1.00 96.56 331 THR A C 1
ATOM 2673 O O . THR A 1 331 ? -10.115 -3.797 -23.108 1.00 96.56 331 THR A O 1
ATOM 2676 N N . ILE A 1 332 ? -10.959 -2.807 -24.938 1.00 97.56 332 ILE A N 1
ATOM 2677 C CA . ILE A 1 332 ? -9.825 -1.906 -25.194 1.00 97.56 332 ILE A CA 1
ATOM 2678 C C . ILE A 1 332 ? -10.342 -0.540 -25.659 1.00 97.56 332 ILE A C 1
ATOM 2680 O O . ILE A 1 332 ? -11.336 -0.484 -26.385 1.00 97.56 332 ILE A O 1
ATOM 2684 N N . ASP A 1 333 ? -9.697 0.544 -25.228 1.00 92.00 333 ASP A N 1
ATOM 2685 C CA . ASP A 1 333 ? -10.032 1.911 -25.641 1.00 92.00 333 ASP A CA 1
ATOM 2686 C C . ASP A 1 333 ? -9.287 2.361 -26.923 1.00 92.00 333 ASP A C 1
ATOM 2688 O O . ASP A 1 333 ? -8.605 1.581 -27.591 1.00 92.00 333 ASP A O 1
ATOM 2692 N N . ALA A 1 334 ? -9.434 3.634 -27.305 1.00 88.94 334 ALA A N 1
ATOM 2693 C CA . ALA A 1 334 ? -8.758 4.190 -28.481 1.00 88.94 334 ALA A CA 1
ATOM 2694 C C . ALA A 1 334 ? -7.242 4.403 -28.282 1.00 88.94 334 ALA A C 1
ATOM 2696 O O . ALA A 1 334 ? -6.500 4.428 -29.265 1.00 88.94 334 ALA A O 1
ATOM 2697 N N . ASN A 1 335 ? -6.780 4.545 -27.037 1.00 83.56 335 ASN A N 1
ATOM 2698 C CA . ASN A 1 335 ? -5.379 4.797 -26.698 1.00 83.56 335 ASN A CA 1
ATOM 2699 C C . ASN A 1 335 ? -4.564 3.496 -26.629 1.00 83.56 335 ASN A C 1
ATOM 2701 O O . ASN A 1 335 ? -3.387 3.491 -26.984 1.00 83.56 335 ASN A O 1
ATOM 2705 N N . GLY A 1 336 ? -5.208 2.394 -26.234 1.00 82.00 336 GLY A N 1
ATOM 2706 C CA . GLY A 1 336 ? -4.613 1.067 -26.088 1.00 82.00 336 GLY A CA 1
ATOM 2707 C C . GLY A 1 336 ? -4.893 0.382 -24.743 1.00 82.00 336 GLY A C 1
ATOM 2708 O O . GLY A 1 336 ? -4.458 -0.753 -24.548 1.00 82.00 336 GLY A O 1
ATOM 2709 N N . LYS A 1 337 ? -5.606 1.034 -23.814 1.00 90.69 337 LYS A N 1
ATOM 2710 C CA . LYS A 1 337 ? -5.856 0.553 -22.444 1.00 90.69 337 LYS A CA 1
ATOM 2711 C C . LYS A 1 337 ? -6.854 -0.607 -22.466 1.00 90.69 337 LYS A C 1
ATOM 2713 O O . LYS A 1 337 ? -8.040 -0.416 -22.749 1.00 90.69 337 LYS A O 1
ATOM 2718 N N . VAL A 1 338 ? -6.370 -1.819 -22.205 1.00 88.31 338 VAL A N 1
ATOM 2719 C CA . VAL A 1 338 ? -7.162 -3.047 -22.049 1.00 88.31 338 VAL A CA 1
ATOM 2720 C C . VAL A 1 338 ? -7.669 -3.129 -20.620 1.00 88.31 338 VAL A C 1
ATOM 2722 O O . VAL A 1 338 ? -6.846 -3.116 -19.720 1.00 88.31 338 VAL A O 1
ATOM 2725 N N . ILE A 1 339 ? -8.974 -3.295 -20.398 1.00 91.56 339 ILE A N 1
ATOM 2726 C CA . ILE A 1 339 ? -9.556 -3.472 -19.051 1.00 91.56 339 ILE A CA 1
ATOM 2727 C C . ILE A 1 339 ? -10.160 -4.875 -18.945 1.00 91.56 339 ILE A C 1
ATOM 2729 O O . ILE A 1 339 ? -10.940 -5.272 -19.818 1.00 91.56 339 ILE A O 1
ATOM 2733 N N . ALA A 1 340 ? -9.815 -5.621 -17.892 1.00 94.19 340 ALA A N 1
ATOM 2734 C CA . ALA A 1 340 ? -10.265 -6.993 -17.662 1.00 94.19 340 ALA A CA 1
ATOM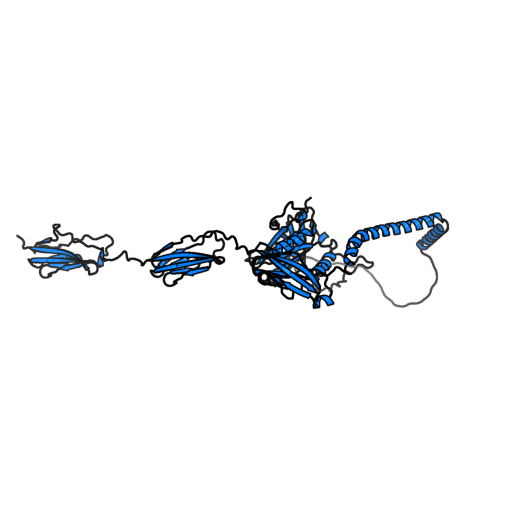 2735 C C . ALA A 1 340 ? -11.570 -7.052 -16.844 1.00 94.19 340 ALA A C 1
ATOM 2737 O O . ALA A 1 340 ? -11.591 -6.757 -15.652 1.00 94.19 340 ALA A O 1
ATOM 2738 N N . HIS A 1 341 ? -12.667 -7.499 -17.461 1.00 91.38 341 HIS A N 1
ATOM 2739 C CA . HIS A 1 341 ? -14.011 -7.511 -16.855 1.00 91.38 341 HIS A CA 1
ATOM 2740 C C . HIS A 1 341 ? -14.421 -8.853 -16.253 1.00 91.38 341 HIS A C 1
ATOM 2742 O O . HIS A 1 341 ? -15.178 -8.889 -15.284 1.00 91.38 341 HIS A O 1
ATOM 2748 N N . LYS A 1 342 ? -13.988 -9.972 -16.845 1.00 93.94 342 LYS A N 1
ATOM 2749 C CA . LYS A 1 342 ? -14.399 -11.314 -16.409 1.00 93.94 342 LYS A CA 1
ATOM 2750 C C . LYS A 1 342 ? -13.409 -12.382 -16.845 1.00 93.94 342 LYS A C 1
ATOM 2752 O O . LYS A 1 342 ? -12.896 -12.321 -17.954 1.00 93.94 342 LYS A O 1
ATOM 2757 N N . GLU A 1 343 ? -13.233 -13.395 -15.999 1.00 93.75 343 GLU A N 1
ATOM 2758 C CA . GLU A 1 343 ? -12.474 -14.616 -16.282 1.00 93.75 343 GLU A CA 1
ATOM 2759 C C . GLU A 1 343 ? -12.762 -15.230 -17.663 1.00 93.75 343 GLU A C 1
ATOM 2761 O O . GLU A 1 343 ? -13.914 -15.341 -18.101 1.00 93.75 343 GLU A O 1
ATOM 2766 N N . GLY A 1 344 ? -11.695 -15.683 -18.324 1.00 95.06 344 GLY A N 1
ATOM 2767 C CA . GLY A 1 344 ? -11.726 -16.316 -19.639 1.00 95.06 344 GLY A CA 1
ATOM 2768 C C . GLY A 1 344 ? -10.729 -15.689 -20.614 1.00 95.06 344 GLY A C 1
ATOM 2769 O O . GLY A 1 344 ? -9.844 -14.933 -20.227 1.00 95.06 344 GLY A O 1
ATOM 2770 N N . THR A 1 345 ? -10.849 -16.018 -21.902 1.00 95.62 345 THR A N 1
ATOM 2771 C CA . THR A 1 345 ? -9.903 -15.563 -22.936 1.00 95.62 345 THR A CA 1
ATOM 2772 C C . THR A 1 345 ? -10.553 -14.664 -23.979 1.00 95.62 345 THR A C 1
ATOM 2774 O O . THR A 1 345 ? -11.562 -15.032 -24.587 1.00 95.62 345 THR A O 1
ATOM 2777 N N . ALA A 1 346 ? -9.952 -13.505 -24.225 1.00 96.69 346 ALA A N 1
ATOM 2778 C CA . ALA A 1 346 ? -10.274 -12.584 -25.310 1.00 96.69 346 ALA A CA 1
ATOM 2779 C C . ALA A 1 346 ? -9.073 -12.446 -26.263 1.00 96.69 346 ALA A C 1
ATOM 2781 O O . ALA A 1 346 ? -7.981 -12.936 -25.996 1.00 96.69 346 ALA A O 1
ATOM 2782 N N . LYS A 1 347 ? -9.289 -11.781 -27.395 1.00 97.12 347 LYS A N 1
ATOM 2783 C CA . LYS A 1 347 ? -8.239 -11.384 -28.344 1.00 97.12 347 LYS A CA 1
ATOM 2784 C C . LYS A 1 347 ? -8.419 -9.918 -28.694 1.00 97.12 347 LYS A C 1
ATOM 2786 O O . LYS A 1 347 ? -9.514 -9.564 -29.144 1.00 97.12 347 LYS A O 1
ATOM 2791 N N . ILE A 1 348 ? -7.380 -9.113 -28.527 1.00 97.50 348 ILE A N 1
ATOM 2792 C CA . ILE A 1 348 ? -7.307 -7.717 -28.962 1.00 97.50 348 ILE A CA 1
ATOM 2793 C C . ILE A 1 348 ? -6.629 -7.657 -30.326 1.00 97.50 348 ILE A C 1
ATOM 2795 O O . ILE A 1 348 ? -5.613 -8.308 -30.536 1.00 97.50 348 ILE A O 1
ATOM 2799 N N . LYS A 1 349 ? -7.162 -6.864 -31.256 1.00 97.00 349 LYS A N 1
ATOM 2800 C CA . LYS A 1 349 ? -6.624 -6.689 -32.609 1.00 97.00 349 LYS A CA 1
ATOM 2801 C C . LYS A 1 349 ? -6.217 -5.244 -32.868 1.00 97.00 349 LYS A C 1
ATOM 2803 O O . LYS A 1 349 ? -7.047 -4.347 -32.723 1.00 97.00 349 LYS A O 1
ATOM 2808 N N . LEU A 1 350 ? -4.978 -5.052 -33.318 1.00 95.94 350 LEU A N 1
ATOM 2809 C CA . LEU A 1 350 ? -4.451 -3.775 -33.801 1.00 95.94 350 LEU A CA 1
ATOM 2810 C C . LEU A 1 350 ? -4.654 -3.670 -35.315 1.00 95.94 350 LEU A C 1
ATOM 2812 O O . LEU A 1 350 ? -4.172 -4.532 -36.052 1.00 95.94 350 LEU A O 1
ATOM 2816 N N . HIS A 1 351 ? -5.297 -2.604 -35.780 1.00 95.75 351 HIS A N 1
ATOM 2817 C CA . HIS A 1 351 ? -5.407 -2.264 -37.200 1.00 95.75 351 HIS A CA 1
ATOM 2818 C C . HIS A 1 351 ? -4.798 -0.883 -37.470 1.00 95.75 351 HIS A C 1
ATOM 2820 O O . HIS A 1 351 ? -4.823 -0.006 -36.605 1.00 95.75 351 HIS A O 1
ATOM 2826 N N . ILE A 1 352 ? -4.266 -0.685 -38.678 1.00 94.12 352 ILE A N 1
ATOM 2827 C CA . ILE A 1 352 ? -3.826 0.621 -39.188 1.00 94.12 352 ILE A CA 1
ATOM 2828 C C . ILE A 1 352 ? -4.537 0.843 -40.524 1.00 94.12 352 ILE A C 1
ATOM 2830 O O . ILE A 1 352 ? -4.171 0.255 -41.546 1.00 94.12 352 ILE A O 1
ATOM 2834 N N . GLY A 1 353 ? -5.592 1.659 -40.499 1.00 92.31 353 GLY A N 1
ATOM 2835 C CA . GLY A 1 353 ? -6.623 1.623 -41.538 1.00 92.31 353 GLY A CA 1
ATOM 2836 C C . GLY A 1 353 ? -7.219 0.216 -41.648 1.00 92.31 353 GLY A C 1
ATOM 2837 O O . GLY A 1 353 ? -7.400 -0.467 -40.643 1.00 92.31 353 GLY A O 1
ATOM 2838 N N . ASP A 1 354 ? -7.459 -0.246 -42.871 1.00 91.06 354 ASP A N 1
ATOM 2839 C CA . ASP A 1 354 ? -8.096 -1.543 -43.135 1.00 91.06 354 ASP A CA 1
ATOM 2840 C C . ASP A 1 354 ? -7.157 -2.758 -42.948 1.00 91.06 354 ASP A C 1
ATOM 2842 O O . ASP A 1 354 ? -7.614 -3.903 -42.968 1.00 91.06 354 ASP A O 1
ATOM 2846 N N . LYS A 1 355 ? -5.840 -2.551 -42.754 1.00 93.12 355 LYS A N 1
ATOM 2847 C CA . LYS A 1 355 ? -4.873 -3.646 -42.532 1.00 93.12 355 LYS A CA 1
ATOM 2848 C C . LYS A 1 355 ? -4.861 -4.053 -41.054 1.00 93.12 355 LYS A C 1
ATOM 2850 O O . LYS A 1 355 ? -4.502 -3.251 -40.193 1.00 93.12 355 LYS A O 1
ATOM 2855 N N . LEU A 1 356 ? -5.154 -5.326 -40.773 1.00 94.50 356 LEU A N 1
ATOM 2856 C CA . LEU A 1 356 ? -4.822 -5.981 -39.501 1.00 94.50 356 LEU A CA 1
ATOM 2857 C C . LEU A 1 356 ? -3.294 -6.096 -39.364 1.00 94.50 356 LEU A C 1
ATOM 2859 O O . LEU A 1 356 ? -2.625 -6.606 -40.263 1.00 94.50 356 LEU A O 1
ATOM 2863 N N . ILE A 1 357 ? -2.757 -5.626 -38.241 1.00 93.62 357 ILE A N 1
ATOM 2864 C CA . ILE A 1 357 ? -1.315 -5.512 -37.975 1.00 93.62 357 ILE A CA 1
ATOM 2865 C C . ILE A 1 357 ? -0.841 -6.540 -36.947 1.00 93.62 357 ILE A C 1
ATOM 2867 O O . ILE A 1 357 ? 0.220 -7.131 -37.110 1.00 93.62 357 ILE A O 1
ATOM 2871 N N . GLY A 1 358 ? -1.624 -6.768 -35.893 1.00 91.00 358 GLY A N 1
ATOM 2872 C CA . GLY A 1 358 ? -1.255 -7.677 -34.811 1.00 91.00 358 GLY A CA 1
ATOM 2873 C C . GLY A 1 358 ? -2.462 -8.140 -34.007 1.00 91.00 358 GLY A C 1
ATOM 2874 O O . GLY A 1 358 ? -3.569 -7.607 -34.141 1.00 91.00 358 GLY A O 1
ATOM 2875 N N . THR A 1 359 ? -2.269 -9.164 -33.184 1.00 92.56 359 THR A N 1
ATOM 2876 C CA . THR A 1 359 ? -3.284 -9.673 -32.256 1.00 92.56 359 THR A CA 1
ATOM 2877 C C . THR A 1 359 ? -2.613 -10.053 -30.943 1.00 92.56 359 THR A C 1
ATOM 2879 O O . THR A 1 359 ? -1.592 -10.730 -30.969 1.00 92.56 359 THR A O 1
ATOM 2882 N N . CYS A 1 360 ? -3.190 -9.612 -29.828 1.00 90.19 360 CYS A N 1
ATOM 2883 C CA . CYS A 1 360 ? -2.784 -9.979 -28.478 1.00 90.19 360 CYS A CA 1
ATOM 2884 C C . CYS A 1 360 ? -3.852 -10.889 -27.867 1.00 90.19 360 CYS A C 1
ATOM 2886 O O . CYS A 1 360 ? -5.037 -10.537 -27.872 1.00 90.19 360 CYS A O 1
ATOM 2888 N N . ASP A 1 361 ? -3.450 -12.042 -27.346 1.00 93.00 361 ASP A N 1
ATOM 2889 C CA . ASP A 1 361 ? -4.329 -12.939 -26.602 1.00 93.00 361 ASP A CA 1
ATOM 2890 C C . ASP A 1 361 ? -4.384 -12.515 -25.128 1.00 93.00 361 ASP A C 1
ATOM 2892 O O . ASP A 1 361 ? -3.373 -12.461 -24.438 1.00 93.00 361 ASP A O 1
ATOM 2896 N N . VAL A 1 362 ? -5.580 -12.190 -24.639 1.00 94.56 362 VAL A N 1
ATOM 2897 C CA . VAL A 1 362 ? -5.796 -11.706 -23.269 1.00 94.56 362 VAL A CA 1
ATOM 2898 C C . VAL A 1 362 ? -6.420 -12.819 -22.447 1.00 94.56 362 VAL A C 1
ATOM 2900 O O . VAL A 1 362 ? -7.557 -13.225 -22.704 1.00 94.56 362 VAL A O 1
ATOM 2903 N N . LYS A 1 363 ? -5.697 -13.292 -21.436 1.00 95.75 363 LYS A N 1
ATOM 2904 C CA . LYS A 1 363 ? -6.162 -14.287 -20.470 1.00 95.75 363 LYS A CA 1
ATOM 2905 C C . LYS A 1 363 ? -6.538 -13.593 -19.163 1.00 95.75 363 LYS A C 1
ATOM 2907 O O . LYS A 1 363 ? -5.672 -13.204 -18.386 1.00 95.75 363 LYS A O 1
ATOM 2912 N N . VAL A 1 364 ? -7.832 -13.459 -18.902 1.00 94.94 364 VAL A N 1
ATOM 2913 C CA . VAL A 1 364 ? -8.325 -12.947 -17.621 1.00 94.94 364 VAL A CA 1
ATOM 2914 C C . VAL A 1 364 ? -8.468 -14.107 -16.639 1.00 94.94 364 VAL A C 1
ATOM 2916 O O . VAL A 1 364 ? -9.161 -15.087 -16.926 1.00 94.94 364 VAL A O 1
ATOM 2919 N N . VAL A 1 365 ? -7.817 -13.997 -15.484 1.00 91.44 365 VAL A N 1
ATOM 2920 C CA . VAL A 1 365 ? -7.882 -14.958 -14.369 1.00 91.44 365 VAL A CA 1
ATOM 2921 C C . VAL A 1 365 ? -8.624 -14.354 -13.172 1.00 91.44 365 VAL A C 1
ATOM 2923 O O . VAL A 1 365 ? -8.825 -13.138 -13.111 1.00 91.44 365 VAL A O 1
ATOM 2926 N N . LYS A 1 366 ? -9.055 -15.186 -12.211 1.00 85.38 366 LYS A N 1
ATOM 2927 C CA . LYS A 1 366 ? -9.721 -14.683 -11.001 1.00 85.38 366 LYS A CA 1
ATOM 2928 C C . LYS A 1 366 ? -8.782 -13.725 -10.257 1.00 85.38 366 LYS A C 1
ATOM 2930 O O . LYS A 1 366 ? -7.589 -13.997 -10.117 1.00 85.38 366 LYS A O 1
ATOM 2935 N N . LYS A 1 367 ? -9.326 -12.621 -9.738 1.00 78.38 367 LYS A N 1
ATOM 2936 C CA . LYS A 1 367 ? -8.642 -11.839 -8.706 1.00 78.38 367 LYS A CA 1
ATOM 2937 C C . LYS A 1 367 ? -8.653 -12.647 -7.415 1.00 78.38 367 LYS A C 1
ATOM 2939 O O . LYS A 1 367 ? -9.704 -12.861 -6.818 1.00 78.38 367 LYS A O 1
ATOM 2944 N N . GLU A 1 368 ? -7.488 -13.178 -7.064 1.00 67.31 368 GLU A N 1
ATOM 2945 C CA . GLU A 1 368 ? -7.264 -13.856 -5.791 1.00 67.31 368 GLU A CA 1
ATOM 2946 C C . GLU A 1 368 ? -7.594 -12.884 -4.657 1.00 67.31 368 GLU A C 1
ATOM 2948 O O . GLU A 1 368 ? -7.048 -11.781 -4.597 1.00 67.31 368 GLU A O 1
ATOM 2953 N N . GLU A 1 369 ? -8.518 -13.286 -3.789 1.00 59.53 369 GLU A N 1
ATOM 2954 C CA . GLU A 1 369 ? -8.768 -12.592 -2.529 1.00 59.53 369 GLU A CA 1
ATOM 2955 C C . GLU A 1 369 ? -7.533 -12.776 -1.629 1.00 59.53 369 GLU A C 1
ATOM 2957 O O . GLU A 1 369 ? -6.900 -13.839 -1.684 1.00 59.53 369 GLU A O 1
ATOM 2962 N N . PRO A 1 370 ? -7.139 -11.767 -0.830 1.00 54.94 370 PRO A N 1
ATOM 2963 C CA . PRO A 1 370 ? -5.987 -11.897 0.052 1.00 54.94 370 PRO A CA 1
ATOM 2964 C C . PRO A 1 370 ? -6.198 -13.076 1.007 1.00 54.94 370 PRO A C 1
ATOM 2966 O O . PRO A 1 370 ? -7.264 -13.215 1.607 1.00 54.94 370 PRO A O 1
ATOM 2969 N N . ASN A 1 371 ? -5.172 -13.918 1.160 1.00 55.94 371 ASN A N 1
ATOM 2970 C CA . ASN A 1 371 ? -5.187 -15.036 2.102 1.00 55.94 371 ASN A CA 1
ATOM 2971 C C . ASN A 1 371 ? -5.017 -14.511 3.536 1.00 55.94 371 ASN A C 1
ATOM 2973 O O . ASN A 1 371 ? -3.945 -14.619 4.132 1.00 55.94 371 ASN A O 1
ATOM 2977 N N . LEU A 1 372 ? -6.068 -13.863 4.038 1.00 62.00 372 LEU A N 1
ATOM 2978 C CA . LEU A 1 372 ? -6.120 -13.290 5.374 1.00 62.00 372 LEU A CA 1
ATOM 2979 C C . LEU A 1 372 ? -5.958 -14.391 6.434 1.00 62.00 372 LEU A C 1
ATOM 2981 O O . LEU A 1 372 ? -6.520 -15.478 6.266 1.00 62.00 372 LEU A O 1
ATOM 2985 N N . PRO A 1 373 ? -5.260 -14.111 7.549 1.00 68.56 373 PRO A N 1
ATOM 2986 C CA . PRO A 1 373 ? -5.296 -14.958 8.732 1.00 68.56 373 PRO A CA 1
ATOM 2987 C C . PRO A 1 373 ? -6.728 -15.316 9.152 1.00 68.56 373 PRO A C 1
ATOM 2989 O O . PRO A 1 373 ? -7.674 -14.543 8.970 1.00 68.56 373 PRO A O 1
ATOM 2992 N N . ASP A 1 374 ? -6.887 -16.488 9.765 1.00 77.38 374 ASP A N 1
ATOM 2993 C CA . ASP A 1 374 ? -8.163 -16.947 10.322 1.00 77.38 374 ASP A CA 1
ATOM 2994 C C . ASP A 1 374 ? -8.453 -16.248 11.665 1.00 77.38 374 ASP A C 1
ATOM 2996 O O . ASP A 1 374 ? -8.444 -16.867 12.734 1.00 77.38 374 ASP A O 1
ATOM 3000 N N . TYR A 1 375 ? -8.637 -14.924 11.594 1.00 87.06 375 TYR A N 1
ATOM 3001 C CA . TYR A 1 375 ? -8.933 -14.061 12.733 1.00 87.06 375 TYR A CA 1
ATOM 3002 C C . TYR A 1 375 ? -10.219 -14.508 13.438 1.00 87.06 375 TYR A C 1
ATOM 3004 O O . TYR A 1 375 ? -11.203 -14.865 12.783 1.00 87.06 375 TYR A O 1
ATOM 3012 N N . LYS A 1 376 ? -10.237 -14.460 14.773 1.00 89.12 376 LYS A N 1
ATOM 3013 C CA . LYS A 1 376 ? -11.373 -14.910 15.600 1.00 89.12 376 LYS A CA 1
ATOM 3014 C C . LYS A 1 376 ? -11.630 -13.943 16.738 1.00 89.12 376 LYS A C 1
ATOM 3016 O O . LYS A 1 376 ? -10.686 -13.450 17.341 1.00 89.12 376 LYS A O 1
ATOM 3021 N N . LEU A 1 377 ? -12.897 -13.679 17.038 1.00 93.12 377 LEU A N 1
ATOM 3022 C CA . LEU A 1 377 ? -13.252 -12.914 18.229 1.00 93.12 377 LEU A CA 1
ATOM 3023 C C . LEU A 1 377 ? -12.930 -13.727 19.493 1.00 93.12 377 LEU A C 1
ATOM 3025 O O . LEU A 1 377 ? -13.049 -14.953 19.480 1.00 93.12 377 LEU A O 1
ATOM 3029 N N . THR A 1 378 ? -12.560 -13.056 20.587 1.00 91.69 378 THR A N 1
ATOM 3030 C CA . THR A 1 378 ? -12.358 -13.707 21.897 1.00 91.69 378 THR A CA 1
ATOM 3031 C C . THR A 1 378 ? -13.625 -14.362 22.449 1.00 91.69 378 THR A C 1
ATOM 3033 O O . THR A 1 378 ? -13.523 -15.319 23.212 1.00 91.69 378 THR A O 1
ATOM 3036 N N . ALA A 1 379 ? -14.803 -13.895 22.029 1.00 91.44 379 ALA A N 1
ATOM 3037 C CA . ALA A 1 379 ? -16.094 -14.525 22.277 1.00 91.44 379 ALA A CA 1
ATOM 3038 C C . ALA A 1 379 ? -17.011 -14.383 21.048 1.00 91.44 379 ALA A C 1
ATOM 3040 O O . ALA A 1 379 ? -16.910 -13.414 20.296 1.00 91.44 379 ALA A O 1
ATOM 3041 N N . THR A 1 380 ? -17.907 -15.350 20.848 1.00 94.19 380 THR A N 1
ATOM 3042 C CA . THR A 1 380 ? -19.009 -15.274 19.861 1.00 94.19 380 THR A CA 1
ATOM 3043 C C . THR A 1 380 ? -20.370 -15.060 20.524 1.00 94.19 380 THR A C 1
ATOM 3045 O O . THR A 1 380 ? -21.313 -14.634 19.864 1.00 94.19 380 THR A O 1
ATOM 3048 N N . GLU A 1 381 ? -20.454 -15.288 21.833 1.00 96.00 381 GLU A N 1
ATOM 3049 C CA . GLU A 1 381 ? -21.616 -15.043 22.680 1.00 96.00 381 GLU A CA 1
ATOM 3050 C C . GLU A 1 381 ? -21.116 -14.446 24.006 1.00 96.00 381 GLU A C 1
ATOM 3052 O O . GLU A 1 381 ? -20.075 -14.868 24.518 1.00 96.00 381 GLU A O 1
ATOM 3057 N N . LEU A 1 382 ? -21.829 -13.461 24.556 1.00 94.81 382 LEU A N 1
ATOM 3058 C CA . LEU A 1 382 ? -21.545 -12.855 25.862 1.00 94.81 382 LEU A CA 1
ATOM 3059 C C . LEU A 1 382 ? -22.849 -12.638 26.635 1.00 94.81 382 LEU A C 1
ATOM 3061 O O . LEU A 1 382 ? -23.805 -12.078 26.100 1.00 94.81 382 LEU A O 1
ATOM 3065 N N . GLU A 1 383 ? -22.858 -12.997 27.916 1.00 96.00 383 GLU A N 1
ATOM 3066 C CA . GLU A 1 383 ? -23.867 -12.533 28.870 1.00 96.00 383 GLU A CA 1
ATOM 3067 C C . GLU A 1 383 ? -23.251 -11.456 29.769 1.00 96.00 383 GLU A C 1
ATOM 3069 O O . GLU A 1 383 ? -22.152 -11.646 30.287 1.00 96.00 383 GLU A O 1
ATOM 3074 N N . LEU A 1 384 ? -23.951 -10.334 29.936 1.00 93.81 384 LEU A N 1
ATOM 3075 C CA . LEU A 1 384 ? -23.532 -9.171 30.727 1.00 93.81 384 LEU A CA 1
ATOM 3076 C C . LEU A 1 384 ? -24.699 -8.696 31.603 1.00 93.81 384 LEU A C 1
ATOM 3078 O O . LEU A 1 384 ? -25.854 -8.844 31.208 1.00 93.81 384 LEU A O 1
ATOM 3082 N N . ASN A 1 385 ? -24.431 -8.060 32.737 1.00 92.38 385 ASN A N 1
ATOM 3083 C CA . ASN A 1 385 ? -25.422 -7.281 33.486 1.00 92.38 385 ASN A CA 1
ATOM 3084 C C . ASN A 1 385 ? -25.404 -5.815 33.026 1.00 92.38 385 ASN A C 1
ATOM 3086 O O . ASN A 1 385 ? -24.419 -5.351 32.456 1.00 92.38 385 ASN A O 1
ATOM 3090 N N . VAL A 1 386 ? -26.475 -5.055 33.272 1.00 91.50 386 VAL A N 1
ATOM 3091 C CA . VAL A 1 386 ? -26.506 -3.613 32.957 1.00 91.50 386 VAL A CA 1
ATOM 3092 C C . VAL A 1 386 ? -25.371 -2.858 33.674 1.00 91.50 386 VAL A C 1
ATOM 3094 O O . VAL A 1 386 ? -25.218 -2.963 34.886 1.00 91.50 386 VAL A O 1
ATOM 3097 N N . ASN A 1 387 ? -24.643 -2.029 32.916 1.00 88.75 387 ASN A N 1
ATOM 3098 C CA . ASN A 1 387 ? -23.422 -1.289 33.279 1.00 88.75 387 ASN A CA 1
ATOM 3099 C C . ASN A 1 387 ? -22.109 -2.101 33.290 1.00 88.75 387 ASN A C 1
ATOM 3101 O O . ASN A 1 387 ? -21.048 -1.497 33.468 1.00 88.75 387 ASN A O 1
ATOM 3105 N N . ASP A 1 388 ? -22.123 -3.412 33.020 1.00 90.06 388 ASP A N 1
ATOM 3106 C CA . ASP A 1 388 ? -20.884 -4.164 32.781 1.00 90.06 388 ASP A CA 1
ATOM 3107 C C . ASP A 1 388 ? -20.142 -3.628 31.546 1.00 90.06 388 ASP A C 1
ATOM 3109 O O . ASP A 1 388 ? -20.756 -3.277 30.526 1.00 90.06 388 ASP A O 1
ATOM 3113 N N . THR A 1 389 ? -18.808 -3.621 31.638 1.00 92.19 389 THR A N 1
ATOM 3114 C CA . THR A 1 389 ? -17.879 -3.241 30.564 1.00 92.19 389 THR A CA 1
ATOM 3115 C C . THR A 1 389 ? -16.900 -4.385 30.294 1.00 92.19 389 THR A C 1
ATOM 3117 O O . THR A 1 389 ? -16.232 -4.857 31.213 1.00 92.19 389 THR A O 1
ATOM 3120 N N . VAL A 1 390 ? -16.808 -4.839 29.040 1.00 91.31 390 VAL A N 1
ATOM 3121 C CA . VAL A 1 390 ? -15.980 -5.986 28.612 1.00 91.31 390 VAL A CA 1
ATOM 3122 C C . VAL A 1 390 ? -15.276 -5.670 27.296 1.00 91.31 390 VAL A C 1
ATOM 3124 O O . VAL A 1 390 ? -15.878 -5.107 26.385 1.00 91.31 390 VAL A O 1
ATOM 3127 N N . ILE A 1 391 ? -14.006 -6.064 27.166 1.00 92.56 391 ILE A N 1
ATOM 3128 C CA . ILE A 1 391 ? -13.234 -5.889 25.929 1.00 92.56 391 ILE A CA 1
ATOM 3129 C C . ILE A 1 391 ? -13.336 -7.155 25.069 1.00 92.56 391 ILE A C 1
ATOM 3131 O O . ILE A 1 391 ? -12.819 -8.216 25.423 1.00 92.56 391 ILE A O 1
ATOM 3135 N N . LEU A 1 392 ? -13.967 -7.018 23.909 1.00 91.81 392 LEU A N 1
ATOM 3136 C CA . LEU A 1 392 ? -14.002 -8.006 22.838 1.00 91.81 392 LEU A CA 1
ATOM 3137 C C . LEU A 1 392 ? -12.864 -7.694 21.853 1.00 91.81 392 LEU A C 1
ATOM 3139 O O . LEU A 1 392 ? -12.764 -6.571 21.366 1.00 91.81 392 LEU A O 1
ATOM 3143 N N . THR A 1 393 ? -11.994 -8.660 21.544 1.00 90.00 393 THR A N 1
ATOM 3144 C CA . THR A 1 393 ? -10.855 -8.446 20.628 1.00 90.00 393 THR A CA 1
ATOM 3145 C C . THR A 1 393 ? -10.853 -9.446 19.479 1.00 90.00 393 THR A C 1
ATOM 3147 O O . THR A 1 393 ? -11.427 -10.529 19.580 1.00 90.00 393 THR A O 1
ATOM 3150 N N . LEU A 1 394 ? -10.218 -9.066 18.367 1.00 90.06 394 LEU A N 1
ATOM 3151 C CA . LEU A 1 394 ? -10.066 -9.892 17.172 1.00 90.06 394 LEU A CA 1
ATOM 3152 C C . LEU A 1 394 ? -8.640 -10.472 17.151 1.00 90.06 394 LEU A C 1
ATOM 3154 O O . LEU A 1 394 ? -7.666 -9.771 16.888 1.00 90.06 394 LEU A O 1
ATOM 3158 N N . ILE A 1 395 ? -8.519 -11.752 17.497 1.00 85.44 395 ILE A N 1
ATOM 3159 C CA . ILE A 1 395 ? -7.255 -12.472 17.680 1.00 85.44 395 ILE A CA 1
ATOM 3160 C C . ILE A 1 395 ? -6.506 -12.580 16.347 1.00 85.44 395 ILE A C 1
ATOM 3162 O O . ILE A 1 395 ? -7.092 -12.943 15.327 1.00 85.44 395 ILE A O 1
ATOM 3166 N N . GLY A 1 396 ? -5.194 -12.324 16.384 1.00 79.38 396 GLY A N 1
ATOM 3167 C CA . GLY A 1 396 ? -4.284 -12.438 15.238 1.00 79.38 396 GLY A CA 1
ATOM 3168 C C . GLY A 1 396 ? -4.104 -11.153 14.427 1.00 79.38 396 GLY A C 1
ATOM 3169 O O . GLY A 1 396 ? -3.366 -11.173 13.448 1.00 79.38 396 GLY A O 1
ATOM 3170 N N . VAL A 1 397 ? -4.761 -10.055 14.811 1.00 80.38 397 VAL A N 1
ATOM 3171 C CA . VAL A 1 397 ? -4.587 -8.729 14.199 1.00 80.38 397 VAL A CA 1
ATOM 3172 C C . VAL A 1 397 ? -3.429 -7.991 14.876 1.00 80.38 397 VAL A C 1
ATOM 3174 O O . VAL A 1 397 ? -3.384 -7.930 16.103 1.00 80.38 397 VAL A O 1
ATOM 3177 N N . GLU A 1 398 ? -2.511 -7.425 14.088 1.00 73.25 398 GLU A N 1
ATOM 3178 C CA . GLU A 1 398 ? -1.383 -6.627 14.598 1.00 73.25 398 GLU A CA 1
ATOM 3179 C C . GLU A 1 398 ? -1.774 -5.156 14.827 1.00 73.25 398 GLU A C 1
ATOM 3181 O O . GLU A 1 398 ? -1.506 -4.617 15.899 1.00 73.25 398 GLU A O 1
ATOM 3186 N N . ASP A 1 399 ? -2.472 -4.527 13.872 1.00 76.06 399 ASP A N 1
ATOM 3187 C CA . ASP A 1 399 ? -3.033 -3.177 14.021 1.00 76.06 399 ASP A CA 1
ATOM 3188 C C . ASP A 1 399 ? -4.552 -3.221 14.251 1.00 76.06 399 ASP A C 1
ATOM 3190 O O . ASP A 1 399 ? -5.352 -3.481 13.350 1.00 76.06 399 ASP A O 1
ATOM 3194 N N . VAL A 1 400 ? -4.964 -2.946 15.489 1.00 76.56 400 VAL A N 1
ATOM 3195 C CA . VAL A 1 400 ? -6.380 -2.919 15.885 1.00 76.56 400 VAL A CA 1
ATOM 3196 C C . VAL A 1 400 ? -7.124 -1.652 15.441 1.00 76.56 400 VAL A C 1
ATOM 3198 O O . VAL A 1 400 ? -8.349 -1.608 15.564 1.00 76.56 400 VAL A O 1
ATOM 3201 N N . SER A 1 401 ? -6.433 -0.629 14.925 1.00 76.50 401 SER A N 1
ATOM 3202 C CA . SER A 1 401 ? -7.037 0.649 14.520 1.00 76.50 401 SER A CA 1
ATOM 3203 C C . SER A 1 401 ? -7.840 0.562 13.216 1.00 76.50 401 SER A C 1
ATOM 3205 O O . SER A 1 401 ? -8.798 1.315 13.030 1.00 76.50 401 SER A O 1
ATOM 3207 N N . GLU A 1 402 ? -7.531 -0.408 12.348 1.00 81.06 402 GLU A N 1
ATOM 3208 C CA . GLU A 1 402 ? -8.307 -0.676 11.129 1.00 81.06 402 GLU A CA 1
ATOM 3209 C C . GLU A 1 402 ? -9.657 -1.370 11.407 1.00 81.06 402 GLU A C 1
ATOM 3211 O O . GLU A 1 402 ? -10.535 -1.392 10.535 1.00 81.06 402 GLU A O 1
ATOM 3216 N N . ILE A 1 403 ? -9.852 -1.929 12.611 1.00 88.94 403 ILE A N 1
ATOM 3217 C CA . ILE A 1 403 ? -11.053 -2.691 12.972 1.00 88.94 403 ILE A CA 1
ATOM 3218 C C . ILE A 1 403 ? -12.237 -1.744 13.194 1.00 88.94 403 ILE A C 1
ATOM 3220 O O . ILE A 1 403 ? -12.306 -0.993 14.169 1.00 88.94 403 ILE A O 1
ATOM 3224 N N . LYS A 1 404 ? -13.241 -1.835 12.319 1.00 93.19 404 LYS A N 1
ATOM 3225 C CA . LYS A 1 404 ? -14.469 -1.039 12.420 1.00 93.19 404 LYS A CA 1
ATOM 3226 C C . LYS A 1 404 ? -15.497 -1.771 13.270 1.00 93.19 404 LYS A C 1
ATOM 3228 O O . LYS A 1 404 ? -16.057 -2.779 12.843 1.00 93.19 404 LYS A O 1
ATOM 3233 N N . TRP A 1 405 ? -15.736 -1.244 14.465 1.00 95.69 405 TRP A N 1
ATOM 3234 C CA . TRP A 1 405 ? -16.682 -1.792 15.433 1.00 95.69 405 TRP A CA 1
ATOM 3235 C C . TRP A 1 405 ? -18.091 -1.217 15.264 1.00 95.69 405 TRP A C 1
ATOM 3237 O O . TRP A 1 405 ? -18.268 -0.015 15.050 1.00 95.69 405 TRP A O 1
ATOM 3247 N N . ASN A 1 406 ? -19.102 -2.071 15.402 1.00 97.12 406 ASN A N 1
ATOM 3248 C CA . ASN A 1 406 ? -20.510 -1.712 15.287 1.00 97.12 406 ASN A CA 1
ATOM 3249 C C . ASN A 1 406 ? -21.375 -2.399 16.358 1.00 97.12 406 ASN A C 1
ATOM 3251 O O . ASN A 1 406 ? -21.056 -3.483 16.839 1.00 97.12 406 ASN A O 1
ATOM 3255 N N . SER A 1 407 ? -22.501 -1.768 16.697 1.00 97.69 407 SER A N 1
ATOM 3256 C CA . SER A 1 407 ? -23.573 -2.342 17.514 1.00 97.69 407 SER A CA 1
ATOM 3257 C C . SER A 1 407 ? -24.895 -2.142 16.786 1.00 97.69 407 SER A C 1
ATOM 3259 O O . SER A 1 407 ? -25.190 -1.027 16.343 1.00 97.69 407 SER A O 1
ATOM 3261 N N . THR A 1 408 ? -25.683 -3.210 16.672 1.00 97.94 408 THR A N 1
ATOM 3262 C CA . THR A 1 408 ? -27.018 -3.173 16.047 1.00 97.94 408 THR A CA 1
ATOM 3263 C C . THR A 1 408 ? -28.047 -2.381 16.860 1.00 97.94 408 THR A C 1
ATOM 3265 O O . THR A 1 408 ? -28.964 -1.821 16.267 1.00 97.94 408 THR A O 1
ATOM 3268 N N . ASP A 1 409 ? -27.862 -2.252 18.179 1.00 95.75 409 ASP A N 1
ATOM 3269 C CA . ASP A 1 409 ? -28.668 -1.389 19.049 1.00 95.75 409 ASP A CA 1
ATOM 3270 C C . ASP A 1 409 ? -27.802 -0.721 20.133 1.00 95.75 409 ASP A C 1
ATOM 3272 O O . ASP A 1 409 ? -27.478 -1.287 21.180 1.00 95.75 409 ASP A O 1
ATOM 3276 N N . LYS A 1 410 ? -27.475 0.553 19.891 1.00 96.38 410 LYS A N 1
ATOM 3277 C CA . LYS A 1 410 ? -26.661 1.399 20.780 1.00 96.38 410 LYS A CA 1
ATOM 3278 C C . LYS A 1 410 ? -27.381 1.832 22.070 1.00 96.38 410 LYS A C 1
ATOM 3280 O O . LYS A 1 410 ? -26.752 2.491 22.907 1.00 96.38 410 LYS A O 1
ATOM 3285 N N . SER A 1 411 ? -28.661 1.482 22.236 1.00 93.25 411 SER A N 1
ATOM 3286 C CA . SER A 1 411 ? -29.426 1.645 23.480 1.00 93.25 411 SER A CA 1
ATOM 3287 C C . SER A 1 411 ? -29.323 0.431 24.413 1.00 93.25 411 SER A C 1
ATOM 3289 O O . SER A 1 411 ? -29.406 0.612 25.625 1.00 93.25 411 SER A O 1
ATOM 3291 N N . VAL A 1 412 ? -29.065 -0.768 23.873 1.00 94.62 412 VAL A N 1
ATOM 3292 C CA . VAL A 1 412 ? -28.792 -1.996 24.647 1.00 94.62 412 VAL A CA 1
ATOM 3293 C C . VAL A 1 412 ? -27.317 -2.047 25.055 1.00 94.62 412 VAL A C 1
ATOM 3295 O O . VAL A 1 412 ? -27.009 -2.120 26.246 1.00 94.62 412 VAL A O 1
ATOM 3298 N N . ALA A 1 413 ? -26.397 -1.920 24.090 1.00 96.44 413 ALA A N 1
ATOM 3299 C CA . ALA A 1 413 ? -24.959 -1.795 24.349 1.00 96.44 413 ALA A CA 1
ATOM 3300 C C . ALA A 1 413 ? -24.239 -0.983 23.259 1.00 96.44 413 ALA A C 1
ATOM 3302 O O . ALA A 1 413 ? -24.563 -1.065 22.071 1.00 96.44 413 ALA A O 1
ATOM 3303 N N . THR A 1 414 ? -23.218 -0.217 23.640 1.00 96.31 414 THR A N 1
ATOM 3304 C CA . THR A 1 414 ? -22.297 0.445 22.694 1.00 96.31 414 THR A CA 1
ATOM 3305 C C . THR A 1 414 ? -20.944 -0.235 22.676 1.00 96.31 414 THR A C 1
ATOM 3307 O O . THR A 1 414 ? -20.490 -0.691 23.715 1.00 96.31 414 THR A O 1
ATOM 3310 N N . VAL A 1 415 ? -20.280 -0.221 21.519 1.00 96.81 415 VAL A N 1
ATOM 3311 C CA . VAL A 1 415 ? -18.890 -0.663 21.366 1.00 96.81 415 VAL A CA 1
ATOM 3312 C C . VAL A 1 415 ? -18.018 0.474 20.830 1.00 96.81 415 VAL A C 1
ATOM 3314 O O . VAL A 1 415 ? -18.442 1.193 19.922 1.00 96.81 415 VAL A O 1
ATOM 3317 N N . THR A 1 416 ? -16.810 0.617 21.376 1.00 92.25 416 THR A N 1
ATOM 3318 C CA . THR A 1 416 ? -15.757 1.525 20.893 1.00 92.25 416 THR A CA 1
ATOM 3319 C C . THR A 1 416 ? -14.423 0.787 20.961 1.00 92.25 416 THR A C 1
ATOM 3321 O O . THR A 1 416 ? -14.035 0.346 22.032 1.00 92.25 416 THR A O 1
ATOM 3324 N N . ASN A 1 417 ? -13.713 0.625 19.841 1.00 87.25 417 ASN A N 1
ATOM 3325 C CA . ASN A 1 417 ? -12.395 -0.039 19.793 1.00 87.25 417 ASN A CA 1
ATOM 3326 C C . ASN A 1 417 ? -12.344 -1.436 20.470 1.00 87.25 417 ASN A C 1
ATOM 3328 O O . ASN A 1 417 ? -11.308 -1.835 20.994 1.00 87.25 417 ASN A O 1
ATOM 3332 N N . GLY A 1 418 ? -13.463 -2.169 20.472 1.00 88.88 418 GLY A N 1
ATOM 3333 C CA . GLY A 1 418 ? -13.621 -3.471 21.136 1.00 88.88 418 GLY A CA 1
ATOM 3334 C C . GLY A 1 418 ? -14.140 -3.407 22.577 1.00 88.88 418 GLY A C 1
ATOM 3335 O O . GLY A 1 418 ? -14.674 -4.396 23.070 1.00 88.88 418 GLY A O 1
ATOM 3336 N N . GLU A 1 419 ? -14.077 -2.253 23.243 1.00 92.75 419 GLU A N 1
ATOM 3337 C CA . GLU A 1 419 ? -14.696 -2.033 24.553 1.00 92.75 419 GLU A CA 1
ATOM 3338 C C . GLU A 1 419 ? -16.222 -1.943 24.402 1.00 92.75 419 GLU A C 1
ATOM 3340 O O . GLU A 1 419 ? -16.749 -0.997 23.809 1.00 92.75 419 GLU A O 1
ATOM 3345 N N . ILE A 1 420 ? -16.932 -2.952 24.911 1.00 97.00 420 ILE A N 1
ATOM 3346 C CA . ILE A 1 420 ? -18.393 -3.023 24.973 1.00 97.00 420 ILE A CA 1
ATOM 3347 C C . ILE A 1 420 ? -18.840 -2.488 26.332 1.00 97.00 420 ILE A C 1
ATOM 3349 O O . ILE A 1 420 ? -18.444 -3.025 27.361 1.00 97.00 420 ILE A O 1
ATOM 3353 N N . VAL A 1 421 ? -19.723 -1.490 26.324 1.00 95.25 421 VAL A N 1
ATOM 3354 C CA . VAL A 1 421 ? -20.414 -0.959 27.507 1.00 95.25 421 VAL A CA 1
ATOM 3355 C C . VAL A 1 421 ? -21.905 -1.254 27.372 1.00 95.25 421 VAL A C 1
ATOM 3357 O O . VAL A 1 421 ? -22.572 -0.735 26.464 1.00 95.25 421 VAL A O 1
ATOM 3360 N N . SER A 1 422 ? -22.424 -2.091 28.266 1.00 95.06 422 SER A N 1
ATOM 3361 C CA . SER A 1 422 ? -23.850 -2.415 28.368 1.00 95.06 422 SER A CA 1
ATOM 3362 C C . SER A 1 422 ? -24.642 -1.278 29.035 1.00 95.06 422 SER A C 1
ATOM 3364 O O . SER A 1 422 ? -24.101 -0.510 29.829 1.00 95.06 422 SER A O 1
ATOM 3366 N N . LYS A 1 423 ? -25.927 -1.124 28.688 1.00 91.62 423 LYS A N 1
ATOM 3367 C CA . LYS A 1 423 ? -26.755 0.026 29.122 1.00 91.62 423 LYS A CA 1
ATOM 3368 C C . LYS A 1 423 ? -28.183 -0.314 29.511 1.00 91.62 423 LYS A C 1
ATOM 3370 O O . LYS A 1 423 ? -28.777 0.384 30.328 1.00 91.62 423 LYS A O 1
ATOM 3375 N N . LYS A 1 424 ? -28.760 -1.336 28.886 1.00 92.81 424 LYS A N 1
ATOM 3376 C CA . LYS A 1 424 ? -30.138 -1.765 29.113 1.00 92.81 424 LYS A CA 1
ATOM 3377 C C . LYS A 1 424 ? -30.249 -3.244 28.784 1.00 92.81 424 LYS A C 1
ATOM 3379 O O . LYS A 1 424 ? -29.616 -3.693 27.833 1.00 92.81 424 LYS A O 1
ATOM 3384 N N . ALA A 1 425 ? -31.073 -3.973 29.528 1.00 92.44 425 ALA A N 1
ATOM 3385 C CA . ALA A 1 425 ? -31.357 -5.364 29.224 1.00 92.44 425 ALA A CA 1
ATOM 3386 C C . ALA A 1 425 ? -31.992 -5.557 27.837 1.00 92.44 425 ALA A C 1
ATOM 3388 O O . ALA A 1 425 ? -32.783 -4.732 27.365 1.00 92.44 425 ALA A O 1
ATOM 3389 N N . GLY A 1 426 ? -31.627 -6.663 27.192 1.00 92.88 426 GLY A N 1
ATOM 3390 C CA . GLY A 1 426 ? -31.967 -6.975 25.807 1.00 92.88 426 GLY A CA 1
ATOM 3391 C C . GLY A 1 426 ? -30.840 -7.723 25.094 1.00 92.88 426 GLY A C 1
ATOM 3392 O O . GLY A 1 426 ? -29.735 -7.858 25.612 1.00 92.88 426 GLY A O 1
ATOM 3393 N N . CYS A 1 427 ? -31.125 -8.216 23.890 1.00 95.12 427 CYS A N 1
ATOM 3394 C CA . CYS A 1 427 ? -30.147 -8.898 23.040 1.00 95.12 427 CYS A CA 1
ATOM 3395 C C . CYS A 1 427 ? -29.680 -7.959 21.922 1.00 95.12 427 CYS A C 1
ATOM 3397 O O . CYS A 1 427 ? -30.509 -7.316 21.275 1.00 95.12 427 CYS A O 1
ATOM 3399 N N . VAL A 1 428 ? -28.375 -7.897 21.667 1.00 97.44 428 VAL A N 1
ATOM 3400 C CA . VAL A 1 428 ? -27.773 -7.044 20.635 1.00 97.44 428 VAL A CA 1
ATOM 3401 C C . VAL A 1 428 ? -26.595 -7.744 19.966 1.00 97.44 428 VAL A C 1
ATOM 3403 O O . VAL A 1 428 ? -25.806 -8.422 20.616 1.00 97.44 428 VAL A O 1
ATOM 3406 N N . LYS A 1 429 ? -26.451 -7.572 18.650 1.00 97.75 429 LYS A N 1
ATOM 3407 C CA . LYS A 1 429 ? -25.273 -8.041 17.909 1.00 97.75 429 LYS A CA 1
ATOM 3408 C C . LYS A 1 429 ? -24.212 -6.948 17.877 1.00 97.75 429 LYS A C 1
ATOM 3410 O O . LYS A 1 429 ? -24.499 -5.838 17.410 1.00 97.75 429 LYS A O 1
ATOM 3415 N N . ILE A 1 430 ? -23.015 -7.279 18.351 1.00 97.94 430 ILE A N 1
ATOM 3416 C CA . ILE A 1 430 ? -21.791 -6.488 18.211 1.00 97.94 430 ILE A CA 1
ATOM 3417 C C . ILE A 1 430 ? -20.983 -7.089 17.063 1.00 97.94 430 ILE A C 1
ATOM 3419 O O . ILE A 1 430 ? -20.828 -8.308 17.002 1.00 97.94 430 ILE A O 1
ATOM 3423 N N . SER A 1 431 ? -20.463 -6.265 16.154 1.00 96.25 431 SER A N 1
ATOM 3424 C CA . SER A 1 431 ? -19.625 -6.757 15.059 1.00 96.25 431 SER A CA 1
ATOM 3425 C C . SER A 1 431 ? -18.333 -5.972 14.865 1.00 96.25 431 SER A C 1
ATOM 3427 O O . SER A 1 431 ? -18.248 -4.775 15.149 1.00 96.25 431 SER A O 1
ATOM 3429 N N . ALA A 1 432 ? -17.316 -6.687 14.392 1.00 95.00 432 ALA A N 1
ATOM 3430 C CA . ALA A 1 432 ? -16.005 -6.188 14.012 1.00 95.00 432 ALA A CA 1
ATOM 3431 C C . ALA A 1 432 ? -15.814 -6.423 12.511 1.00 95.00 432 ALA A C 1
ATOM 3433 O O . ALA A 1 432 ? -15.902 -7.559 12.047 1.00 95.00 432 ALA A O 1
ATOM 3434 N N . THR A 1 433 ? -15.542 -5.368 11.747 1.00 92.81 433 THR A N 1
ATOM 3435 C CA . THR A 1 433 ? -15.242 -5.465 10.312 1.00 92.81 433 THR A CA 1
ATOM 3436 C C . THR A 1 433 ? -13.776 -5.137 10.057 1.00 92.81 433 THR A C 1
ATOM 3438 O O . THR A 1 433 ? -13.330 -4.035 10.379 1.00 92.81 433 THR A O 1
ATOM 3441 N N . LEU A 1 434 ? -13.048 -6.066 9.434 1.00 88.19 434 LEU A N 1
ATOM 3442 C CA . LEU A 1 434 ? -11.648 -5.905 9.026 1.00 88.19 434 LEU A CA 1
ATOM 3443 C C . LEU A 1 434 ? -11.460 -6.466 7.607 1.00 88.19 434 LEU A C 1
ATOM 3445 O O . LEU A 1 434 ? -11.974 -7.537 7.288 1.00 88.19 434 LEU A O 1
ATOM 3449 N N . TYR A 1 435 ? -10.787 -5.714 6.729 1.00 83.12 435 TYR A N 1
ATOM 3450 C CA . TYR A 1 435 ? -10.605 -6.026 5.295 1.00 83.12 435 TYR A CA 1
ATOM 3451 C C . TYR A 1 435 ? -11.887 -6.442 4.539 1.00 83.12 435 TYR A C 1
ATOM 3453 O O . TYR A 1 435 ? -11.841 -7.202 3.577 1.00 83.12 435 TYR A O 1
ATOM 3461 N N . GLY A 1 436 ? -13.050 -5.940 4.972 1.00 80.75 436 GLY A N 1
ATOM 3462 C CA . GLY A 1 436 ? -14.359 -6.257 4.385 1.00 80.75 436 GLY A CA 1
ATOM 3463 C C . GLY A 1 436 ? -15.002 -7.562 4.872 1.00 80.75 436 GLY A C 1
ATOM 3464 O O . GLY A 1 436 ? -16.135 -7.840 4.488 1.00 80.75 436 GLY A O 1
ATOM 3465 N N . LYS A 1 437 ? -14.334 -8.336 5.739 1.00 86.06 437 LYS A N 1
ATOM 3466 C CA . LYS A 1 437 ? -14.910 -9.501 6.425 1.00 86.06 437 LYS A CA 1
ATOM 3467 C C . LYS A 1 437 ? -15.466 -9.070 7.785 1.00 86.06 437 LYS A C 1
ATOM 3469 O O . LYS A 1 437 ? -14.787 -8.377 8.544 1.00 86.06 437 LYS A O 1
ATOM 3474 N N . GLU A 1 438 ? -16.700 -9.473 8.076 1.00 92.00 438 GLU A N 1
ATOM 3475 C CA . GLU A 1 438 ? -17.388 -9.195 9.340 1.00 92.00 438 GLU A CA 1
ATOM 3476 C C . GLU A 1 438 ? -17.298 -10.399 10.291 1.00 92.00 438 GLU A C 1
ATOM 3478 O O . GLU A 1 438 ? -17.437 -11.553 9.879 1.00 92.00 438 GLU A O 1
ATOM 3483 N N . TYR A 1 439 ? -17.084 -10.112 11.573 1.00 94.31 439 TYR A N 1
ATOM 3484 C CA . TYR A 1 439 ? -17.116 -11.057 12.685 1.00 94.31 439 TYR A CA 1
ATOM 3485 C C . TYR A 1 439 ? -18.153 -10.572 13.695 1.00 94.31 439 TYR A C 1
ATOM 3487 O O . TYR A 1 439 ? -18.192 -9.380 13.994 1.00 94.31 439 TYR A O 1
ATOM 3495 N N . VAL A 1 440 ? -18.985 -11.471 14.223 1.00 96.69 440 VAL A N 1
ATOM 3496 C CA . VAL A 1 440 ? -20.147 -11.117 15.056 1.00 96.69 440 VAL A CA 1
ATOM 3497 C C . VAL A 1 440 ? -20.070 -11.811 16.414 1.00 96.69 440 VAL A C 1
ATOM 3499 O O . VAL A 1 440 ? -19.705 -12.984 16.489 1.00 96.69 440 VAL A O 1
ATOM 3502 N N . CYS A 1 441 ? -20.440 -11.079 17.463 1.00 97.25 441 CYS A N 1
ATOM 3503 C CA . CYS A 1 441 ? -20.699 -11.586 18.803 1.00 97.25 441 CYS A CA 1
ATOM 3504 C C . CYS A 1 441 ? -22.128 -11.216 19.226 1.00 97.25 441 CYS A C 1
ATOM 3506 O O . CYS A 1 441 ? -22.540 -10.056 19.106 1.00 97.25 441 CYS A O 1
ATOM 3508 N N . ASP A 1 442 ? -22.861 -12.186 19.762 1.00 97.19 442 ASP A N 1
ATOM 3509 C CA . ASP A 1 442 ? -24.221 -12.003 20.265 1.00 97.19 442 ASP A CA 1
ATOM 3510 C C . ASP A 1 442 ? -24.173 -11.693 21.765 1.00 97.19 442 ASP A C 1
ATOM 3512 O O . ASP A 1 442 ? -23.719 -12.503 22.570 1.00 97.19 442 ASP A O 1
ATOM 3516 N N . VAL A 1 443 ? -24.601 -10.490 22.144 1.00 97.75 443 VAL A N 1
ATOM 3517 C CA . VAL A 1 443 ? -24.528 -9.988 23.519 1.00 97.75 443 VAL A CA 1
ATOM 3518 C C . VAL A 1 443 ? -25.925 -9.957 24.127 1.00 97.75 443 VAL A C 1
ATOM 3520 O O . VAL A 1 443 ? -26.812 -9.261 23.629 1.00 97.75 443 VAL A O 1
ATOM 3523 N N . THR A 1 444 ? -26.110 -10.679 25.227 1.00 96.81 444 THR A N 1
ATOM 3524 C CA . THR A 1 444 ? -27.330 -10.662 26.039 1.00 96.81 444 THR A CA 1
ATOM 3525 C C . THR A 1 444 ? -27.071 -9.860 27.304 1.00 96.81 444 THR A C 1
ATOM 3527 O O . THR A 1 444 ? -26.324 -10.294 28.179 1.00 96.81 444 THR A O 1
ATOM 3530 N N . VAL A 1 445 ? -27.697 -8.690 27.413 1.00 96.31 445 VAL A N 1
ATOM 3531 C CA . VAL A 1 445 ? -27.675 -7.882 28.634 1.00 96.31 445 VAL A CA 1
ATOM 3532 C C . VAL A 1 445 ? -28.861 -8.287 29.511 1.00 96.31 445 VAL A C 1
ATOM 3534 O O . VAL A 1 445 ? -30.011 -8.247 29.065 1.00 96.31 445 VAL A O 1
ATOM 3537 N N . LYS A 1 446 ? -28.585 -8.666 30.757 1.00 92.56 446 LYS A N 1
ATOM 3538 C CA . LYS A 1 446 ? -29.556 -8.974 31.813 1.00 92.56 446 LYS A CA 1
ATOM 3539 C C . LYS A 1 446 ? -29.777 -7.741 32.684 1.00 92.56 446 LYS A C 1
ATOM 3541 O O . LYS A 1 446 ? -28.861 -6.941 32.871 1.00 92.56 446 LYS A O 1
ATOM 3546 N N . GLU A 1 447 ? -30.989 -7.573 33.209 1.00 83.62 447 GLU A N 1
ATOM 3547 C CA . GLU A 1 447 ? -31.217 -6.583 34.266 1.00 83.62 447 GLU A CA 1
ATOM 3548 C C . GLU A 1 447 ? -30.403 -6.991 35.496 1.00 83.62 447 GLU A C 1
ATOM 3550 O O . GLU A 1 447 ? -30.303 -8.182 35.800 1.00 83.62 447 GLU A O 1
ATOM 3555 N N . LEU A 1 448 ? -29.819 -6.008 36.186 1.00 69.56 448 LEU A N 1
ATOM 3556 C CA . LEU A 1 448 ? -29.307 -6.234 37.532 1.00 69.56 448 LEU A CA 1
ATOM 3557 C C . LEU A 1 448 ? -30.496 -6.676 38.388 1.00 69.56 448 LEU A C 1
ATOM 3559 O O . LEU A 1 448 ? -31.458 -5.925 38.537 1.00 69.56 448 LEU A O 1
ATOM 3563 N N . GLN A 1 449 ? -30.447 -7.903 38.898 1.00 58.09 449 GLN A N 1
ATOM 3564 C CA . GLN A 1 449 ? -31.351 -8.314 39.962 1.00 58.09 449 GLN A CA 1
ATOM 3565 C C . GLN A 1 449 ? -30.827 -7.690 41.253 1.00 58.09 449 GLN A C 1
ATOM 3567 O O . GLN A 1 449 ? -29.653 -7.857 41.583 1.00 58.09 449 GLN A O 1
ATOM 3572 N N . ASP A 1 450 ? -31.685 -6.957 41.960 1.00 47.09 450 ASP A N 1
ATOM 3573 C CA . ASP A 1 450 ? -31.368 -6.434 43.286 1.00 47.09 450 ASP A CA 1
ATOM 3574 C C . ASP A 1 450 ? -31.290 -7.612 44.279 1.00 47.09 450 ASP A C 1
ATOM 3576 O O . ASP A 1 450 ? -32.280 -7.966 44.918 1.00 47.09 450 ASP A O 1
ATOM 3580 N N . GLU A 1 451 ? -30.112 -8.239 44.408 1.00 46.75 451 GLU A N 1
ATOM 3581 C CA . GLU A 1 451 ? -29.854 -9.306 45.399 1.00 46.75 451 GLU A CA 1
ATOM 3582 C C . GLU A 1 451 ? -29.884 -8.800 46.862 1.00 46.75 451 GLU A C 1
ATOM 3584 O O . GLU A 1 451 ? -29.828 -9.604 47.788 1.00 46.75 451 GLU A O 1
ATOM 3589 N N . ASP A 1 452 ? -30.063 -7.491 47.079 1.00 48.41 452 ASP A N 1
ATOM 3590 C CA . ASP A 1 452 ? -30.418 -6.869 48.365 1.00 48.41 452 ASP A CA 1
ATOM 3591 C C . ASP A 1 452 ? -31.913 -6.461 48.401 1.00 48.41 452 ASP A C 1
ATOM 3593 O O . ASP A 1 452 ? -32.285 -5.348 48.786 1.00 48.41 452 ASP A O 1
ATOM 3597 N N . SER A 1 453 ? -32.817 -7.368 48.009 1.00 45.97 453 SER A N 1
ATOM 3598 C CA . SER A 1 453 ? -34.239 -7.204 48.324 1.00 45.97 453 SER A CA 1
ATOM 3599 C C . SER A 1 453 ? -34.459 -7.351 49.836 1.00 45.97 453 SER A C 1
ATOM 3601 O O . SER A 1 453 ? -34.319 -8.442 50.389 1.00 45.97 453 SER A O 1
ATOM 3603 N N . ASP A 1 454 ? -34.871 -6.261 50.486 1.00 51.25 454 ASP A N 1
ATOM 3604 C CA . ASP A 1 454 ? -35.073 -6.089 51.942 1.00 51.25 454 ASP A CA 1
ATOM 3605 C C . ASP A 1 454 ? -36.108 -7.057 52.588 1.00 51.25 454 ASP A C 1
ATOM 3607 O O . ASP A 1 454 ? -36.422 -6.965 53.774 1.00 51.25 454 ASP A O 1
ATOM 3611 N N . ASP A 1 455 ? -36.677 -7.974 51.799 1.00 52.38 455 ASP A N 1
ATOM 3612 C CA . ASP A 1 455 ? -37.694 -8.961 52.176 1.00 52.38 455 ASP A CA 1
ATOM 3613 C C . ASP A 1 455 ? -37.134 -10.230 52.851 1.00 52.38 455 ASP A C 1
ATOM 3615 O O . ASP A 1 455 ? -37.878 -10.899 53.567 1.00 52.38 455 ASP A O 1
ATOM 3619 N N . ASP A 1 456 ? -35.840 -10.543 52.698 1.00 55.06 456 ASP A N 1
ATOM 3620 C CA . ASP A 1 456 ? -35.213 -11.728 53.327 1.00 55.06 456 ASP A CA 1
ATOM 3621 C C . ASP A 1 456 ? -34.622 -11.432 54.731 1.00 55.06 456 ASP A C 1
ATOM 3623 O O . ASP A 1 456 ? -34.137 -12.324 55.438 1.00 55.06 456 ASP A O 1
ATOM 3627 N N . ILE A 1 457 ? -34.696 -10.175 55.195 1.00 63.47 457 ILE A N 1
ATOM 3628 C CA . ILE A 1 457 ? -34.284 -9.776 56.551 1.00 63.47 457 ILE A CA 1
ATOM 3629 C C . ILE A 1 457 ? -35.377 -10.147 57.562 1.00 63.47 457 ILE A C 1
ATOM 3631 O O . ILE A 1 457 ? -36.219 -9.336 57.944 1.00 63.47 457 ILE A O 1
ATOM 3635 N N . ILE A 1 458 ? -35.324 -11.392 58.040 1.00 70.75 458 ILE A N 1
ATOM 3636 C CA . ILE A 1 458 ? -36.194 -11.886 59.114 1.00 70.75 458 ILE A CA 1
ATOM 3637 C C . ILE A 1 458 ? -35.633 -11.482 60.488 1.00 70.75 458 ILE A C 1
ATOM 3639 O O . ILE A 1 458 ? -34.542 -11.917 60.877 1.00 70.75 458 ILE A O 1
ATOM 3643 N N . ILE A 1 459 ? -36.404 -10.714 61.266 1.00 76.81 459 ILE A N 1
ATOM 3644 C CA . ILE A 1 459 ? -36.119 -10.431 62.688 1.00 76.81 459 ILE A CA 1
ATOM 3645 C C . ILE A 1 459 ? -37.081 -11.229 63.566 1.00 76.81 459 ILE A C 1
ATOM 3647 O O . ILE A 1 459 ? -38.286 -11.019 63.509 1.00 76.81 459 ILE A O 1
ATOM 3651 N N . ARG A 1 460 ? -36.556 -12.111 64.422 1.00 81.50 460 ARG A N 1
ATOM 3652 C CA . ARG A 1 460 ? -37.369 -12.949 65.323 1.00 81.50 460 ARG A CA 1
ATOM 3653 C C . ARG A 1 460 ? -37.286 -12.477 66.761 1.00 81.50 460 ARG A C 1
ATOM 3655 O O . ARG A 1 460 ? -36.233 -12.027 67.213 1.00 81.50 460 ARG A O 1
ATOM 3662 N N . ILE A 1 461 ? -38.363 -12.647 67.514 1.00 81.38 461 ILE A N 1
ATOM 3663 C CA . ILE A 1 461 ? -38.390 -12.449 68.959 1.00 81.38 461 ILE A CA 1
ATOM 3664 C C . ILE A 1 461 ? -37.948 -13.742 69.651 1.00 81.38 461 ILE A C 1
ATOM 3666 O O . ILE A 1 461 ? -38.542 -14.807 69.478 1.00 81.38 461 ILE A O 1
ATOM 3670 N N . LYS A 1 462 ? -36.950 -13.640 70.533 1.00 74.50 462 LYS A N 1
ATOM 3671 C CA . LYS A 1 462 ? -36.645 -14.688 71.513 1.00 74.50 462 LYS A CA 1
ATOM 3672 C C . LYS A 1 462 ? -37.744 -14.710 72.574 1.00 74.50 462 LYS A C 1
ATOM 3674 O O . LYS A 1 462 ? -37.644 -14.045 73.605 1.00 74.50 462 LYS A O 1
ATOM 3679 N N . SER A 1 463 ? -38.825 -15.439 72.297 1.00 67.69 463 SER A N 1
ATOM 3680 C CA . SER A 1 463 ? -39.936 -15.593 73.241 1.00 67.69 463 SER A CA 1
ATOM 3681 C C . SER A 1 463 ? -39.459 -16.248 74.542 1.00 67.69 463 SER A C 1
ATOM 3683 O O . SER A 1 463 ? -38.649 -17.169 74.503 1.00 67.69 463 SER A O 1
ATOM 3685 N N . TRP A 1 464 ? -39.979 -15.816 75.696 1.00 67.00 464 TRP A N 1
ATOM 3686 C CA . TRP A 1 464 ? -39.480 -16.264 77.007 1.00 67.00 464 TRP A CA 1
ATOM 3687 C C . TRP A 1 464 ? -39.641 -17.771 77.296 1.00 67.00 464 TRP A C 1
ATOM 3689 O O . TRP A 1 464 ? -39.055 -18.248 78.261 1.00 67.00 464 TRP A O 1
ATOM 3699 N N . ASN A 1 465 ? -40.410 -18.512 76.487 1.00 58.72 465 ASN A N 1
ATOM 3700 C CA . ASN A 1 465 ? -40.642 -19.956 76.634 1.00 58.72 465 ASN A CA 1
ATOM 3701 C C . ASN A 1 465 ? -40.735 -20.697 75.274 1.00 58.72 465 ASN A C 1
ATOM 3703 O O . ASN A 1 465 ? -41.560 -21.601 75.148 1.00 58.72 465 ASN A O 1
ATOM 3707 N N . ASP A 1 466 ? -40.001 -20.273 74.235 1.00 62.16 466 ASP A N 1
ATOM 3708 C CA . ASP A 1 466 ? -39.954 -20.894 72.882 1.00 62.16 466 ASP A CA 1
ATOM 3709 C C . ASP A 1 466 ? -41.320 -21.236 72.231 1.00 62.16 466 ASP A C 1
ATOM 3711 O O . ASP A 1 466 ? -41.453 -22.154 71.423 1.00 62.16 466 ASP A O 1
ATOM 3715 N N . THR A 1 467 ? -42.369 -20.490 72.585 1.00 67.25 467 THR A N 1
ATOM 3716 C CA . THR A 1 467 ? -43.779 -20.800 72.261 1.00 67.25 467 THR A CA 1
ATOM 3717 C C . THR A 1 467 ? -44.550 -19.607 71.689 1.00 67.25 467 THR A C 1
ATOM 3719 O O . THR A 1 467 ? -45.780 -19.643 71.617 1.00 67.25 467 THR A O 1
ATOM 3722 N N . GLY A 1 468 ? -43.856 -18.519 71.326 1.00 71.50 468 GLY A N 1
ATOM 3723 C CA . GLY A 1 468 ? -44.489 -17.260 70.898 1.00 71.50 468 GLY A CA 1
ATOM 3724 C C . GLY A 1 468 ? -45.267 -16.558 72.021 1.00 71.50 468 GLY A C 1
ATOM 3725 O O . GLY A 1 468 ? -46.082 -15.671 71.765 1.00 71.50 468 GLY A O 1
ATOM 3726 N N . LYS A 1 469 ? -45.045 -16.966 73.279 1.00 80.88 469 LYS A N 1
ATOM 3727 C CA . LYS A 1 469 ? -45.760 -16.483 74.465 1.00 80.88 469 LYS A CA 1
ATOM 3728 C C . LYS A 1 469 ? -44.799 -16.029 75.555 1.00 80.88 469 LYS A C 1
ATOM 3730 O O . LYS A 1 469 ? -43.745 -16.630 75.769 1.00 80.88 469 LYS A O 1
ATOM 3735 N N . GLY A 1 470 ? -45.191 -14.971 76.255 1.00 84.31 470 GLY A N 1
ATOM 3736 C CA . GLY A 1 470 ? -44.477 -14.402 77.391 1.00 84.31 470 GLY A CA 1
ATOM 3737 C C . GLY A 1 470 ? -45.392 -14.255 78.601 1.00 84.31 470 GLY A C 1
ATOM 3738 O O . GLY A 1 470 ? -46.572 -13.947 78.445 1.00 84.31 470 GLY A O 1
ATOM 3739 N N . GLU A 1 471 ? -44.855 -14.442 79.805 1.00 87.12 471 GLU A N 1
ATOM 3740 C CA . GLU A 1 471 ? -45.575 -14.186 81.056 1.00 87.12 471 GLU A CA 1
ATOM 3741 C C . GLU A 1 471 ? -44.705 -13.362 82.006 1.00 87.12 471 GLU A C 1
ATOM 3743 O O . GLU A 1 471 ? -43.554 -13.725 82.240 1.00 87.12 471 GLU A O 1
ATOM 3748 N N . ILE A 1 472 ? -45.253 -12.270 82.547 1.00 88.88 472 ILE A N 1
ATOM 3749 C CA . ILE A 1 472 ? -44.589 -11.386 83.525 1.00 88.88 472 ILE A CA 1
ATOM 3750 C C . ILE A 1 472 ? -45.582 -10.982 84.625 1.00 88.88 472 ILE A C 1
ATOM 3752 O O . ILE A 1 472 ? -46.798 -11.107 84.442 1.00 88.88 472 ILE A O 1
ATOM 3756 N N . LEU A 1 473 ? -45.103 -10.490 85.769 1.00 87.75 473 LEU A N 1
ATOM 3757 C CA . LEU A 1 473 ? -45.985 -9.972 86.823 1.00 87.75 473 LEU A CA 1
ATOM 3758 C C . LEU A 1 473 ? -46.250 -8.469 86.655 1.00 87.75 473 LEU A C 1
ATOM 3760 O O . LEU A 1 473 ? -45.438 -7.735 86.103 1.00 87.75 473 LEU A O 1
ATOM 3764 N N . LEU A 1 474 ? -47.354 -7.966 87.210 1.00 89.19 474 LEU A N 1
ATOM 3765 C CA . LEU A 1 474 ? -47.634 -6.522 87.238 1.00 89.19 474 LEU A CA 1
ATOM 3766 C C . LEU A 1 474 ? -46.621 -5.729 88.096 1.00 89.19 474 LEU A C 1
ATOM 3768 O O . LEU A 1 474 ? -46.431 -4.534 87.900 1.00 89.19 474 LEU A O 1
ATOM 3772 N N . THR A 1 475 ? -45.945 -6.386 89.044 1.00 85.25 475 THR A N 1
ATOM 3773 C CA . THR A 1 475 ? -44.921 -5.768 89.910 1.00 85.25 475 THR A CA 1
ATOM 3774 C C . THR A 1 475 ? -43.534 -5.662 89.271 1.00 85.25 475 THR A C 1
ATOM 3776 O O . THR A 1 475 ? -42.611 -5.135 89.900 1.00 85.25 475 THR A O 1
ATOM 3779 N N . ASP A 1 476 ? -43.366 -6.215 88.073 1.00 83.94 476 ASP A N 1
ATOM 3780 C CA . ASP A 1 476 ? -42.066 -6.450 87.458 1.00 83.94 476 ASP A CA 1
ATOM 3781 C C . ASP A 1 476 ? -41.480 -5.210 86.772 1.00 83.94 476 ASP A C 1
ATOM 3783 O O . ASP A 1 476 ? -42.187 -4.287 86.368 1.00 83.94 476 ASP A O 1
ATOM 3787 N N . LYS A 1 477 ? -40.146 -5.174 86.664 1.00 78.12 477 LYS A N 1
ATOM 3788 C CA . LYS A 1 477 ? -39.389 -4.018 86.161 1.00 78.12 477 LYS A CA 1
ATOM 3789 C C . LYS A 1 477 ? -38.250 -4.456 85.248 1.00 78.12 477 LYS A C 1
ATOM 3791 O O . LYS A 1 477 ? -37.665 -5.514 85.453 1.00 78.12 477 LYS A O 1
ATOM 3796 N N . ASN A 1 478 ? -37.904 -3.591 84.295 1.00 74.25 478 ASN A N 1
ATOM 3797 C CA . ASN A 1 478 ? -36.775 -3.735 83.367 1.00 74.25 478 ASN A CA 1
ATOM 3798 C C . ASN A 1 478 ? -36.836 -4.977 82.456 1.00 74.25 478 ASN A C 1
ATOM 3800 O O . ASN A 1 478 ? -35.798 -5.541 82.112 1.00 74.25 478 ASN A O 1
ATOM 3804 N N . TYR A 1 479 ? -38.031 -5.388 82.029 1.00 82.50 479 TYR A N 1
ATOM 3805 C CA . TYR A 1 479 ? -38.162 -6.433 81.014 1.00 82.50 479 TYR A CA 1
ATOM 3806 C C . TYR A 1 479 ? -37.779 -5.895 79.628 1.00 82.50 479 TYR A C 1
ATOM 3808 O O . TYR A 1 479 ? -37.943 -4.712 79.325 1.00 82.50 479 TYR A O 1
ATOM 3816 N N . TRP A 1 480 ? -37.227 -6.769 78.789 1.00 86.06 480 TRP A N 1
ATOM 3817 C CA . TRP A 1 480 ? -36.756 -6.464 77.438 1.00 86.06 480 TRP A CA 1
ATOM 3818 C C . TRP A 1 480 ? -37.078 -7.652 76.535 1.00 86.06 480 TRP A C 1
ATOM 3820 O O . TRP A 1 480 ? -36.721 -8.780 76.871 1.00 86.06 480 TRP A O 1
ATOM 3830 N N . VAL A 1 481 ? -37.754 -7.399 75.414 1.00 84.12 481 VAL A N 1
ATOM 3831 C CA . VAL A 1 481 ? -37.962 -8.379 74.340 1.00 84.12 481 VAL A CA 1
ATOM 3832 C C . VAL A 1 481 ? -36.644 -8.567 73.576 1.00 84.12 481 VAL A C 1
ATOM 3834 O O . VAL A 1 481 ? -36.243 -7.656 72.847 1.00 84.12 481 VAL A O 1
ATOM 3837 N N . PRO A 1 482 ? -35.944 -9.709 73.711 1.00 80.50 482 PRO A N 1
ATOM 3838 C CA . PRO A 1 482 ? -34.709 -9.944 72.979 1.00 80.50 482 PRO A CA 1
ATOM 3839 C C . PRO A 1 482 ? -35.039 -10.366 71.544 1.00 80.50 482 PRO A C 1
ATOM 3841 O O . PRO A 1 482 ? -36.005 -11.093 71.316 1.00 80.50 482 PRO A O 1
ATOM 3844 N N . THR A 1 483 ? -34.215 -9.969 70.576 1.00 84.56 483 THR A N 1
ATOM 3845 C CA . THR A 1 483 ? -34.385 -10.365 69.171 1.00 84.56 483 THR A CA 1
ATOM 3846 C C . THR A 1 483 ? -33.187 -11.147 68.637 1.00 84.56 483 THR A C 1
ATOM 3848 O O . THR A 1 483 ? -32.041 -10.916 69.032 1.00 84.56 483 THR A O 1
ATOM 3851 N N . ASP A 1 484 ? -33.457 -12.092 67.739 1.00 83.88 484 ASP A N 1
ATOM 3852 C CA . ASP A 1 484 ? -32.481 -12.611 66.782 1.00 83.88 484 ASP A CA 1
ATOM 3853 C C . ASP A 1 484 ? -32.622 -11.858 65.464 1.00 83.88 484 ASP A C 1
ATOM 3855 O O . ASP A 1 484 ? -33.728 -11.624 64.975 1.00 83.88 484 ASP A O 1
ATOM 3859 N N . LYS A 1 485 ? -31.481 -11.481 64.891 1.00 83.38 485 LYS A N 1
ATOM 3860 C CA . LYS A 1 485 ? -31.381 -10.803 63.599 1.00 83.38 485 LYS A CA 1
ATOM 3861 C C . LYS A 1 485 ? -30.027 -11.121 62.948 1.00 83.38 485 LYS A C 1
ATOM 3863 O O . LYS A 1 485 ? -29.053 -11.324 63.682 1.00 83.38 485 LYS A O 1
ATOM 3868 N N . PRO A 1 486 ? -29.914 -11.076 61.613 1.00 78.62 486 PRO A N 1
ATOM 3869 C CA . PRO A 1 486 ? -28.621 -11.119 60.937 1.00 78.62 486 PRO A CA 1
ATOM 3870 C C . PRO A 1 486 ? -27.659 -9.985 61.354 1.00 78.62 486 PRO A C 1
ATOM 3872 O O . PRO A 1 486 ? -28.054 -8.918 61.853 1.00 78.62 486 PRO A O 1
ATOM 3875 N N . SER A 1 487 ? -26.361 -10.225 61.155 1.00 73.94 487 SER A N 1
ATOM 3876 C CA . SER A 1 487 ? -25.272 -9.331 61.581 1.00 73.94 487 SER A CA 1
ATOM 3877 C C . SER A 1 487 ? -25.279 -7.976 60.865 1.00 73.94 487 SER A C 1
ATOM 3879 O O . SER A 1 487 ? -24.978 -6.962 61.493 1.00 73.94 487 SER A O 1
ATOM 3881 N N . ASN A 1 488 ? -25.663 -7.963 59.586 1.00 73.75 488 ASN A N 1
ATOM 3882 C CA . ASN A 1 488 ? -25.726 -6.801 58.691 1.00 73.75 488 ASN A CA 1
ATOM 3883 C C . ASN A 1 488 ? -26.934 -5.874 58.931 1.00 73.75 488 ASN A C 1
ATOM 3885 O O . ASN A 1 488 ? -26.886 -4.724 58.514 1.00 73.75 488 ASN A O 1
ATOM 3889 N N . VAL A 1 489 ? -27.986 -6.326 59.628 1.00 80.50 489 VAL A N 1
ATOM 3890 C CA . VAL A 1 489 ? -29.219 -5.534 59.819 1.00 80.50 489 VAL A CA 1
ATOM 3891 C C . VAL A 1 489 ? -28.956 -4.236 60.587 1.00 80.50 489 VAL A C 1
ATOM 3893 O O . VAL A 1 489 ? -28.560 -4.292 61.764 1.00 80.50 489 VAL A O 1
ATOM 3896 N N . ASP A 1 490 ? -29.257 -3.096 59.956 1.00 84.00 490 ASP A N 1
ATOM 3897 C CA . ASP A 1 490 ? -29.260 -1.774 60.589 1.00 84.00 490 ASP A CA 1
ATOM 3898 C C . ASP A 1 490 ? -30.229 -1.752 61.782 1.00 84.00 490 ASP A C 1
ATOM 3900 O O . ASP A 1 490 ? -31.405 -2.097 61.680 1.00 84.00 490 ASP A O 1
ATOM 3904 N N . LYS A 1 491 ? -29.721 -1.341 62.944 1.00 82.81 491 LYS A N 1
ATOM 3905 C CA . LYS A 1 491 ? -30.481 -1.291 64.197 1.00 82.81 491 LYS A CA 1
ATOM 3906 C C . LYS A 1 491 ? -31.443 -0.103 64.268 1.00 82.81 491 LYS A C 1
ATOM 3908 O O . LYS A 1 491 ? -32.318 -0.119 65.125 1.00 82.81 491 LYS A O 1
ATOM 3913 N N . THR A 1 492 ? -31.278 0.915 63.424 1.00 83.00 492 THR A N 1
ATOM 3914 C CA . THR A 1 492 ? -32.114 2.127 63.417 1.00 83.00 492 THR A CA 1
ATOM 3915 C C . THR A 1 492 ? -33.469 1.922 62.737 1.00 83.00 492 THR A C 1
ATOM 3917 O O . THR A 1 492 ? -34.422 2.622 63.068 1.00 83.00 492 THR A O 1
ATOM 3920 N N . LEU A 1 493 ? -33.575 0.926 61.850 1.00 86.12 493 LEU A N 1
ATOM 3921 C CA . LEU A 1 493 ? -34.807 0.549 61.144 1.00 86.12 493 LEU A CA 1
ATOM 3922 C C . LEU A 1 493 ? -35.647 -0.503 61.898 1.00 86.12 493 LEU A C 1
ATOM 3924 O O . LEU A 1 493 ? -36.696 -0.919 61.405 1.00 86.12 493 LEU A O 1
ATOM 3928 N N . ILE A 1 494 ? -35.195 -0.942 63.080 1.00 88.31 494 ILE A N 1
ATOM 3929 C CA . ILE A 1 494 ? -35.926 -1.867 63.958 1.00 88.31 494 ILE A CA 1
ATOM 3930 C C . ILE A 1 494 ? -36.853 -1.052 64.860 1.00 88.31 494 ILE A C 1
ATOM 3932 O O . ILE A 1 494 ? -36.409 -0.132 65.544 1.00 88.31 494 ILE A O 1
ATOM 3936 N N . THR A 1 495 ? -38.133 -1.411 64.901 1.00 90.88 495 THR A N 1
ATOM 3937 C CA . THR A 1 495 ? -39.135 -0.750 65.751 1.00 90.88 495 THR A CA 1
ATOM 3938 C C . THR A 1 495 ? -39.959 -1.772 66.527 1.00 90.88 495 THR A C 1
ATOM 3940 O O . THR A 1 495 ? -40.105 -2.917 66.103 1.00 90.88 495 THR A O 1
ATOM 3943 N N . PHE A 1 496 ? -40.492 -1.354 67.677 1.00 92.44 496 PHE A N 1
ATOM 3944 C CA . PHE A 1 496 ? -41.363 -2.167 68.525 1.00 92.44 496 PHE A CA 1
ATOM 3945 C C . PHE A 1 496 ? -42.682 -1.439 68.789 1.00 92.44 496 PHE A C 1
ATOM 3947 O O . PHE A 1 496 ? -42.702 -0.216 68.938 1.00 92.44 496 PHE A O 1
ATOM 3954 N N . SER A 1 497 ? -43.777 -2.189 68.899 1.00 93.44 497 SER A N 1
ATOM 3955 C CA . SER A 1 497 ? -45.091 -1.662 69.290 1.00 93.44 497 SER A CA 1
ATOM 3956 C C . SER A 1 497 ? -45.857 -2.645 70.184 1.00 93.44 497 SER A C 1
ATOM 3958 O O . SER A 1 497 ? -45.466 -3.804 70.322 1.00 93.44 497 SER A O 1
ATOM 3960 N N . SER A 1 498 ? -46.926 -2.173 70.830 1.00 94.69 498 SER A N 1
ATOM 3961 C CA . SER A 1 498 ? -47.846 -2.999 71.623 1.00 94.69 498 SER A CA 1
ATOM 3962 C C . SER A 1 498 ? -49.251 -2.871 71.048 1.00 94.69 498 SER A C 1
ATOM 3964 O O . SER A 1 498 ? -49.716 -1.755 70.819 1.00 94.69 498 SER A O 1
ATOM 3966 N N . GLU A 1 499 ? -49.923 -4.002 70.837 1.00 95.69 499 GLU A N 1
ATOM 3967 C CA . GLU A 1 499 ? -51.294 -4.078 70.309 1.00 95.69 499 GLU A CA 1
ATOM 3968 C C . GLU A 1 499 ? -52.318 -3.450 71.275 1.00 95.69 499 GLU A C 1
ATOM 3970 O O . GLU A 1 499 ? -53.330 -2.901 70.845 1.00 95.69 499 GLU A O 1
ATOM 3975 N N . ASN A 1 500 ? -52.027 -3.468 72.580 1.00 93.88 500 ASN A N 1
ATOM 3976 C CA . ASN A 1 500 ? -52.760 -2.740 73.611 1.00 93.88 500 ASN A CA 1
ATOM 3977 C C . ASN A 1 500 ? -51.801 -2.112 74.647 1.00 93.88 500 ASN A C 1
ATOM 3979 O O . ASN A 1 500 ? -51.229 -2.795 75.506 1.00 93.88 500 ASN A O 1
ATOM 3983 N N . THR A 1 501 ? -51.678 -0.783 74.591 1.00 95.69 501 THR A N 1
ATOM 3984 C CA . THR A 1 501 ? -50.842 0.036 75.483 1.00 95.69 501 THR A CA 1
ATOM 3985 C C . THR A 1 501 ? -51.430 0.279 76.874 1.00 95.69 501 THR A C 1
ATOM 3987 O O . THR A 1 501 ? -50.689 0.703 77.757 1.00 95.69 501 THR A O 1
ATOM 3990 N N . GLU A 1 502 ? -52.707 -0.027 77.116 1.00 93.31 502 GLU A N 1
ATOM 3991 C CA . GLU A 1 502 ? -53.311 -0.018 78.459 1.00 93.31 502 GLU A CA 1
ATOM 3992 C C . GLU A 1 502 ? -52.887 -1.250 79.277 1.00 93.31 502 GLU A C 1
ATOM 3994 O O . GLU A 1 502 ? -52.883 -1.217 80.505 1.00 93.31 502 GLU A O 1
ATOM 3999 N N . ILE A 1 503 ? -52.493 -2.334 78.598 1.00 93.06 503 ILE A N 1
ATOM 4000 C CA . ILE A 1 503 ? -51.994 -3.569 79.217 1.00 93.06 503 ILE A CA 1
ATOM 4001 C C . ILE A 1 503 ? -50.475 -3.491 79.399 1.00 93.06 503 ILE A C 1
ATOM 4003 O O . ILE A 1 503 ? -49.982 -3.655 80.518 1.00 93.06 503 ILE A O 1
ATOM 4007 N N . ALA A 1 504 ? -49.727 -3.200 78.329 1.00 93.19 504 ALA A N 1
ATOM 4008 C CA . ALA A 1 504 ? -48.274 -3.023 78.383 1.00 93.19 504 ALA A CA 1
ATOM 4009 C C . ALA A 1 504 ? -47.781 -2.013 77.343 1.00 93.19 504 ALA A C 1
ATOM 4011 O O . ALA A 1 504 ? -48.222 -2.035 76.194 1.00 93.19 504 ALA A O 1
ATOM 4012 N N . THR A 1 505 ? -46.795 -1.192 77.702 1.00 93.25 505 THR A N 1
ATOM 4013 C CA . THR A 1 505 ? -46.063 -0.338 76.747 1.00 93.25 505 THR A CA 1
ATOM 4014 C C . THR A 1 505 ? -44.690 -0.920 76.430 1.00 93.25 505 THR A C 1
ATOM 4016 O O . THR A 1 505 ? -44.123 -1.660 77.235 1.00 93.25 505 THR A O 1
ATOM 4019 N N . VAL A 1 506 ? -44.147 -0.573 75.260 1.00 93.62 506 VAL A N 1
ATOM 4020 C CA . VAL A 1 506 ? -42.794 -0.944 74.823 1.00 93.62 506 VAL A CA 1
ATOM 4021 C C . VAL A 1 506 ? -42.065 0.278 74.253 1.00 93.62 506 VAL A C 1
ATOM 4023 O O . VAL A 1 506 ? -42.708 1.148 73.667 1.00 93.62 506 VAL A O 1
ATOM 4026 N N . THR A 1 507 ? -40.746 0.376 74.443 1.00 91.25 507 THR A N 1
ATOM 4027 C CA . THR A 1 507 ? -39.926 1.466 73.874 1.00 91.25 507 THR A CA 1
ATOM 4028 C C . THR A 1 507 ? -39.282 1.093 72.535 1.00 91.25 507 THR A C 1
ATOM 4030 O O . THR A 1 507 ? -39.210 -0.077 72.167 1.00 91.25 507 THR A O 1
ATOM 4033 N N . ASP A 1 508 ? -38.716 2.100 71.862 1.00 84.81 508 ASP A N 1
ATOM 4034 C CA . ASP A 1 508 ? -37.765 2.006 70.738 1.00 84.81 508 ASP A CA 1
ATOM 4035 C C . ASP A 1 508 ? -36.753 0.840 70.816 1.00 84.81 508 ASP A C 1
ATOM 4037 O O . ASP A 1 508 ? -36.398 0.248 69.803 1.00 84.81 508 ASP A O 1
ATOM 4041 N N . LYS A 1 509 ? -36.292 0.502 72.023 1.00 84.94 509 LYS A N 1
ATOM 4042 C CA . LYS A 1 509 ? -35.264 -0.511 72.312 1.00 84.94 509 LYS A CA 1
ATOM 4043 C C . LYS A 1 509 ? -35.835 -1.855 72.776 1.00 84.94 509 LYS A C 1
ATOM 4045 O O . LYS A 1 509 ? -35.076 -2.716 73.209 1.00 84.94 509 LYS A O 1
ATOM 4050 N N . GLY A 1 510 ? -37.154 -2.040 72.720 1.00 87.12 510 GLY A N 1
ATOM 4051 C CA . GLY A 1 510 ? -37.824 -3.278 73.127 1.00 87.12 510 GLY A CA 1
ATOM 4052 C C . GLY A 1 510 ? -38.000 -3.441 74.642 1.00 87.12 510 GLY A C 1
ATOM 4053 O O . GLY A 1 510 ? -38.341 -4.535 75.097 1.00 87.12 510 GLY A O 1
ATOM 4054 N N . HIS A 1 511 ? -37.774 -2.393 75.444 1.00 90.19 511 HIS A N 1
ATOM 4055 C CA . HIS A 1 511 ? -38.042 -2.427 76.886 1.00 90.19 511 HIS A CA 1
ATOM 4056 C C . HIS A 1 511 ? -39.543 -2.368 77.160 1.00 90.19 511 HIS A C 1
ATOM 4058 O O . HIS A 1 511 ? -40.206 -1.445 76.695 1.00 90.19 511 HIS A O 1
ATOM 4064 N N . VAL A 1 512 ? -40.067 -3.321 77.934 1.00 91.94 512 VAL A N 1
ATOM 4065 C CA . VAL A 1 512 ? -41.501 -3.468 78.221 1.00 91.94 512 VAL A CA 1
ATOM 4066 C C . VAL A 1 512 ? -41.819 -3.017 79.643 1.00 91.94 512 VAL A C 1
ATOM 4068 O O . VAL A 1 512 ? -41.124 -3.386 80.591 1.00 91.94 512 VAL A O 1
ATOM 4071 N N . THR A 1 513 ? -42.905 -2.257 79.790 1.00 91.81 513 THR A N 1
ATOM 4072 C CA . THR A 1 513 ? -43.456 -1.831 81.083 1.00 91.81 513 THR A CA 1
ATOM 4073 C C . THR A 1 513 ? -44.884 -2.371 81.241 1.00 91.81 513 THR A C 1
ATOM 4075 O O . THR A 1 513 ? -45.745 -2.010 80.430 1.00 91.81 513 THR A O 1
ATOM 4078 N N . PRO A 1 514 ? -45.162 -3.226 82.248 1.00 91.81 514 PRO A N 1
ATOM 4079 C CA . PRO A 1 514 ? -46.516 -3.685 82.546 1.00 91.81 514 PRO A CA 1
ATOM 4080 C C . PRO A 1 514 ? -47.356 -2.555 83.159 1.00 91.81 514 PRO A C 1
ATOM 4082 O O . PRO A 1 514 ? -46.852 -1.774 83.966 1.00 91.81 514 PRO A O 1
ATOM 4085 N N . ILE A 1 515 ? -48.633 -2.468 82.775 1.00 92.06 515 ILE A N 1
ATOM 4086 C CA . ILE A 1 515 ? -49.564 -1.412 83.217 1.00 92.06 515 ILE A CA 1
ATOM 4087 C C . ILE A 1 515 ? -50.838 -2.011 83.827 1.00 92.06 515 ILE A C 1
ATOM 4089 O O . ILE A 1 515 ? -51.282 -1.544 84.876 1.00 92.06 515 ILE A O 1
ATOM 4093 N N . ALA A 1 516 ? -51.390 -3.073 83.233 1.00 91.81 516 ALA A N 1
ATOM 4094 C CA . ALA A 1 516 ? -52.575 -3.763 83.743 1.00 91.81 516 ALA A CA 1
ATOM 4095 C C . ALA A 1 516 ? -52.488 -5.289 83.573 1.00 91.81 516 ALA A C 1
ATOM 4097 O O . ALA A 1 516 ? -51.729 -5.804 82.753 1.00 91.81 516 ALA A O 1
ATOM 4098 N N . ILE A 1 517 ? -53.292 -6.019 84.352 1.00 92.38 517 ILE A N 1
ATOM 4099 C CA . ILE A 1 517 ? -53.474 -7.472 84.215 1.00 92.38 517 ILE A CA 1
ATOM 4100 C C . ILE A 1 517 ? -54.240 -7.743 82.916 1.00 92.38 517 ILE A C 1
ATOM 4102 O O . ILE A 1 517 ? -55.301 -7.163 82.691 1.00 92.38 517 ILE A O 1
ATOM 4106 N N . GLY A 1 518 ? -53.729 -8.638 82.072 1.00 91.94 518 GLY A N 1
ATOM 4107 C CA . GLY A 1 518 ? -54.331 -8.932 80.772 1.00 91.94 518 GLY A CA 1
ATOM 4108 C C . GLY A 1 518 ? -53.346 -9.568 79.797 1.00 91.94 518 GLY A C 1
ATOM 4109 O O . GLY A 1 518 ? -52.269 -10.015 80.191 1.00 91.94 518 GLY A O 1
ATOM 4110 N N . THR A 1 519 ? -53.709 -9.588 78.514 1.00 93.75 519 THR A N 1
ATOM 4111 C CA . THR A 1 519 ? -52.870 -10.115 77.431 1.00 93.75 519 THR A CA 1
ATOM 4112 C C . THR A 1 519 ? -52.825 -9.128 76.261 1.00 93.75 519 THR A C 1
ATOM 4114 O O . THR A 1 519 ? -53.863 -8.620 75.848 1.00 93.75 519 THR A O 1
ATOM 4117 N N . THR A 1 520 ? -51.633 -8.871 75.723 1.00 94.12 520 THR A N 1
ATOM 4118 C CA . THR A 1 520 ? -51.364 -7.998 74.563 1.00 94.12 520 THR A CA 1
ATOM 4119 C C . THR A 1 520 ? -50.264 -8.619 73.698 1.00 94.12 520 THR A C 1
ATOM 4121 O O . THR A 1 520 ? -49.436 -9.367 74.221 1.00 94.12 520 THR A O 1
ATOM 4124 N N . LYS A 1 521 ? -50.205 -8.333 72.394 1.00 93.31 521 LYS A N 1
ATOM 4125 C CA . LYS A 1 521 ? -48.999 -8.626 71.603 1.00 93.31 521 LYS A CA 1
ATOM 4126 C C . LYS A 1 521 ? -47.985 -7.497 71.723 1.00 93.31 521 LYS A C 1
ATOM 4128 O O . LYS A 1 521 ? -48.351 -6.328 71.617 1.00 93.31 521 LYS A O 1
ATOM 4133 N N . ILE A 1 522 ? -46.711 -7.857 71.842 1.00 92.81 522 ILE A N 1
ATOM 4134 C CA . ILE A 1 522 ? -45.592 -6.975 71.503 1.00 92.81 522 ILE A CA 1
ATOM 4135 C C . ILE A 1 522 ? -45.093 -7.378 70.115 1.00 92.81 522 ILE A C 1
ATOM 4137 O O . ILE A 1 522 ? -44.760 -8.541 69.900 1.00 92.81 522 ILE A O 1
ATOM 4141 N N . ILE A 1 523 ? -45.068 -6.433 69.182 1.00 92.00 523 ILE A N 1
ATOM 4142 C CA . ILE A 1 523 ? -44.730 -6.650 67.770 1.00 92.00 523 ILE A CA 1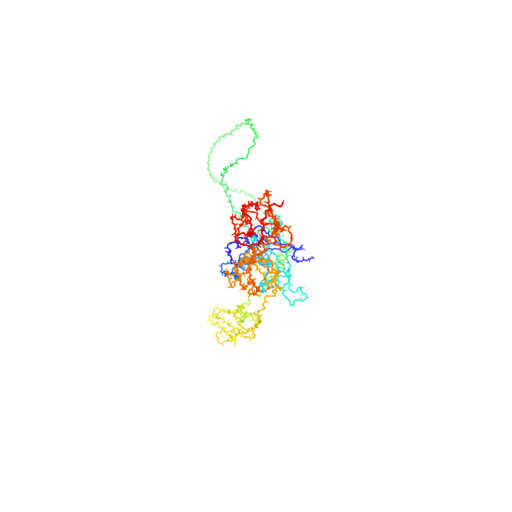
ATOM 4143 C C . ILE A 1 523 ? -43.351 -6.043 67.501 1.00 92.00 523 ILE A C 1
ATOM 4145 O O . ILE A 1 523 ? -43.075 -4.937 67.979 1.00 92.00 523 ILE A O 1
ATOM 4149 N N . VAL A 1 524 ? -42.502 -6.737 66.737 1.00 90.75 524 VAL A N 1
ATOM 4150 C CA . VAL A 1 524 ? -41.274 -6.173 66.157 1.00 90.75 524 VAL A CA 1
ATOM 4151 C C . VAL A 1 524 ? -41.437 -6.000 64.649 1.00 90.75 524 VAL A C 1
ATOM 4153 O O . VAL A 1 524 ? -41.994 -6.861 63.965 1.00 90.75 524 VAL A O 1
ATOM 4156 N N . SER A 1 525 ? -40.927 -4.884 64.135 1.00 88.69 525 SER A N 1
ATOM 4157 C CA . SER A 1 525 ? -40.980 -4.529 62.718 1.00 88.69 525 SER A CA 1
ATOM 4158 C C . SER A 1 525 ? -39.611 -4.080 62.210 1.00 88.69 525 SER A C 1
ATOM 4160 O O . SER A 1 525 ? -38.833 -3.476 62.955 1.00 88.69 525 SER A O 1
ATOM 4162 N N . TYR A 1 526 ? -39.340 -4.331 60.930 1.00 87.75 526 TYR A N 1
ATOM 4163 C CA . TYR A 1 526 ? -38.148 -3.869 60.217 1.00 87.75 526 TYR A CA 1
ATOM 4164 C C . TYR A 1 526 ? -38.552 -3.076 58.976 1.00 87.75 526 TYR A C 1
ATOM 4166 O O . TYR A 1 526 ? -39.423 -3.515 58.226 1.00 87.75 526 TYR A O 1
ATOM 4174 N N . ASN A 1 527 ? -37.970 -1.886 58.798 1.00 86.06 527 ASN A N 1
ATOM 4175 C CA . ASN A 1 527 ? -38.268 -0.966 57.692 1.00 86.06 527 ASN A CA 1
ATOM 4176 C C . ASN A 1 527 ? -39.788 -0.764 57.442 1.00 86.06 527 ASN A C 1
ATOM 4178 O O . ASN A 1 527 ? -40.275 -0.715 56.316 1.00 86.06 527 ASN A O 1
ATOM 4182 N N . GLY A 1 528 ? -40.569 -0.711 58.530 1.00 82.81 528 GLY A N 1
ATOM 4183 C CA . GLY A 1 528 ? -42.030 -0.558 58.505 1.00 82.81 528 GLY A CA 1
ATOM 4184 C C . GLY A 1 528 ? -42.855 -1.836 58.274 1.00 82.81 528 GLY A C 1
ATOM 4185 O O . GLY A 1 528 ? -44.071 -1.782 58.451 1.00 82.81 528 GLY A O 1
ATOM 4186 N N . LYS A 1 529 ? -42.244 -2.982 57.944 1.00 84.38 529 LYS A N 1
ATOM 4187 C CA . LYS A 1 529 ? -42.922 -4.289 57.813 1.00 84.38 529 LYS A CA 1
ATOM 4188 C C . LYS A 1 529 ? -42.915 -5.037 59.153 1.00 84.38 529 LYS A C 1
ATOM 4190 O O . LYS A 1 529 ? -41.880 -5.076 59.813 1.00 84.38 529 LYS A O 1
ATOM 4195 N N . GLU A 1 530 ? -44.042 -5.633 59.557 1.00 89.12 530 GLU A N 1
ATOM 4196 C CA . GLU A 1 530 ? -44.093 -6.553 60.712 1.00 89.12 530 GLU A CA 1
ATOM 4197 C C . GLU A 1 530 ? -43.253 -7.807 60.430 1.00 89.12 530 GLU A C 1
ATOM 4199 O O . GLU A 1 530 ? -43.284 -8.338 59.322 1.00 89.12 530 GLU A O 1
ATOM 4204 N N . GLN A 1 531 ? -42.487 -8.246 61.430 1.00 87.75 531 GLN A N 1
ATOM 4205 C CA . GLN A 1 531 ? -41.505 -9.329 61.313 1.00 87.75 531 GLN A CA 1
ATOM 4206 C C . GLN A 1 531 ? -41.831 -10.514 62.231 1.00 87.75 531 GLN A C 1
ATOM 4208 O O . GLN A 1 531 ? -41.779 -11.665 61.800 1.00 87.75 531 GLN A O 1
ATOM 4213 N N . ASP A 1 532 ? -42.193 -10.240 63.488 1.00 89.12 532 ASP A N 1
ATOM 4214 C CA . ASP A 1 532 ? -42.580 -11.253 64.477 1.00 89.12 532 ASP A CA 1
ATOM 4215 C C . ASP A 1 532 ? -43.405 -10.614 65.613 1.00 89.12 532 ASP A C 1
ATOM 4217 O O . ASP A 1 532 ? -43.327 -9.402 65.849 1.00 89.12 532 ASP A O 1
ATOM 4221 N N . SER A 1 533 ? -44.181 -11.411 66.354 1.00 88.81 533 SER A N 1
ATOM 4222 C CA . SER A 1 533 ? -44.956 -10.927 67.502 1.00 88.81 533 SER A CA 1
ATOM 4223 C C . SER A 1 533 ? -45.034 -11.913 68.674 1.00 88.81 533 SER A C 1
ATOM 4225 O O . SER A 1 533 ? -45.192 -13.124 68.531 1.00 88.81 533 SER A O 1
ATOM 4227 N N . LEU A 1 534 ? -44.936 -11.361 69.885 1.00 89.06 534 LEU A N 1
ATOM 4228 C CA . LEU A 1 534 ? -44.928 -12.077 71.159 1.00 89.06 534 LEU A CA 1
ATOM 4229 C C . LEU A 1 534 ? -46.229 -11.824 71.917 1.00 89.06 534 LEU A C 1
ATOM 4231 O O . LEU A 1 534 ? -46.493 -10.694 72.331 1.00 89.06 534 LEU A O 1
ATOM 4235 N N . LEU A 1 535 ? -47.009 -12.873 72.181 1.00 90.00 535 LEU A N 1
ATOM 4236 C CA . LEU A 1 535 ? -48.220 -12.771 72.996 1.00 90.00 535 LEU A CA 1
ATOM 4237 C C . LEU A 1 535 ? -47.855 -12.717 74.491 1.00 90.00 535 LEU A C 1
ATOM 4239 O O . LEU A 1 535 ? -47.579 -13.741 75.121 1.00 90.00 535 LEU A O 1
ATOM 4243 N N . LEU A 1 536 ? -47.853 -11.514 75.059 1.00 90.50 536 LEU A N 1
ATOM 4244 C CA . LEU A 1 536 ? -47.488 -11.227 76.442 1.00 90.50 536 LEU A CA 1
ATOM 4245 C C . LEU A 1 536 ? -48.713 -11.241 77.359 1.00 90.50 536 LEU A C 1
ATOM 4247 O O . LEU A 1 536 ? -49.665 -10.497 77.142 1.00 90.50 536 LEU A O 1
ATOM 4251 N N . THR A 1 537 ? -48.663 -12.036 78.427 1.00 91.44 537 THR A N 1
ATOM 4252 C CA . THR A 1 537 ? -49.661 -12.049 79.506 1.00 91.44 537 THR A CA 1
ATOM 4253 C C . THR A 1 537 ? -49.075 -11.472 80.793 1.00 91.44 537 THR A C 1
ATOM 4255 O O . THR A 1 537 ? -48.078 -11.976 81.308 1.00 91.44 537 THR A O 1
ATOM 4258 N N . ILE A 1 538 ? -49.716 -10.440 81.340 1.00 91.56 538 ILE A N 1
ATOM 4259 C CA . ILE A 1 538 ? -49.379 -9.849 82.639 1.00 91.56 538 ILE A CA 1
ATOM 4260 C C . ILE A 1 538 ? -50.288 -10.448 83.704 1.00 91.56 538 ILE A C 1
ATOM 4262 O O . ILE A 1 538 ? -51.512 -10.458 83.555 1.00 91.56 538 ILE A O 1
ATOM 4266 N N . LYS A 1 539 ? -49.686 -10.935 84.791 1.00 90.94 539 LYS A N 1
ATOM 4267 C CA . LYS A 1 539 ? -50.386 -11.591 85.900 1.00 90.94 539 LYS A CA 1
ATOM 4268 C C . LYS A 1 539 ? -50.216 -10.843 87.216 1.00 90.94 539 LYS A C 1
ATOM 4270 O O . LYS A 1 539 ? -49.247 -10.121 87.444 1.00 90.94 539 LYS A O 1
ATOM 4275 N N . GLU A 1 540 ? -51.172 -11.056 88.106 1.00 88.31 540 GLU A N 1
ATOM 4276 C CA . GLU A 1 540 ? -51.069 -10.630 89.496 1.00 88.31 540 GLU A CA 1
ATOM 4277 C C . GLU A 1 540 ? -49.999 -11.454 90.231 1.00 88.31 540 GLU A C 1
ATOM 4279 O O . GLU A 1 540 ? -49.772 -12.629 89.923 1.00 88.31 540 GLU A O 1
ATOM 4284 N N . LYS A 1 541 ? -49.325 -10.839 91.205 1.00 76.38 541 LYS A N 1
ATOM 4285 C CA . LYS A 1 541 ? -48.338 -11.529 92.037 1.00 76.38 541 LYS A CA 1
ATOM 4286 C C . LYS A 1 541 ? -49.060 -12.387 93.083 1.00 76.38 541 LYS A C 1
ATOM 4288 O O . LYS A 1 541 ? -49.815 -11.846 93.886 1.00 76.38 541 LYS A O 1
ATOM 4293 N N . LYS A 1 542 ? -48.804 -13.699 93.060 1.00 58.41 542 LYS A N 1
ATOM 4294 C CA . LYS A 1 542 ? -49.221 -14.649 94.109 1.00 58.41 542 LYS A CA 1
ATOM 4295 C C . LYS A 1 542 ? -48.453 -14.447 95.417 1.00 58.41 542 LYS A C 1
ATOM 4297 O O . LYS A 1 542 ? -47.284 -13.999 95.343 1.00 58.41 542 LYS A O 1
#

Radius of gyration: 51.4 Å; chains: 1; bounding box: 126×84×144 Å

pLDDT: mean 77.88, std 20.14, range [23.66, 98.5]

Foldseek 3Di:
DALAAAEEEEEPAAVVVQVVQPVVDPPWKWKWWFKADGDPVRYTYGDHTDTQDDPKDIGQADIHGPVVGRVVVLQVVQQQAPNGIDTQAMEMEHHADDPDDDVVVLVRQLVVLQVDQNGHKYWYWHPPVHTDIWIWTFHHVVVDDDDPDGTDIDTHHYHYYPVVDDPNRVHTDFDPDPVRPPPPPPPDDPDDPDDDDDDDDDDDDDDDDDDDDDDDDDDDDDDDDDDDDDVVVVVVVVVVVVCVPDVPVVVVVVVVVVVVVVVVVVVVVVVVVVVCVPVVVVVPLPDDAWAKPAAEDEEEAFDKDFIDTPSADPLQLVQKDKDKPCVCQWGADRRRIIHGHDADKIKMWIDRHPDTHGIYIYGYDHDDDPPDPPWAKPAQEEEEEAFDKDFIDTPPDPDLPQKDKDKPDVCQWDDDSRIITGHDFDKIWIWIAHPNDIGIHIYGYDYPDPPPPVVPWAKEWPEPPVPLEAEDELPDAFDFTDIDTDPPADLQQKAKAKQDVCQWGADRRRTIHGRDFAWIKIWIDGNPHTRGIHTYGYHHDD

Sequence (542 aa):
MSNRCQMVVFSNKAYNAIIRESFDKDPVETGGILLGHILNNGVWIVMEVLPPGIKCIFERAYFEYDDAFVNYLAQSVANQYKIPLELLGLWHRHPGSMDVFSSTDDGTNTTFALQNPSGVISGLVNIDPQFRLTMYYMENPRNVVRQYHRPNYERIDVEVGNDIIPEEYFKLKYYDGEGCDLNPFVERSHTRMSRSVRTEGTRHCTEITDVTDTTQENHNRTDANNGEIPSWLNDLIRMWNILKRNKIISLIVLILIILSIFSFKTAVDRCKSGIETVISWVSNDDKKEPCISENEITLKVGDDFTLIAKNVTKKQKEKISWKSSKDRIATIDANGKVIAHKEGTAKIKLHIGDKLIGTCDVKVVKKEEPNLPDYKLTATELELNVNDTVILTLIGVEDVSEIKWNSTDKSVATVTNGEIVSKKAGCVKISATLYGKEYVCDVTVKELQDEDSDDDIIIRIKSWNDTGKGEILLTDKNYWVPTDKPSNVDKTLITFSSENTEIATVTDKGHVTPIAIGTTKIIVSYNGKEQDSLLLTIKEKK